Protein AF-A0A8H2W6W3-F1 (afdb_monomer_lite)

Foldseek 3Di:
DDWDCPAQKTFADLVVVVVLVVQQPPPVRPHFFPDDDDSGMTGGPRVCPVVSVVVVVVVVVCVVPDDPDDPPPPDDPDPDDDDDDDDDDDDDDDDDDDDDDDDDDDDDDDDDDDDDDDDDDDDDDDDDDDDDDDDDDDDDDDDDDPVVVVVVVVVVVVVVVVVVVVVVVVVVVVVVVVVVVVVVVVVVVVVVVVVVVVVVVVVVVVVVVVPPDPADDQDFQFDALLRCQLPDPVDPWDADPDPVVRVVSSVVVLVVDDVVSSVVSRVVNVVSVVVSVVSLVVSVLVDQPVRVVVSVVPDDPPPPRVVSVVVPDDQDDALLVVLLVVLVVDVVSLVVLLVVLVVVVADDDVRSVVSSVVSSVVVSVVVVVVDDPVVSVVSNVVNVVSNVVCCVVCVVSNVVSVVVVVVVPD

Secondary structure (DSSP, 8-state):
---EE-SSEEE--HHHHHHHHHHTT-TTT---EEEEEETTEEEE-TTTHHHHHHHHHHHHHHHHH--S-S--SSSSTTSSSS---PPPPPPPPPPPPPPP--------------------------------PPPPP--------HHHHHHHHHHHHHHHHHHHHHHHHHHHHHHHHHHHHHHHHHHHHHHHHHHHHHHHHHHHHHHHHHTS--SPPPPPPPPPHHHHHHH-TT---PPPSSHHHHHHHHHHHHHHS-HHHHHHHHHHHHHHHHHHHHHHHHHHHTS-HHHHHHHHHTPPTT-STTHHHHSSPPPPPPHHHHHHHHHHH-HHHHHHHHHHHHHTT--SHHHHHHHHHHHHHHHHHHHHHHS-HHHHHHHHHHHHHHHHHHHHHHHHHHHHHHHHHHHH--

InterPro domains:
  IPR009071 High mobility group box domain [PF09011] (216-283)
  IPR009071 High mobility group box domain [PS50118] (219-284)
  IPR009071 High mobility group box domain [PS50118] (313-398)
  IPR009071 High mobility group box domain [SM00398] (218-285)
  IPR009071 High mobility group box domain [SM00398] (312-399)
  IPR009400 TFIIH subunit TTDA/Tfb5 [PF06331] (7-61)
  IPR009400 TFIIH subunit TTDA/Tfb5 [SM01395] (1-67)
  IPR035935 TFB5-like superfamily [G3DSA:3.30.70.1220] (4-65)
  IPR035935 TFB5-like superfamily [SSF142897] (9-61)
  IPR036910 High mobility group box domain superfamily [G3DSA:1.10.30.10] (204-301)
  IPR036910 High mobility group box domain superfamily [G3DSA:1.10.30.10] (303-408)
  IPR036910 High mobility group box domain superfamily [SSF47095] (207-288)
  IPR036910 High mobility group box domain superfamily [SSF47095] (311-394)
  IPR050342 High Mobility Group Box (HMGB) [PTHR48112] (313-390)

pLDDT: mean 80.08, std 20.22, range [32.53, 98.44]

Organism: NCBI:txid456999

Structure (mmCIF, N/CA/C/O backbone):
data_AF-A0A8H2W6W3-F1
#
_entry.id   AF-A0A8H2W6W3-F1
#
loop_
_atom_site.group_PDB
_atom_site.id
_atom_site.type_symbol
_atom_site.label_atom_id
_atom_site.label_alt_id
_atom_site.label_comp_id
_atom_site.label_asym_id
_atom_site.label_entity_id
_atom_site.label_seq_id
_atom_site.pdbx_PDB_ins_code
_atom_site.Cartn_x
_atom_site.Cartn_y
_atom_site.Cartn_z
_atom_site.occupancy
_atom_site.B_iso_or_equiv
_atom_site.auth_seq_id
_atom_site.auth_comp_id
_atom_site.auth_asym_id
_atom_site.auth_atom_id
_atom_site.pdbx_PDB_model_num
ATOM 1 N N . MET A 1 1 ? 17.251 -20.518 2.411 1.00 49.84 1 MET A N 1
ATOM 2 C CA . MET A 1 1 ? 16.139 -20.053 3.281 1.00 49.84 1 MET A CA 1
ATOM 3 C C . MET A 1 1 ? 15.911 -18.552 3.085 1.00 49.84 1 MET A C 1
ATOM 5 O O . MET A 1 1 ? 16.768 -17.905 2.493 1.00 49.84 1 MET A O 1
ATOM 9 N N . ILE A 1 2 ? 14.774 -17.998 3.529 1.00 40.28 2 ILE A N 1
ATOM 10 C CA . ILE A 1 2 ? 14.525 -16.543 3.579 1.00 40.28 2 ILE A CA 1
ATOM 11 C C . ILE A 1 2 ? 14.325 -16.161 5.043 1.00 40.28 2 ILE A C 1
ATOM 13 O O . ILE A 1 2 ? 13.483 -16.749 5.713 1.00 40.28 2 ILE A O 1
ATOM 17 N N . TRP A 1 3 ? 15.069 -15.160 5.506 1.00 58.44 3 TRP A N 1
ATOM 18 C CA . TRP A 1 3 ? 15.080 -14.712 6.897 1.00 58.44 3 TRP A CA 1
ATOM 19 C C . TRP A 1 3 ? 14.500 -13.306 7.003 1.00 58.44 3 TRP A C 1
ATOM 21 O O . TRP A 1 3 ? 14.824 -12.438 6.189 1.00 58.44 3 TRP A O 1
ATOM 31 N N . LEU A 1 4 ? 13.676 -13.062 8.020 1.00 48.06 4 LEU A N 1
ATOM 32 C CA . LEU A 1 4 ? 13.135 -11.739 8.325 1.00 48.06 4 LEU A CA 1
ATOM 33 C C . LEU A 1 4 ? 13.665 -11.272 9.682 1.00 48.06 4 LEU A C 1
ATOM 35 O O . LEU A 1 4 ? 13.028 -11.465 10.712 1.00 48.06 4 LEU A O 1
ATOM 39 N N . LEU A 1 5 ? 14.842 -10.642 9.657 1.00 56.25 5 LEU A N 1
ATOM 40 C CA . LEU A 1 5 ? 15.381 -9.908 10.802 1.00 56.25 5 LEU A CA 1
ATOM 41 C C . LEU A 1 5 ? 14.553 -8.633 11.008 1.00 56.25 5 LEU A C 1
ATOM 43 O O . LEU A 1 5 ? 14.609 -7.708 10.194 1.00 56.25 5 LEU A O 1
ATOM 47 N N . ALA A 1 6 ? 13.775 -8.598 12.088 1.00 56.97 6 ALA A N 1
ATOM 48 C CA . ALA A 1 6 ? 12.869 -7.505 12.434 1.00 56.97 6 ALA A CA 1
ATOM 49 C C . ALA A 1 6 ? 13.253 -6.900 13.796 1.00 56.97 6 ALA A C 1
ATOM 51 O O . ALA A 1 6 ? 12.467 -6.902 14.740 1.00 56.97 6 ALA A O 1
ATOM 52 N N . GLY A 1 7 ? 14.492 -6.407 13.889 1.00 75.19 7 GLY A N 1
ATOM 53 C CA . GLY A 1 7 ? 15.130 -6.049 15.159 1.00 75.19 7 GLY A CA 1
ATOM 54 C C . GLY A 1 7 ? 15.691 -7.285 15.867 1.00 75.19 7 GLY A C 1
ATOM 55 O O . GLY A 1 7 ? 16.131 -8.225 15.208 1.00 75.19 7 GLY A O 1
ATOM 56 N N . ASP A 1 8 ? 15.624 -7.284 17.195 1.00 78.44 8 ASP A N 1
ATOM 57 C CA . ASP A 1 8 ? 16.236 -8.270 18.109 1.00 78.44 8 ASP A CA 1
ATOM 58 C C . ASP A 1 8 ? 15.550 -9.657 18.098 1.00 78.44 8 ASP A C 1
ATOM 60 O O . ASP A 1 8 ? 15.887 -10.556 18.869 1.00 78.44 8 ASP A O 1
ATOM 64 N N . HIS A 1 9 ? 14.548 -9.824 17.233 1.00 80.88 9 HIS A N 1
ATOM 65 C CA . HIS A 1 9 ? 13.685 -10.992 17.127 1.00 80.88 9 HIS A CA 1
ATOM 66 C C . HIS A 1 9 ? 13.953 -11.737 15.816 1.00 80.88 9 HIS A C 1
ATOM 68 O O . HIS A 1 9 ? 13.685 -11.218 14.724 1.00 80.88 9 HIS A O 1
ATOM 74 N N . ILE A 1 10 ? 14.453 -12.969 15.925 1.00 85.19 10 ILE A N 1
ATOM 75 C CA . ILE A 1 10 ? 14.731 -13.837 14.780 1.00 85.19 10 ILE A CA 1
ATOM 76 C C . ILE A 1 10 ? 13.559 -14.805 14.599 1.00 85.19 10 ILE A C 1
ATOM 78 O O . ILE A 1 10 ? 13.230 -15.569 15.502 1.00 85.19 10 ILE A O 1
ATOM 82 N N . SER A 1 11 ? 12.944 -14.772 13.414 1.00 86.62 11 SER A N 1
ATOM 83 C CA . SER A 1 11 ? 12.015 -15.805 12.941 1.00 86.62 11 SER A CA 1
ATOM 84 C C . SER A 1 11 ? 12.768 -16.750 12.009 1.00 86.62 11 SER A C 1
ATOM 86 O O . SER A 1 11 ? 13.406 -16.303 11.048 1.00 86.62 11 SER A O 1
ATOM 88 N N . SER A 1 12 ? 12.746 -18.039 12.338 1.00 87.69 12 SER A N 1
ATOM 89 C CA . SER A 1 12 ? 13.646 -19.058 11.795 1.00 87.69 12 SER A CA 1
ATOM 90 C C . SER A 1 12 ? 12.951 -20.407 11.618 1.00 87.69 12 SER A C 1
ATOM 92 O O . SER A 1 12 ? 11.947 -20.696 12.263 1.00 87.69 12 SER A O 1
ATOM 94 N N . ASP A 1 13 ? 13.499 -21.234 10.729 1.00 91.56 13 ASP A N 1
ATOM 95 C CA . ASP A 1 13 ? 13.104 -22.637 10.603 1.00 91.56 13 ASP A CA 1
ATOM 96 C C . ASP A 1 13 ? 13.581 -23.445 11.836 1.00 91.56 13 ASP A C 1
ATOM 98 O O . ASP A 1 13 ? 14.676 -23.159 12.340 1.00 91.56 13 ASP A O 1
ATOM 102 N N . PRO A 1 14 ? 12.824 -24.447 12.332 1.00 91.12 14 PRO A N 1
ATOM 103 C CA . PRO A 1 14 ? 13.197 -25.218 13.521 1.00 91.12 14 PRO A CA 1
ATOM 104 C C . PRO A 1 14 ? 14.583 -25.877 13.462 1.00 91.12 14 PRO A C 1
ATOM 106 O O . PRO A 1 14 ? 15.253 -25.958 14.493 1.00 91.12 14 PRO A O 1
ATOM 109 N N . ALA A 1 15 ? 15.061 -26.295 12.282 1.00 89.75 15 ALA A N 1
ATOM 110 C CA . ALA A 1 15 ? 16.418 -26.837 12.138 1.00 89.75 15 ALA A CA 1
ATOM 111 C C . ALA A 1 15 ? 17.487 -25.791 12.505 1.00 89.75 15 ALA A C 1
ATOM 113 O O . ALA A 1 15 ? 18.502 -26.088 13.130 1.00 89.75 15 ALA A O 1
ATOM 114 N N . VAL A 1 16 ? 17.220 -24.525 12.189 1.00 91.00 16 VAL A N 1
ATOM 115 C CA . VAL A 1 16 ? 18.125 -23.404 12.454 1.00 91.00 16 VAL A CA 1
ATOM 116 C C . VAL A 1 16 ? 18.039 -22.976 13.909 1.00 91.00 16 VAL A C 1
ATOM 118 O O . VAL A 1 16 ? 19.058 -22.628 14.498 1.00 91.00 16 VAL A O 1
ATOM 121 N N . LYS A 1 17 ? 16.853 -23.048 14.526 1.00 93.69 17 LYS A N 1
ATOM 122 C CA . LYS A 1 17 ? 16.726 -22.857 15.974 1.00 93.69 17 LYS A CA 1
ATOM 123 C C . LYS A 1 17 ? 17.664 -23.810 16.730 1.00 93.69 17 LYS A C 1
ATOM 125 O O . LYS A 1 17 ? 18.299 -23.383 17.691 1.00 93.69 17 LYS A O 1
ATOM 130 N N . GLN A 1 18 ? 17.829 -25.055 16.267 1.00 93.69 18 GLN A N 1
ATOM 131 C CA . GLN A 1 18 ? 18.824 -25.973 16.835 1.00 93.69 18 GLN A CA 1
ATOM 132 C C . GLN A 1 18 ? 20.267 -25.497 16.608 1.00 93.69 18 GLN A C 1
ATOM 134 O O . GLN A 1 18 ? 21.021 -25.447 17.576 1.00 93.69 18 GLN A O 1
ATOM 139 N N . ILE A 1 19 ? 20.640 -25.068 15.394 1.00 92.50 19 ILE A N 1
ATOM 140 C CA . ILE A 1 19 ? 21.978 -24.501 15.118 1.00 92.50 19 ILE A CA 1
ATOM 141 C C . ILE A 1 19 ? 22.259 -23.296 16.034 1.00 92.50 19 ILE A C 1
ATOM 143 O O . ILE A 1 19 ? 23.299 -23.245 16.683 1.00 92.50 19 ILE A O 1
ATOM 147 N N . LEU A 1 20 ? 21.311 -22.365 16.180 1.00 93.88 20 LEU A N 1
ATOM 148 C CA . LEU A 1 20 ? 21.421 -21.218 17.090 1.00 93.88 20 LEU A CA 1
ATOM 149 C C . LEU A 1 20 ? 21.625 -21.652 18.550 1.00 93.88 20 LEU A C 1
ATOM 151 O O . LEU A 1 20 ? 22.493 -21.105 19.224 1.00 93.88 20 LEU A O 1
ATOM 155 N N . LEU A 1 21 ? 20.885 -22.660 19.023 1.00 94.75 21 LEU A N 1
ATOM 156 C CA . LEU A 1 21 ? 21.026 -23.230 20.371 1.00 94.75 21 LEU A C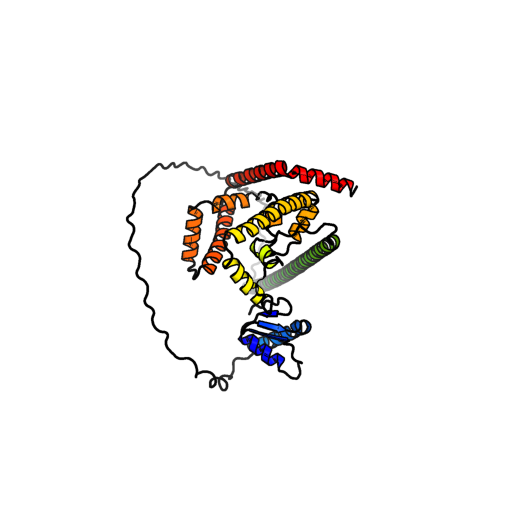A 1
ATOM 157 C C . LEU A 1 21 ? 22.328 -24.028 20.580 1.00 94.75 21 LEU A C 1
ATOM 159 O O . LEU A 1 21 ? 22.699 -24.277 21.727 1.00 94.75 21 LEU A O 1
ATOM 163 N N . ILE A 1 22 ? 23.012 -24.448 19.511 1.00 93.38 22 ILE A N 1
ATOM 164 C CA . ILE A 1 22 ? 24.348 -25.067 19.557 1.00 93.38 22 ILE A CA 1
ATOM 165 C C . ILE A 1 22 ? 25.425 -23.973 19.583 1.00 93.38 22 ILE A C 1
ATOM 167 O O . ILE A 1 22 ? 26.288 -23.987 20.461 1.00 93.38 22 ILE A O 1
ATOM 171 N N . LEU A 1 23 ? 25.328 -22.985 18.684 1.00 92.75 23 LEU A N 1
ATOM 172 C CA . LEU A 1 23 ? 26.210 -21.813 18.625 1.00 92.75 23 LEU A CA 1
ATOM 173 C C . LEU A 1 23 ? 26.229 -21.036 19.959 1.00 92.75 23 LEU A C 1
ATOM 175 O O . LEU A 1 23 ? 27.290 -20.601 20.400 1.00 92.75 23 LEU A O 1
ATOM 179 N N . ASP A 1 24 ? 25.073 -20.892 20.614 1.00 94.75 24 ASP A N 1
ATOM 180 C CA . ASP A 1 24 ? 24.909 -20.201 21.903 1.00 94.75 24 ASP A CA 1
ATOM 181 C C . ASP A 1 24 ? 25.614 -20.917 23.071 1.00 94.75 24 ASP A C 1
ATOM 183 O O . ASP A 1 24 ? 26.172 -20.275 23.962 1.00 94.75 24 ASP A O 1
ATOM 187 N N . LYS A 1 25 ? 25.652 -22.256 23.031 1.00 94.31 25 LYS A N 1
ATOM 188 C CA . LYS A 1 25 ? 26.280 -23.109 24.056 1.00 94.31 25 LYS A CA 1
ATOM 189 C C . LYS A 1 25 ? 27.797 -23.235 23.915 1.00 94.31 25 LYS A C 1
ATOM 191 O O . LYS A 1 25 ? 28.431 -23.822 24.792 1.00 94.31 25 LYS A O 1
ATOM 196 N N . MET A 1 26 ? 28.400 -22.717 22.844 1.00 91.50 26 MET A N 1
ATOM 197 C CA . MET A 1 26 ? 29.851 -22.786 22.678 1.00 91.50 26 MET A CA 1
ATOM 198 C C . MET A 1 26 ? 30.572 -21.876 23.693 1.00 91.50 26 MET A C 1
ATOM 200 O O . MET A 1 26 ? 30.352 -20.661 23.697 1.00 91.50 26 MET A O 1
ATOM 204 N N . PRO A 1 27 ? 31.494 -22.414 24.518 1.00 75.88 27 PRO A N 1
ATOM 205 C CA . PRO A 1 27 ? 32.098 -21.673 25.631 1.00 75.88 27 PRO A CA 1
ATOM 206 C C . PRO A 1 27 ? 33.003 -20.514 25.184 1.00 75.88 27 PRO A C 1
ATOM 208 O O . PRO A 1 27 ? 33.281 -19.613 25.969 1.00 75.88 27 PRO A O 1
ATOM 211 N N . SER A 1 28 ? 33.438 -20.505 23.921 1.00 83.25 28 SER A N 1
ATOM 212 C CA . SER A 1 28 ? 34.196 -19.406 23.315 1.00 83.25 28 SER A CA 1
ATOM 213 C C . SER A 1 28 ? 33.334 -18.204 22.918 1.00 83.25 28 SER A C 1
ATOM 215 O O . SER A 1 28 ? 33.883 -17.140 22.633 1.00 83.25 28 SER A O 1
ATOM 217 N N . GLN A 1 29 ? 32.003 -18.352 22.843 1.00 74.06 29 GLN A N 1
ATOM 218 C CA . GLN A 1 29 ? 31.150 -17.355 22.192 1.00 74.06 29 GLN A CA 1
ATOM 219 C C . GLN A 1 29 ? 30.487 -16.376 23.178 1.00 74.06 29 GLN A C 1
ATOM 221 O O . GLN A 1 29 ? 30.365 -15.193 22.849 1.00 74.06 29 GLN A O 1
ATOM 226 N N . GLY A 1 30 ? 30.117 -16.846 24.376 1.00 84.88 30 GLY A N 1
ATOM 227 C CA . GLY A 1 30 ? 29.422 -16.065 25.407 1.00 84.88 30 GLY A CA 1
ATOM 228 C C . GLY A 1 30 ? 27.952 -15.820 25.053 1.00 84.88 30 GLY A C 1
ATOM 229 O O . GLY A 1 30 ? 27.640 -14.799 24.437 1.00 84.88 30 GLY A O 1
ATOM 230 N N . GLY A 1 31 ? 27.079 -16.757 25.453 1.00 93.75 31 GLY A N 1
ATOM 231 C CA . GLY A 1 31 ? 25.685 -16.913 25.000 1.00 93.75 31 GLY A CA 1
ATOM 232 C C . GLY A 1 31 ? 24.941 -15.614 24.680 1.00 93.75 31 GLY A C 1
ATOM 233 O O . GLY A 1 31 ? 24.920 -14.681 25.484 1.00 93.75 31 GLY A O 1
ATOM 234 N N . PHE A 1 32 ? 24.376 -15.555 23.477 1.00 94.81 32 PHE A N 1
ATOM 235 C CA . PHE A 1 32 ? 23.740 -14.407 22.827 1.00 94.81 32 PHE A CA 1
ATOM 236 C C . PHE A 1 32 ? 22.207 -14.490 22.799 1.00 94.81 32 PHE A C 1
ATOM 238 O O . PHE A 1 32 ? 21.546 -13.487 22.502 1.00 94.81 32 PHE A O 1
ATOM 245 N N . ILE A 1 33 ? 21.634 -15.659 23.100 1.00 95.31 33 ILE A N 1
ATOM 246 C CA . ILE A 1 33 ? 20.193 -15.854 23.247 1.00 95.31 33 ILE A CA 1
ATOM 247 C C . ILE A 1 33 ? 19.746 -15.225 24.570 1.00 95.31 33 ILE A C 1
ATOM 249 O O . ILE A 1 33 ? 20.156 -15.632 25.652 1.00 95.31 33 ILE A O 1
ATOM 253 N N . ILE A 1 34 ? 18.872 -14.221 24.483 1.00 95.50 34 ILE A N 1
ATOM 254 C CA . ILE A 1 34 ? 18.247 -13.586 25.652 1.00 95.50 34 ILE A CA 1
ATOM 255 C C . ILE A 1 34 ? 17.098 -14.460 26.158 1.00 95.50 34 ILE A C 1
ATOM 257 O O . ILE A 1 34 ? 16.899 -14.608 27.363 1.00 95.50 34 ILE A O 1
ATOM 261 N N . LYS A 1 35 ? 16.296 -14.993 25.228 1.00 95.88 35 LYS A N 1
ATOM 262 C CA . LYS A 1 35 ? 15.105 -15.782 25.540 1.00 95.88 35 LYS A CA 1
ATOM 263 C C . LYS A 1 35 ? 14.675 -16.643 24.354 1.00 95.88 35 LYS A C 1
ATOM 265 O O . LYS A 1 35 ? 14.503 -16.133 23.249 1.00 95.88 35 LYS A O 1
ATOM 270 N N . ASP A 1 36 ? 14.411 -17.917 24.619 1.00 95.31 36 ASP A N 1
ATOM 271 C CA . ASP A 1 36 ? 13.621 -18.768 23.728 1.00 95.31 36 ASP A CA 1
ATOM 272 C C . ASP A 1 36 ? 12.118 -18.435 23.870 1.00 95.31 36 ASP A C 1
ATOM 274 O O . ASP A 1 36 ? 11.630 -18.226 24.988 1.00 95.31 36 ASP A O 1
ATOM 278 N N . ILE A 1 37 ? 11.399 -18.317 22.749 1.00 94.56 37 ILE A N 1
ATOM 279 C CA . ILE A 1 37 ? 9.989 -17.889 22.704 1.00 94.56 37 ILE A CA 1
ATOM 280 C C . ILE A 1 37 ? 9.082 -19.048 22.279 1.00 94.56 37 ILE A C 1
ATOM 282 O O . ILE A 1 37 ? 8.133 -19.363 22.995 1.00 94.56 37 ILE A O 1
ATOM 286 N N . ASP A 1 38 ? 9.363 -19.656 21.125 1.00 92.12 38 ASP A N 1
ATOM 287 C CA . ASP A 1 38 ? 8.643 -20.809 20.572 1.00 92.12 38 ASP A CA 1
ATOM 288 C C . ASP A 1 38 ? 9.540 -21.584 19.588 1.00 92.12 38 ASP A C 1
ATOM 290 O O . ASP A 1 38 ? 10.684 -21.200 19.346 1.00 92.12 38 ASP A O 1
ATOM 294 N N . ASP A 1 39 ? 9.050 -22.683 19.012 1.00 90.00 39 ASP A N 1
ATOM 295 C CA . ASP A 1 39 ? 9.800 -23.576 18.106 1.00 90.00 39 ASP A CA 1
ATOM 296 C C . ASP A 1 39 ? 10.405 -22.899 16.857 1.00 90.00 39 ASP A C 1
ATOM 298 O O . ASP A 1 39 ? 11.267 -23.482 16.199 1.00 90.00 39 ASP A O 1
ATOM 302 N N . THR A 1 40 ? 9.993 -21.669 16.544 1.00 90.75 40 THR A N 1
ATOM 303 C CA . THR A 1 40 ? 10.443 -20.873 15.391 1.00 90.75 40 THR A CA 1
ATOM 304 C C . THR A 1 40 ? 11.050 -19.511 15.753 1.00 90.75 40 THR A C 1
ATOM 306 O O . THR A 1 40 ? 11.657 -18.872 14.884 1.00 90.75 40 THR A O 1
ATOM 309 N N . HIS A 1 41 ? 10.932 -19.061 17.009 1.00 92.00 41 HIS A N 1
ATOM 310 C CA . HIS A 1 41 ? 11.301 -17.705 17.434 1.00 92.00 41 HIS A CA 1
ATOM 311 C C . HIS A 1 41 ? 12.264 -17.662 18.620 1.00 92.00 41 HIS A C 1
ATOM 313 O O . HIS A 1 41 ? 12.014 -18.240 19.678 1.00 92.00 41 HIS A O 1
ATOM 319 N N . VAL A 1 42 ? 13.332 -16.876 18.459 1.00 95.75 42 VAL A N 1
ATOM 320 C CA . VAL A 1 42 ? 14.360 -16.645 19.483 1.00 95.75 42 VAL A CA 1
ATOM 321 C C . VAL A 1 42 ? 14.662 -15.147 19.588 1.00 95.75 42 VAL A C 1
ATOM 323 O O . VAL A 1 42 ? 14.798 -14.455 18.573 1.00 95.75 42 VAL A O 1
ATOM 326 N N . LEU A 1 43 ? 14.774 -14.645 20.820 1.00 95.06 43 LEU A N 1
ATOM 327 C CA . LEU A 1 43 ? 15.195 -13.277 21.128 1.00 95.06 43 LEU A CA 1
ATOM 328 C C . LEU A 1 43 ? 16.706 -13.235 21.381 1.00 95.06 43 LEU A C 1
ATOM 330 O O . LEU A 1 43 ? 17.228 -14.013 22.183 1.00 95.06 43 LEU A O 1
ATOM 334 N N . VAL A 1 44 ? 17.401 -12.314 20.720 1.00 95.94 44 VAL A N 1
ATOM 335 C CA . VAL A 1 44 ? 18.866 -12.291 20.600 1.00 95.94 44 VAL A CA 1
ATOM 336 C C . VAL A 1 44 ? 19.406 -10.890 20.899 1.00 95.94 44 VAL A C 1
ATOM 338 O O . VAL A 1 44 ? 18.750 -9.898 20.595 1.00 95.94 44 VAL A O 1
ATOM 341 N N . ARG A 1 45 ? 20.613 -10.780 21.474 1.00 93.69 45 ARG A N 1
ATOM 342 C CA . ARG A 1 45 ? 21.273 -9.473 21.666 1.00 93.69 45 ARG A CA 1
ATOM 343 C C . ARG A 1 45 ? 21.521 -8.768 20.330 1.00 93.69 45 ARG A C 1
ATOM 345 O O . ARG A 1 45 ? 22.158 -9.334 19.443 1.00 93.69 45 ARG A O 1
ATOM 352 N N . ALA A 1 46 ? 21.093 -7.508 20.225 1.00 90.50 46 ALA A N 1
ATOM 353 C CA . ALA A 1 46 ? 21.215 -6.680 19.020 1.00 90.50 46 ALA A CA 1
ATOM 354 C C . ALA A 1 46 ? 22.637 -6.664 18.417 1.00 90.50 46 ALA A C 1
ATOM 356 O O . ALA A 1 46 ? 22.802 -6.732 17.197 1.00 90.50 46 ALA A O 1
ATOM 357 N N . ASP A 1 47 ? 23.665 -6.620 19.270 1.00 93.00 47 ASP A N 1
ATOM 358 C CA . ASP A 1 47 ? 25.072 -6.566 18.862 1.00 93.00 47 ASP A CA 1
ATOM 359 C C . ASP A 1 47 ? 25.567 -7.873 18.211 1.00 93.00 47 ASP A C 1
ATOM 361 O O . ASP A 1 47 ? 26.338 -7.839 17.248 1.00 93.00 47 ASP A O 1
ATOM 365 N N . ASP A 1 48 ? 25.072 -9.031 18.666 1.00 92.81 48 ASP A N 1
ATOM 366 C CA . ASP A 1 48 ? 25.464 -10.349 18.148 1.00 92.81 48 ASP A CA 1
ATOM 367 C C . ASP A 1 48 ? 24.771 -10.708 16.819 1.00 92.81 48 ASP A C 1
ATOM 369 O O . ASP A 1 48 ? 25.238 -11.603 16.114 1.00 92.81 48 ASP A O 1
ATOM 373 N N . VAL A 1 49 ? 23.714 -9.999 16.397 1.00 91.69 49 VAL A N 1
ATOM 374 C CA . VAL A 1 49 ? 22.958 -10.313 15.160 1.00 91.69 49 VAL A CA 1
ATOM 375 C C . VAL A 1 49 ? 23.863 -10.377 13.917 1.00 91.69 49 VAL A C 1
ATOM 377 O O . VAL A 1 49 ? 23.664 -11.220 13.040 1.00 91.69 49 VAL A O 1
ATOM 380 N N . LYS A 1 50 ? 24.904 -9.533 13.839 1.00 88.69 50 LYS A N 1
ATOM 381 C CA . LYS A 1 50 ? 25.896 -9.577 12.743 1.00 88.69 50 LYS A CA 1
ATOM 382 C C . LYS A 1 50 ? 26.805 -10.805 12.815 1.00 88.69 50 LYS A C 1
ATOM 384 O O . LYS A 1 50 ? 27.130 -11.380 11.782 1.00 88.69 50 LYS A O 1
ATOM 389 N N . ARG A 1 51 ? 27.217 -11.187 14.023 1.00 90.31 51 ARG A N 1
ATOM 390 C CA . ARG A 1 51 ? 28.110 -12.319 14.305 1.00 90.31 51 ARG A CA 1
ATOM 391 C C . ARG A 1 51 ? 27.418 -13.646 14.006 1.00 90.31 51 ARG A C 1
ATOM 393 O O . ARG A 1 51 ? 27.963 -14.470 13.285 1.00 90.31 51 ARG A O 1
ATOM 400 N N . ILE A 1 52 ? 26.191 -13.797 14.499 1.00 91.94 52 ILE A N 1
ATOM 401 C CA . ILE A 1 52 ? 25.324 -14.957 14.264 1.00 91.94 52 ILE A CA 1
ATOM 402 C C . ILE A 1 52 ? 25.075 -15.148 12.771 1.00 91.94 52 ILE A C 1
ATOM 404 O O . ILE A 1 52 ? 25.126 -16.271 12.281 1.00 91.94 52 ILE A O 1
ATOM 408 N N . ARG A 1 53 ? 24.862 -14.054 12.027 1.00 91.19 53 ARG A N 1
ATOM 409 C CA . ARG A 1 53 ? 24.733 -14.122 10.572 1.00 91.19 53 ARG A CA 1
ATOM 410 C C . ARG A 1 53 ? 25.992 -14.684 9.902 1.00 91.19 53 ARG A C 1
ATOM 412 O O . ARG A 1 53 ? 25.848 -15.548 9.050 1.00 91.19 53 ARG A O 1
ATOM 419 N N . ILE A 1 54 ? 27.185 -14.220 10.282 1.00 92.00 54 ILE A N 1
ATOM 420 C CA . ILE A 1 54 ? 28.449 -14.722 9.714 1.00 92.00 54 ILE A CA 1
ATOM 421 C C . ILE A 1 54 ? 28.634 -16.207 10.048 1.00 92.00 54 ILE A C 1
ATOM 423 O O . ILE A 1 54 ? 28.957 -16.980 9.155 1.00 92.00 54 ILE A O 1
ATOM 427 N N . ALA A 1 55 ? 28.357 -16.621 11.290 1.00 89.31 55 ALA A N 1
ATOM 428 C CA . ALA A 1 55 ? 28.421 -18.028 11.685 1.00 89.31 55 ALA A CA 1
ATOM 429 C C . ALA A 1 55 ? 27.444 -18.899 10.871 1.00 89.31 55 ALA A C 1
ATOM 431 O O . ALA A 1 55 ? 27.854 -19.897 10.294 1.00 89.31 55 ALA A O 1
ATOM 432 N N . LEU A 1 56 ? 26.176 -18.491 10.736 1.00 89.81 56 LEU A N 1
ATOM 433 C CA . LEU A 1 56 ? 25.195 -19.211 9.913 1.00 89.81 56 LEU A CA 1
ATOM 434 C C . LEU A 1 56 ? 25.561 -19.238 8.421 1.00 89.81 56 LEU A C 1
ATOM 436 O O . LEU A 1 56 ? 25.260 -20.217 7.746 1.00 89.81 56 LEU A O 1
ATOM 440 N N . GLU A 1 57 ? 26.188 -18.184 7.891 1.00 88.81 57 GLU A N 1
ATOM 441 C CA . GLU A 1 57 ? 26.689 -18.171 6.511 1.00 88.81 57 GLU A CA 1
ATOM 442 C C . GLU A 1 57 ? 27.889 -19.128 6.340 1.00 88.81 57 GLU A C 1
ATOM 444 O O . GLU A 1 57 ? 27.975 -19.774 5.301 1.00 88.81 57 GLU A O 1
ATOM 449 N N . GLN A 1 58 ? 28.735 -19.312 7.364 1.00 88.56 58 GLN A N 1
ATOM 450 C CA . GLN A 1 58 ? 29.853 -20.271 7.363 1.00 88.56 58 GLN A CA 1
ATOM 451 C C . GLN A 1 58 ? 29.408 -21.738 7.491 1.00 88.56 58 GLN A C 1
ATOM 453 O O . GLN A 1 58 ? 29.875 -22.571 6.718 1.00 88.56 58 GLN A O 1
ATOM 458 N N . GLU A 1 59 ? 28.488 -22.064 8.406 1.00 83.88 59 GLU A N 1
ATOM 459 C CA . GLU A 1 59 ? 27.939 -23.430 8.540 1.00 83.88 59 GLU A CA 1
ATOM 460 C C . GLU A 1 59 ? 27.241 -23.872 7.234 1.00 83.88 59 GLU A C 1
ATOM 462 O O . GLU A 1 59 ? 27.454 -24.977 6.742 1.00 83.88 59 GLU A O 1
ATOM 467 N N . LEU A 1 60 ? 26.481 -22.971 6.594 1.00 83.25 60 LEU A N 1
ATOM 468 C CA . LEU A 1 60 ? 25.835 -23.245 5.301 1.00 83.25 60 LEU A CA 1
ATOM 469 C C . LEU A 1 60 ? 26.825 -23.353 4.124 1.00 83.25 60 LEU A C 1
ATOM 471 O O . LEU A 1 60 ? 26.512 -24.005 3.125 1.00 83.25 60 LEU A O 1
ATOM 475 N N . GLU A 1 61 ? 27.994 -22.712 4.202 1.00 84.62 61 GLU A N 1
ATOM 476 C CA . GLU A 1 61 ? 29.053 -22.837 3.190 1.00 84.62 61 GLU A CA 1
ATOM 477 C C . GLU A 1 61 ? 29.831 -24.155 3.354 1.00 84.62 61 GLU A C 1
ATOM 479 O O . GLU A 1 61 ? 30.200 -24.771 2.354 1.00 84.62 61 GLU A O 1
ATOM 484 N N . LEU A 1 62 ? 29.982 -24.666 4.583 1.00 81.75 62 LEU A N 1
ATOM 485 C CA . LEU A 1 62 ? 30.483 -26.023 4.850 1.00 81.75 62 LEU A CA 1
ATOM 486 C C . LEU A 1 62 ? 29.536 -27.091 4.273 1.00 81.75 62 LEU A C 1
ATOM 488 O O . LEU A 1 62 ? 29.969 -27.906 3.459 1.00 81.75 62 LEU A O 1
ATOM 492 N N . ASP A 1 63 ? 28.236 -27.018 4.581 1.00 72.44 63 ASP A N 1
ATOM 493 C CA . ASP A 1 63 ? 27.209 -27.937 4.049 1.00 72.44 63 ASP A CA 1
ATOM 494 C C . ASP A 1 63 ? 27.130 -27.951 2.507 1.00 72.44 63 ASP A C 1
ATOM 496 O O . ASP A 1 63 ? 26.690 -28.933 1.910 1.00 72.44 63 ASP A O 1
ATOM 500 N N . THR A 1 64 ? 27.536 -26.864 1.839 1.00 73.06 64 THR A N 1
ATOM 501 C CA . THR A 1 64 ? 27.507 -26.749 0.366 1.00 73.06 64 THR A CA 1
ATOM 502 C C . THR A 1 64 ? 28.866 -26.932 -0.315 1.00 73.06 64 THR A C 1
ATOM 504 O O . THR A 1 64 ? 28.920 -26.954 -1.546 1.00 73.06 64 THR A O 1
ATOM 507 N N . SER A 1 65 ? 29.943 -27.118 0.455 1.00 63.47 65 SER A N 1
ATOM 508 C CA . SER A 1 65 ? 31.286 -27.461 -0.041 1.00 63.47 65 SER A CA 1
ATOM 509 C C . SER A 1 65 ? 31.744 -28.878 0.329 1.00 63.47 65 SER A C 1
ATOM 511 O O . SER A 1 65 ? 32.809 -29.302 -0.120 1.00 63.47 65 SER A O 1
ATOM 513 N N . GLY A 1 66 ? 30.935 -29.629 1.086 1.00 52.53 66 GLY A N 1
ATOM 514 C CA . GLY A 1 66 ? 31.158 -31.043 1.382 1.00 52.53 66 GLY A CA 1
ATOM 515 C C . GLY A 1 66 ? 31.193 -31.914 0.123 1.00 52.53 66 GLY A C 1
ATOM 516 O O . GLY A 1 66 ? 30.161 -32.172 -0.497 1.00 52.53 66 GLY A O 1
ATOM 517 N N . ASP A 1 67 ? 32.392 -32.377 -0.238 1.00 49.03 67 ASP A N 1
ATOM 518 C CA . ASP A 1 67 ? 32.605 -33.359 -1.304 1.00 49.03 67 ASP A CA 1
ATOM 519 C C . ASP A 1 67 ? 31.905 -34.686 -0.958 1.00 49.03 67 ASP A C 1
ATOM 521 O O . ASP A 1 67 ? 31.842 -35.090 0.206 1.00 49.03 67 ASP A O 1
ATOM 525 N N . GLN A 1 68 ? 31.325 -35.355 -1.954 1.00 44.84 68 GLN A N 1
ATOM 526 C CA . GLN A 1 68 ? 30.260 -36.339 -1.732 1.00 44.84 68 GLN A CA 1
ATOM 527 C C . GLN A 1 68 ? 30.802 -37.756 -1.454 1.00 44.84 68 GLN A C 1
ATOM 529 O O . GLN A 1 68 ? 30.474 -38.708 -2.163 1.00 44.84 68 GLN A O 1
ATOM 534 N N . HIS A 1 69 ? 31.624 -37.887 -0.407 1.00 47.59 69 HIS A N 1
ATOM 535 C CA . HIS A 1 69 ? 32.246 -39.140 0.034 1.00 47.59 69 HIS A CA 1
ATOM 536 C C . HIS A 1 69 ? 31.928 -39.480 1.508 1.00 47.59 69 HIS A C 1
ATOM 538 O O . HIS A 1 69 ? 32.291 -38.757 2.431 1.00 47.59 69 HIS A O 1
ATOM 544 N N . ASP A 1 70 ? 31.296 -40.641 1.707 1.00 52.56 70 ASP A N 1
ATOM 545 C CA . ASP A 1 70 ? 31.392 -41.505 2.897 1.00 52.56 70 ASP A CA 1
ATOM 546 C C . ASP A 1 70 ? 31.000 -40.950 4.289 1.00 52.56 70 ASP A C 1
ATOM 548 O O . ASP A 1 70 ? 31.672 -41.231 5.283 1.00 52.56 70 ASP A O 1
ATOM 552 N N . PHE A 1 71 ? 29.849 -40.270 4.413 1.00 41.25 71 PHE A N 1
ATOM 553 C CA . PHE A 1 71 ? 29.244 -39.932 5.723 1.00 41.25 71 PHE A CA 1
ATOM 554 C C . PHE A 1 71 ? 27.871 -40.593 5.987 1.00 41.25 71 PHE A C 1
ATOM 556 O O . PHE A 1 71 ? 26.933 -39.956 6.461 1.00 41.25 71 PHE A O 1
ATOM 563 N N . GLU A 1 72 ? 27.731 -41.891 5.694 1.00 44.00 72 GLU A N 1
ATOM 564 C CA . GLU A 1 72 ? 26.459 -42.637 5.849 1.00 44.00 72 GLU A CA 1
ATOM 565 C C . GLU A 1 72 ? 26.397 -43.541 7.110 1.00 44.00 72 GLU A C 1
ATOM 567 O O . GLU A 1 72 ? 25.478 -44.337 7.274 1.00 44.00 72 GLU A O 1
ATOM 572 N N . SER A 1 73 ? 27.369 -43.454 8.031 1.00 48.00 73 SER A N 1
ATOM 573 C CA . SER A 1 73 ? 27.622 -44.528 9.013 1.00 48.00 73 SER A CA 1
ATOM 574 C C . SER A 1 73 ? 27.152 -44.316 10.465 1.00 48.00 73 SER A C 1
ATOM 576 O O . SER A 1 73 ? 27.080 -45.309 11.191 1.00 48.00 73 SER A O 1
ATOM 578 N N . HIS A 1 74 ? 26.880 -43.090 10.946 1.00 42.50 74 HIS A N 1
ATOM 579 C CA . HIS A 1 74 ? 26.860 -42.817 12.407 1.00 42.50 74 HIS A CA 1
ATOM 580 C C . HIS A 1 74 ? 25.691 -41.987 12.992 1.00 42.50 74 HIS A C 1
ATOM 582 O O . HIS A 1 74 ? 25.728 -41.661 14.178 1.00 42.50 74 HIS A O 1
ATOM 588 N N . THR A 1 75 ? 24.624 -41.679 12.243 1.00 43.25 75 THR A N 1
ATOM 589 C CA . THR A 1 75 ? 23.483 -40.872 12.762 1.00 43.25 75 THR A CA 1
ATOM 590 C C . THR A 1 75 ? 22.080 -41.463 12.541 1.00 43.25 75 THR A C 1
ATOM 592 O O . THR A 1 75 ? 21.091 -40.835 12.914 1.00 43.25 75 THR A O 1
ATOM 595 N N . ALA A 1 76 ? 21.956 -42.681 12.002 1.00 35.91 76 ALA A N 1
ATOM 596 C CA . ALA A 1 76 ? 20.656 -43.270 11.643 1.00 35.91 76 ALA A CA 1
ATOM 597 C C . ALA A 1 76 ? 19.828 -43.842 12.823 1.00 35.91 76 ALA A C 1
ATOM 599 O O . ALA A 1 76 ? 18.599 -43.851 12.764 1.00 35.91 76 ALA A O 1
ATOM 600 N N . ASP A 1 77 ? 20.469 -44.309 13.900 1.00 35.09 77 ASP A N 1
ATOM 601 C CA . ASP A 1 77 ? 19.838 -45.213 14.889 1.00 35.09 77 ASP A CA 1
ATOM 602 C C . ASP A 1 77 ? 19.005 -44.530 16.002 1.00 35.09 77 ASP A C 1
ATOM 604 O O . ASP A 1 77 ? 18.437 -45.196 16.869 1.00 35.09 77 ASP A O 1
ATOM 608 N N . ALA A 1 78 ? 18.908 -43.195 16.013 1.00 38.81 78 ALA A N 1
ATOM 609 C CA . ALA A 1 78 ? 18.374 -42.443 17.158 1.00 38.81 78 ALA A CA 1
ATOM 610 C C . ALA A 1 78 ? 16.887 -42.023 17.068 1.00 38.81 78 ALA A C 1
ATOM 612 O O . ALA A 1 78 ? 16.331 -41.574 18.070 1.00 38.81 78 ALA A O 1
ATOM 613 N N . LEU A 1 79 ? 16.233 -42.121 15.899 1.00 35.53 79 LEU A N 1
ATOM 614 C CA . LEU A 1 79 ? 14.965 -41.401 15.632 1.00 35.53 79 LEU A CA 1
ATOM 615 C C . LEU A 1 79 ? 13.759 -42.251 15.179 1.00 35.53 79 LEU A C 1
ATOM 617 O O . LEU A 1 79 ? 12.679 -41.706 14.963 1.00 35.53 79 LEU A O 1
ATOM 621 N N . VAL A 1 80 ? 13.877 -43.579 15.080 1.00 39.19 80 VAL A N 1
ATOM 622 C CA . VAL A 1 80 ? 12.859 -44.446 14.434 1.00 39.19 80 VAL A CA 1
ATOM 623 C C . VAL A 1 80 ? 11.942 -45.172 15.445 1.00 39.19 80 VAL A C 1
ATOM 625 O O . VAL A 1 80 ? 11.569 -46.325 15.239 1.00 39.19 80 VAL A O 1
ATOM 628 N N . ARG A 1 81 ? 11.596 -44.554 16.592 1.00 36.59 81 ARG A N 1
ATOM 629 C CA . ARG A 1 81 ? 10.892 -45.281 17.682 1.00 36.59 81 ARG A CA 1
ATOM 630 C C . ARG A 1 81 ? 9.773 -44.576 18.462 1.00 36.59 81 ARG A C 1
ATOM 632 O O . ARG A 1 81 ? 9.363 -45.093 19.498 1.00 36.59 81 ARG A O 1
ATOM 639 N N . ILE A 1 82 ? 9.223 -43.465 17.967 1.00 36.91 82 ILE A N 1
ATOM 640 C CA . ILE A 1 82 ? 8.008 -42.833 18.528 1.00 36.91 82 ILE A CA 1
ATOM 641 C C . ILE A 1 82 ? 7.024 -42.482 17.394 1.00 36.91 82 ILE A C 1
ATOM 643 O O . ILE A 1 82 ? 7.450 -42.157 16.292 1.00 36.91 82 ILE A O 1
ATOM 647 N N . ALA A 1 83 ? 5.719 -42.524 17.704 1.00 32.53 83 ALA A N 1
ATOM 648 C CA . ALA A 1 83 ? 4.563 -42.159 16.868 1.00 32.53 83 ALA A CA 1
ATOM 649 C C . ALA A 1 83 ? 4.166 -43.141 15.740 1.00 32.53 83 ALA A C 1
ATOM 651 O O . ALA A 1 83 ? 4.474 -42.944 14.567 1.00 32.53 83 ALA A O 1
ATOM 652 N N . LEU A 1 84 ? 3.350 -44.146 16.094 1.00 33.62 84 LEU A N 1
ATOM 653 C CA . LEU A 1 84 ? 2.572 -44.936 15.130 1.00 33.62 84 LEU A CA 1
ATOM 654 C C . LEU A 1 84 ? 1.237 -45.416 15.746 1.00 33.62 84 LEU A C 1
ATOM 656 O O . LEU A 1 84 ? 1.107 -46.554 16.182 1.00 33.62 84 LEU A O 1
ATOM 660 N N . GLU A 1 85 ? 0.227 -44.537 15.761 1.00 38.47 85 GLU A N 1
ATOM 661 C CA . GLU A 1 85 ? -1.187 -44.901 15.974 1.00 38.47 85 GLU A CA 1
ATOM 662 C C . GLU A 1 85 ? -2.070 -44.344 14.834 1.00 38.47 85 GLU A C 1
ATOM 664 O O . GLU A 1 85 ? -1.838 -43.223 14.371 1.00 38.47 85 GLU A O 1
ATOM 669 N N . PRO A 1 86 ? -3.088 -45.091 14.356 1.00 43.88 86 PRO A N 1
ATOM 670 C CA . PRO A 1 86 ? -3.906 -44.684 13.216 1.00 43.88 86 PRO A CA 1
ATOM 671 C C . PRO A 1 86 ? -5.123 -43.827 13.609 1.00 43.88 86 PRO A C 1
ATOM 673 O O . PRO A 1 86 ? -5.956 -44.214 14.431 1.00 43.88 86 PRO A O 1
ATOM 676 N N . ALA A 1 87 ? -5.300 -42.689 12.932 1.00 38.03 87 ALA A N 1
ATOM 677 C CA . ALA A 1 87 ? -6.473 -41.833 13.104 1.00 38.03 87 ALA A CA 1
ATOM 678 C C . ALA A 1 87 ? -7.784 -42.531 12.675 1.00 38.03 87 ALA A C 1
ATOM 680 O O . ALA A 1 87 ? -7.867 -43.160 11.615 1.00 38.03 87 ALA A O 1
ATOM 681 N N . ARG A 1 88 ? -8.844 -42.383 13.481 1.00 40.53 88 ARG A N 1
ATOM 682 C CA . ARG A 1 88 ? -10.169 -42.966 13.200 1.00 40.53 88 ARG A CA 1
ATOM 683 C C . ARG A 1 88 ? -10.854 -42.259 12.022 1.00 40.53 88 ARG A C 1
ATOM 685 O O . ARG A 1 88 ? -10.866 -41.034 11.944 1.00 40.53 88 ARG A O 1
ATOM 692 N N . LYS A 1 89 ? -11.485 -43.035 11.133 1.00 43.31 89 LYS A N 1
ATOM 693 C CA . LYS A 1 89 ? -12.278 -42.518 10.002 1.00 43.31 89 LYS A CA 1
ATOM 694 C C . LYS A 1 89 ? -13.504 -41.739 10.497 1.00 43.31 89 LYS A C 1
ATOM 696 O O . LYS A 1 89 ? -14.345 -42.308 11.188 1.00 43.31 89 LYS A O 1
ATOM 701 N N . ALA A 1 90 ? -13.653 -40.492 10.053 1.00 43.72 90 ALA A N 1
ATOM 702 C CA . ALA A 1 90 ? -14.929 -39.776 10.061 1.00 43.72 90 ALA A CA 1
ATOM 703 C C . ALA A 1 90 ? -15.636 -39.955 8.703 1.00 43.72 90 ALA A C 1
ATOM 705 O O . ALA A 1 90 ? -14.979 -39.991 7.661 1.00 43.72 90 ALA A O 1
ATOM 706 N N . ALA A 1 91 ? -16.964 -40.086 8.708 1.00 51.22 91 ALA A N 1
ATOM 707 C CA . ALA A 1 91 ? -17.760 -40.249 7.489 1.00 51.22 91 ALA A CA 1
ATOM 708 C C . ALA A 1 91 ? -18.069 -38.891 6.816 1.00 51.22 91 ALA A C 1
ATOM 710 O O . ALA A 1 91 ? -18.222 -37.889 7.519 1.00 51.22 91 ALA A O 1
ATOM 711 N N . PRO A 1 92 ? -18.186 -38.830 5.475 1.00 61.38 92 PRO A N 1
ATOM 712 C CA . PRO A 1 92 ? -18.569 -37.607 4.772 1.00 61.38 92 PRO A CA 1
ATOM 713 C C . PRO A 1 92 ? -20.070 -37.288 4.949 1.00 61.38 92 PRO A C 1
ATOM 715 O O . PRO A 1 92 ? -20.887 -38.211 4.986 1.00 61.38 92 PRO A O 1
ATOM 718 N N . PRO A 1 93 ? -20.464 -36.001 5.013 1.00 66.06 93 PRO A N 1
ATOM 719 C CA . PRO A 1 93 ? -21.870 -35.600 5.047 1.00 66.06 93 PRO A CA 1
ATOM 720 C C . PRO A 1 93 ? -22.564 -35.797 3.680 1.00 66.06 93 PRO A C 1
ATOM 722 O O . PRO A 1 93 ? -21.901 -35.742 2.640 1.00 66.06 93 PRO A O 1
ATOM 725 N N . PRO A 1 94 ? -23.897 -36.000 3.652 1.00 63.97 94 PRO A N 1
ATOM 726 C CA . PRO A 1 94 ? -24.651 -36.227 2.419 1.00 63.97 94 PRO A CA 1
ATOM 727 C C . PRO A 1 94 ? -24.820 -34.949 1.567 1.00 63.97 94 PRO A C 1
ATOM 729 O O . PRO A 1 94 ? -24.857 -33.842 2.111 1.00 63.97 94 PRO A O 1
ATOM 732 N N . PRO A 1 95 ? -24.965 -35.076 0.232 1.00 64.62 95 PRO A N 1
ATOM 733 C CA . PRO A 1 95 ? -25.155 -33.939 -0.670 1.00 64.62 95 PRO A CA 1
ATOM 734 C C . PRO A 1 95 ? -26.596 -33.380 -0.640 1.00 64.62 95 PRO A C 1
ATOM 736 O O . PRO A 1 95 ? -27.548 -34.141 -0.452 1.00 64.62 95 PRO A O 1
ATOM 739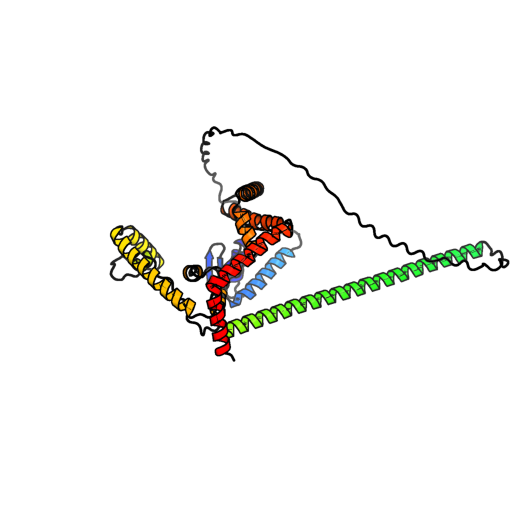 N N . PRO A 1 96 ? -26.791 -32.068 -0.884 1.00 66.62 96 PRO A N 1
ATOM 740 C CA . PRO A 1 96 ? -28.118 -31.460 -0.993 1.00 66.62 96 PRO A CA 1
ATOM 741 C C . PRO A 1 96 ? -28.822 -31.802 -2.328 1.00 66.62 96 PRO A C 1
ATOM 743 O O . PRO A 1 96 ? -28.153 -32.025 -3.341 1.00 66.62 96 PRO A O 1
ATOM 746 N N . PRO A 1 97 ? -30.171 -31.813 -2.369 1.00 60.47 97 PRO A N 1
ATOM 747 C CA . PRO A 1 97 ? -30.942 -32.167 -3.563 1.00 60.47 97 PRO A CA 1
ATOM 748 C C . PRO A 1 97 ? -30.946 -31.064 -4.647 1.00 60.47 97 PRO A C 1
ATOM 750 O O . PRO A 1 97 ? -30.819 -29.878 -4.332 1.00 60.47 97 PRO A O 1
ATOM 753 N N . PRO A 1 98 ? -31.140 -31.421 -5.934 1.00 50.59 98 PRO A N 1
ATOM 754 C CA . PRO A 1 98 ? -31.055 -30.478 -7.050 1.00 50.59 98 PRO A CA 1
ATOM 755 C C . PRO A 1 98 ? -32.286 -29.562 -7.170 1.00 50.59 98 PRO A C 1
ATOM 757 O O . PRO A 1 98 ? -33.423 -30.021 -7.300 1.00 50.59 98 PRO A O 1
ATOM 760 N N . ALA A 1 99 ? -32.049 -28.249 -7.220 1.00 47.81 99 ALA A N 1
ATOM 761 C CA . ALA A 1 99 ? -33.080 -27.257 -7.520 1.00 47.81 99 ALA A CA 1
ATOM 762 C C . ALA A 1 99 ? -33.499 -27.306 -9.004 1.00 47.81 99 ALA A C 1
ATOM 764 O O . ALA A 1 99 ? -32.662 -27.376 -9.905 1.00 47.81 99 ALA A O 1
ATOM 765 N N . LYS A 1 100 ? -34.811 -27.252 -9.270 1.00 44.41 100 LYS A N 1
ATOM 766 C CA . LYS A 1 100 ? -35.375 -27.298 -10.630 1.00 44.41 100 LYS A CA 1
ATOM 767 C C . LYS A 1 100 ? -35.266 -25.925 -11.309 1.00 44.41 100 LYS A C 1
ATOM 769 O O . LYS A 1 100 ? -35.528 -24.901 -10.686 1.00 44.41 100 LYS A O 1
ATOM 774 N N . GLY A 1 101 ? -34.855 -25.914 -12.578 1.00 37.66 101 GLY A N 1
ATOM 775 C CA . GLY A 1 101 ? -34.488 -24.689 -13.300 1.00 37.66 101 GLY A CA 1
ATOM 776 C C . GLY A 1 101 ? -35.655 -23.843 -13.827 1.00 37.66 101 GLY A C 1
ATOM 777 O O . GLY A 1 101 ? -36.827 -24.190 -13.689 1.00 37.66 101 GLY A O 1
ATOM 778 N N . ARG A 1 102 ? -35.313 -22.747 -14.519 1.00 39.88 102 ARG A N 1
ATOM 779 C CA . ARG A 1 102 ? -36.249 -21.892 -15.267 1.00 39.88 102 ARG A CA 1
ATOM 780 C C . ARG A 1 102 ? -35.668 -21.549 -16.644 1.00 39.88 102 ARG A C 1
ATOM 782 O O . ARG A 1 102 ? -34.497 -21.199 -16.743 1.00 39.88 102 ARG A O 1
ATOM 789 N N . LYS A 1 103 ? -36.483 -21.659 -17.699 1.00 41.34 103 LYS A N 1
ATOM 790 C CA . LYS A 1 103 ? -36.138 -21.280 -19.084 1.00 41.34 103 LYS A CA 1
ATOM 791 C C . LYS A 1 103 ? -36.679 -19.885 -19.420 1.00 41.34 103 LYS A C 1
ATOM 793 O O . LYS A 1 103 ? -37.847 -19.630 -19.146 1.00 41.34 103 LYS A O 1
ATOM 798 N N . THR A 1 104 ? -35.875 -19.085 -20.119 1.00 37.81 104 THR A N 1
ATOM 799 C CA . THR A 1 104 ? -36.258 -17.941 -20.982 1.00 37.81 104 THR A CA 1
ATOM 800 C C . THR A 1 104 ? -35.128 -17.775 -22.013 1.00 37.81 104 THR A C 1
ATOM 802 O O . THR A 1 104 ? -33.988 -17.571 -21.612 1.00 37.81 104 THR A O 1
ATOM 805 N N . THR A 1 105 ? -35.305 -18.137 -23.292 1.00 34.25 105 THR A N 1
ATOM 806 C CA . THR A 1 105 ? -35.721 -17.232 -24.401 1.00 34.25 105 THR A CA 1
ATOM 807 C C . THR A 1 105 ? -34.836 -15.975 -24.493 1.00 34.25 105 THR A C 1
ATOM 809 O O . THR A 1 105 ? -34.851 -15.167 -23.575 1.00 34.25 105 THR A O 1
ATOM 812 N N . ALA A 1 106 ? -33.930 -15.851 -25.475 1.00 34.03 106 ALA A N 1
ATOM 813 C CA . ALA A 1 106 ? -34.172 -15.468 -26.884 1.00 34.03 106 ALA A CA 1
ATOM 814 C C . ALA A 1 106 ? -34.626 -13.992 -27.049 1.00 34.03 106 ALA A C 1
ATOM 816 O O . ALA A 1 106 ? -35.524 -13.573 -26.329 1.00 34.03 106 ALA A O 1
ATOM 817 N N . ALA A 1 107 ? -34.105 -13.172 -27.978 1.00 33.41 107 ALA A N 1
ATOM 818 C CA . ALA A 1 107 ? -33.017 -13.367 -28.963 1.00 33.41 107 ALA A CA 1
ATOM 819 C C . ALA A 1 107 ? -31.968 -12.206 -28.873 1.00 33.41 107 ALA A C 1
ATOM 821 O O . ALA A 1 107 ? -31.509 -11.981 -27.760 1.00 33.41 107 ALA A O 1
ATOM 822 N N . THR A 1 108 ? -31.466 -11.451 -29.872 1.00 32.78 108 THR A N 1
ATOM 823 C CA . THR A 1 108 ? -31.741 -11.291 -31.324 1.00 32.78 108 THR A CA 1
ATOM 824 C C . THR A 1 108 ? -30.538 -10.617 -32.034 1.00 32.78 108 THR A C 1
ATOM 826 O O . THR A 1 108 ? -29.701 -10.012 -31.372 1.00 32.78 108 THR A O 1
ATOM 829 N N . THR A 1 109 ? -30.510 -10.640 -33.378 1.00 37.09 109 THR A N 1
ATOM 830 C CA . THR A 1 109 ? -29.767 -9.740 -34.311 1.00 37.09 109 THR A CA 1
ATOM 831 C C . THR A 1 109 ? -28.231 -9.647 -34.263 1.00 37.09 109 THR A C 1
ATOM 833 O O . THR A 1 109 ? -27.631 -9.112 -33.338 1.00 37.09 109 THR A O 1
ATOM 836 N N . ALA A 1 110 ? -27.607 -10.016 -35.388 1.00 36.81 110 ALA A N 1
ATOM 837 C CA . ALA A 1 110 ? -26.246 -9.621 -35.760 1.00 36.81 110 ALA A CA 1
ATOM 838 C C . ALA A 1 110 ? -26.225 -8.274 -36.515 1.00 36.81 110 ALA A C 1
ATOM 840 O O . ALA A 1 110 ? -27.246 -7.826 -37.033 1.00 36.81 110 ALA A O 1
ATOM 841 N N . THR A 1 111 ? -25.043 -7.671 -36.683 1.00 36.88 111 THR A N 1
ATOM 842 C CA . THR A 1 111 ? -24.740 -6.779 -37.821 1.00 36.88 111 THR A CA 1
ATOM 843 C C . THR A 1 111 ? -23.247 -6.832 -38.138 1.00 36.88 111 THR A C 1
ATOM 845 O O . THR A 1 111 ? -22.411 -6.398 -37.350 1.00 36.88 111 THR A O 1
ATOM 848 N N . THR A 1 112 ? -22.907 -7.347 -39.316 1.00 39.06 112 THR A N 1
ATOM 849 C CA . THR A 1 112 ? -21.566 -7.252 -39.906 1.00 39.06 112 THR A CA 1
ATOM 850 C C . THR A 1 112 ? -21.380 -5.899 -40.589 1.00 39.06 112 THR A C 1
ATOM 852 O O . THR A 1 112 ? -22.246 -5.490 -41.364 1.00 39.06 112 THR A O 1
ATOM 855 N N . LYS A 1 113 ? -20.226 -5.242 -40.420 1.00 43.75 113 LYS A N 1
ATOM 856 C CA . LYS A 1 113 ? -19.779 -4.193 -41.351 1.00 43.75 113 LYS A CA 1
ATOM 857 C C . LYS A 1 113 ? -18.268 -4.266 -41.577 1.00 43.75 113 LYS A C 1
ATOM 859 O O . LYS A 1 113 ? -17.530 -4.713 -40.705 1.00 43.75 113 LYS A O 1
ATOM 864 N N . ALA A 1 114 ? -17.852 -3.921 -42.792 1.00 36.25 114 ALA A N 1
ATOM 865 C CA . ALA A 1 114 ? -16.579 -4.339 -43.368 1.00 36.25 114 ALA A CA 1
ATOM 866 C C . ALA A 1 114 ? -15.420 -3.340 -43.192 1.00 36.25 114 ALA A C 1
ATOM 868 O O . ALA A 1 114 ? -15.594 -2.190 -42.788 1.00 36.25 114 ALA A O 1
ATOM 869 N N . THR A 1 115 ? -14.238 -3.832 -43.564 1.00 38.72 115 THR A N 1
ATOM 870 C CA . THR A 1 115 ? -12.971 -3.134 -43.827 1.00 38.72 115 THR A CA 1
ATOM 871 C C . THR A 1 115 ? -13.135 -1.946 -44.802 1.00 38.72 115 THR A C 1
ATOM 873 O O . THR A 1 115 ? -14.116 -1.886 -45.544 1.00 38.72 115 THR A O 1
ATOM 876 N N . PRO A 1 116 ? -12.165 -1.011 -44.850 1.00 53.56 116 PRO A N 1
ATOM 877 C CA . PRO A 1 116 ? -11.028 -1.228 -45.755 1.00 53.56 116 PRO A CA 1
ATOM 878 C C . PRO A 1 116 ? -9.656 -1.017 -45.098 1.00 53.56 116 PRO A C 1
ATOM 880 O O . PRO A 1 116 ? -9.512 -0.279 -44.127 1.00 53.56 116 PRO A O 1
ATOM 883 N N . ALA A 1 117 ? -8.637 -1.676 -45.652 1.00 42.50 117 ALA A N 1
ATOM 884 C CA . ALA A 1 117 ? -7.240 -1.496 -45.266 1.00 42.50 117 ALA A CA 1
ATOM 885 C C . ALA A 1 117 ? -6.538 -0.541 -46.243 1.00 42.50 117 ALA A C 1
ATOM 887 O O . ALA A 1 117 ? -6.649 -0.705 -47.458 1.00 42.50 117 ALA A O 1
ATOM 888 N N . THR A 1 118 ? -5.778 0.424 -45.725 1.00 40.53 118 THR A N 1
ATOM 889 C CA . THR A 1 118 ? -4.963 1.346 -46.529 1.00 40.53 118 THR A CA 1
ATOM 890 C C . THR A 1 118 ? -3.525 0.842 -46.617 1.00 40.53 118 THR A C 1
ATOM 892 O O . THR A 1 118 ? -2.777 0.886 -45.642 1.00 40.53 118 THR A O 1
ATOM 895 N N . ALA A 1 119 ? -3.120 0.366 -47.795 1.00 43.53 119 ALA A N 1
ATOM 896 C CA . ALA A 1 119 ? -1.737 -0.011 -48.067 1.00 43.53 119 ALA A CA 1
ATOM 897 C C . ALA A 1 119 ? -0.930 1.199 -48.567 1.00 43.53 119 ALA A C 1
ATOM 899 O O . ALA A 1 119 ? -1.331 1.856 -49.525 1.00 43.53 119 ALA A O 1
ATOM 900 N N . ALA A 1 120 ? 0.239 1.449 -47.971 1.00 42.56 120 ALA A N 1
ATOM 901 C CA . ALA A 1 120 ? 1.189 2.465 -48.425 1.00 42.56 120 ALA A CA 1
ATOM 902 C C . ALA A 1 120 ? 2.534 1.806 -48.778 1.00 42.56 120 ALA A C 1
ATOM 904 O O . ALA A 1 120 ? 3.321 1.455 -47.900 1.00 42.56 120 ALA A O 1
ATOM 905 N N . LYS A 1 121 ? 2.795 1.618 -50.078 1.00 42.94 121 LYS A N 1
ATOM 906 C CA . LYS A 1 121 ? 4.111 1.195 -50.584 1.00 42.94 121 LYS A CA 1
ATOM 907 C C . LYS A 1 121 ? 5.029 2.414 -50.678 1.00 42.94 121 LYS A C 1
ATOM 909 O O . LYS A 1 121 ? 4.703 3.336 -51.411 1.00 42.94 121 LYS A O 1
ATOM 914 N N . ASN A 1 122 ? 6.203 2.360 -50.051 1.00 44.62 122 ASN A N 1
ATOM 915 C CA . ASN A 1 122 ? 7.316 3.273 -50.332 1.00 44.62 122 ASN A CA 1
ATOM 916 C C . ASN A 1 122 ? 8.583 2.459 -50.626 1.00 44.62 122 ASN A C 1
ATOM 918 O O . ASN A 1 122 ? 9.352 2.127 -49.729 1.00 44.62 122 ASN A O 1
ATOM 922 N N . SER A 1 123 ? 8.784 2.117 -51.900 1.00 43.47 123 SER A N 1
ATOM 923 C CA . SER A 1 123 ? 9.973 1.422 -52.405 1.00 43.47 123 SER A CA 1
ATOM 924 C C . SER A 1 123 ? 10.773 2.359 -53.312 1.00 43.47 123 SER A C 1
ATOM 926 O O . SER A 1 123 ? 10.530 2.420 -54.518 1.00 43.47 123 SER A O 1
ATOM 928 N N . ALA A 1 124 ? 11.708 3.113 -52.732 1.00 44.22 124 ALA A N 1
ATOM 929 C CA . ALA A 1 124 ? 12.587 4.003 -53.486 1.00 44.22 124 ALA A CA 1
ATOM 930 C C . ALA A 1 124 ? 13.657 3.193 -54.242 1.00 44.22 124 ALA A C 1
ATOM 932 O O . ALA A 1 124 ? 14.488 2.527 -53.626 1.00 44.22 124 ALA A O 1
ATOM 933 N N . ALA A 1 125 ? 13.640 3.250 -55.575 1.00 41.28 125 ALA A N 1
ATOM 934 C CA . ALA A 1 125 ? 14.612 2.572 -56.428 1.00 41.28 125 ALA A CA 1
ATOM 935 C C . ALA A 1 125 ? 15.748 3.529 -56.831 1.00 41.28 125 ALA A C 1
ATOM 937 O O . ALA A 1 125 ? 15.558 4.421 -57.656 1.00 41.28 125 ALA A O 1
ATOM 938 N N . THR A 1 126 ? 16.945 3.344 -56.271 1.00 48.56 126 THR A N 1
ATOM 939 C CA . THR A 1 126 ? 18.123 4.163 -56.609 1.00 48.56 126 THR A CA 1
ATOM 940 C C . THR A 1 126 ? 18.854 3.601 -57.831 1.00 48.56 126 THR A C 1
ATOM 942 O O . THR A 1 126 ? 19.768 2.786 -57.716 1.00 48.56 126 THR A O 1
ATOM 945 N N . THR A 1 127 ? 18.470 4.048 -59.028 1.00 47.28 127 THR A N 1
ATOM 946 C CA . THR A 1 127 ? 19.179 3.735 -60.280 1.00 47.28 127 THR A CA 1
ATOM 947 C C . THR A 1 127 ? 20.453 4.571 -60.436 1.00 47.28 127 THR A C 1
ATOM 949 O O . THR A 1 127 ? 20.430 5.656 -61.023 1.00 47.28 127 THR A O 1
ATOM 952 N N . THR A 1 128 ? 21.588 4.061 -59.956 1.00 49.97 128 THR A N 1
ATOM 953 C CA . THR A 1 128 ? 22.906 4.674 -60.203 1.00 49.97 128 THR A CA 1
ATOM 954 C C . THR A 1 128 ? 23.439 4.265 -61.580 1.00 49.97 128 THR A C 1
ATOM 956 O O . THR A 1 128 ? 23.563 3.079 -61.885 1.00 49.97 128 THR A O 1
ATOM 959 N N . LYS A 1 129 ? 23.752 5.246 -62.435 1.00 51.28 129 LYS A N 1
ATOM 960 C CA . LYS A 1 129 ? 24.161 5.025 -63.834 1.00 51.28 129 LYS A CA 1
ATOM 961 C C . LYS A 1 129 ? 25.527 4.327 -63.925 1.00 51.28 129 LYS A C 1
ATOM 963 O O . LYS A 1 129 ? 26.518 4.832 -63.402 1.00 51.28 129 LYS A O 1
ATOM 968 N N . LYS A 1 130 ? 25.600 3.207 -64.652 1.00 54.53 130 LYS A N 1
ATOM 969 C CA . LYS A 1 130 ? 26.856 2.510 -64.975 1.00 54.53 130 LYS A CA 1
ATOM 970 C C . LYS A 1 130 ? 27.500 3.142 -66.213 1.00 54.53 130 LYS A C 1
ATOM 972 O O . LYS A 1 130 ? 27.062 2.880 -67.329 1.00 54.53 130 LYS A O 1
ATOM 977 N N . ALA A 1 131 ? 28.534 3.957 -66.019 1.00 50.12 131 ALA A N 1
ATOM 978 C CA . ALA A 1 131 ? 29.344 4.466 -67.125 1.00 50.12 131 ALA A CA 1
ATOM 979 C C . ALA A 1 131 ? 30.128 3.322 -67.796 1.00 50.12 131 ALA A C 1
ATOM 981 O O . ALA A 1 131 ? 30.731 2.491 -67.113 1.00 50.12 131 ALA A O 1
ATOM 982 N N . VAL A 1 132 ? 30.126 3.283 -69.130 1.00 46.81 132 VAL A N 1
ATOM 983 C CA . VAL A 1 132 ? 30.925 2.340 -69.923 1.00 46.81 132 VAL A CA 1
ATOM 984 C C . VAL A 1 132 ? 32.214 3.044 -70.338 1.00 46.81 132 VAL A C 1
ATOM 986 O O . VAL A 1 132 ? 32.225 3.814 -71.292 1.00 46.81 132 VAL A O 1
ATOM 989 N N . ALA A 1 133 ? 33.296 2.797 -69.600 1.00 47.66 133 ALA A N 1
ATOM 990 C CA . ALA A 1 133 ? 34.640 3.195 -70.010 1.00 47.66 133 ALA A CA 1
ATOM 991 C C . ALA A 1 133 ? 35.223 2.142 -70.969 1.00 47.66 133 ALA A C 1
ATOM 993 O O . ALA A 1 133 ? 35.056 0.939 -70.751 1.00 47.66 133 ALA A O 1
ATOM 994 N N . ALA A 1 134 ? 35.884 2.590 -72.038 1.00 49.62 134 ALA A N 1
ATOM 995 C CA . ALA A 1 134 ? 36.422 1.709 -73.072 1.00 49.62 134 ALA A CA 1
ATOM 996 C C . ALA A 1 134 ? 37.571 0.826 -72.549 1.00 49.62 134 ALA A C 1
ATOM 998 O O . ALA A 1 134 ? 38.390 1.259 -71.739 1.00 49.62 134 ALA A O 1
ATOM 999 N N . SER A 1 135 ? 37.649 -0.412 -73.046 1.00 48.81 135 SER A N 1
ATOM 1000 C CA . SER A 1 135 ? 38.771 -1.318 -72.768 1.00 48.81 135 SER A CA 1
ATOM 1001 C C . SER A 1 135 ? 39.893 -1.101 -73.795 1.00 48.81 135 SER A C 1
ATOM 1003 O O . SER A 1 135 ? 39.611 -1.206 -74.990 1.00 48.81 135 SER A O 1
ATOM 1005 N N . PRO A 1 136 ? 41.146 -0.829 -73.382 1.00 51.56 136 PRO A N 1
ATOM 1006 C CA . PRO A 1 136 ? 42.290 -0.807 -74.293 1.00 51.56 136 PRO A CA 1
ATOM 1007 C C . PRO A 1 136 ? 42.685 -2.223 -74.759 1.00 51.56 136 PRO A C 1
ATOM 1009 O O . PRO A 1 136 ? 42.243 -3.230 -74.203 1.00 51.56 136 PRO A O 1
ATOM 1012 N N . ALA A 1 137 ? 43.515 -2.287 -75.803 1.00 54.38 137 ALA A N 1
ATOM 1013 C CA . ALA A 1 137 ? 43.829 -3.504 -76.555 1.00 54.38 137 ALA A CA 1
ATOM 1014 C C . ALA A 1 137 ? 44.544 -4.614 -75.738 1.00 54.38 137 ALA A C 1
ATOM 1016 O O . ALA A 1 137 ? 45.281 -4.321 -74.791 1.00 54.38 137 ALA A O 1
ATOM 1017 N N . PRO A 1 138 ? 44.377 -5.901 -76.113 1.00 50.69 138 PRO A N 1
ATOM 1018 C CA . PRO A 1 138 ? 44.973 -7.026 -75.396 1.00 50.69 138 PRO A CA 1
ATOM 1019 C C . PRO A 1 138 ? 46.481 -7.160 -75.663 1.00 50.69 138 PRO A C 1
ATOM 1021 O O . PRO A 1 138 ? 46.902 -7.640 -76.714 1.00 50.69 138 PRO A O 1
ATOM 1024 N N . ALA A 1 139 ? 47.306 -6.809 -74.675 1.00 51.38 139 ALA A N 1
ATOM 1025 C CA . ALA A 1 139 ? 48.739 -7.099 -74.705 1.00 51.38 139 ALA A CA 1
ATOM 1026 C C . ALA A 1 139 ? 49.012 -8.619 -74.702 1.00 51.38 139 ALA A C 1
ATOM 1028 O O . ALA A 1 139 ? 48.392 -9.381 -73.952 1.00 51.38 139 ALA A O 1
ATOM 1029 N N . THR A 1 140 ? 49.969 -9.063 -75.522 1.00 52.09 140 THR A N 1
ATOM 1030 C CA . THR A 1 140 ? 50.345 -10.477 -75.690 1.00 52.09 140 THR A CA 1
ATOM 1031 C C . THR A 1 140 ? 50.841 -11.094 -74.383 1.00 52.09 140 THR A C 1
ATOM 1033 O O . THR A 1 140 ? 51.911 -10.758 -73.877 1.00 52.09 140 THR A O 1
ATOM 1036 N N . ARG A 1 141 ? 50.057 -12.023 -73.831 1.00 53.09 141 ARG A N 1
ATOM 1037 C CA . ARG A 1 141 ? 50.290 -12.608 -72.506 1.00 53.09 141 ARG A CA 1
ATOM 1038 C C . ARG A 1 141 ? 51.224 -13.818 -72.598 1.00 53.09 141 ARG A C 1
ATOM 1040 O O . ARG A 1 141 ? 50.810 -14.880 -73.059 1.00 53.09 141 ARG A O 1
ATOM 1047 N N . THR A 1 142 ? 52.463 -13.672 -72.132 1.00 58.97 142 THR A N 1
ATOM 1048 C CA . THR A 1 142 ? 53.451 -14.763 -72.063 1.00 58.97 142 THR A CA 1
ATOM 1049 C C . THR A 1 142 ? 52.896 -15.974 -71.307 1.00 58.97 142 THR A C 1
ATOM 1051 O O . THR A 1 142 ? 52.301 -15.861 -70.230 1.00 58.97 142 THR A O 1
ATOM 1054 N N . ARG A 1 143 ? 53.050 -17.161 -71.905 1.00 55.44 143 ARG A N 1
ATOM 1055 C CA . ARG A 1 143 ? 52.376 -18.399 -71.485 1.00 55.44 143 ARG A CA 1
ATOM 1056 C C . ARG A 1 143 ? 53.126 -19.073 -70.329 1.00 55.44 143 ARG A C 1
ATOM 1058 O O . ARG A 1 143 ? 53.738 -20.114 -70.532 1.00 55.44 143 ARG A O 1
ATOM 1065 N N . LEU A 1 144 ? 53.037 -18.483 -69.128 1.00 58.28 144 LEU A N 1
ATOM 1066 C CA . LEU A 1 144 ? 53.583 -19.030 -67.870 1.00 58.28 144 LEU A CA 1
ATOM 1067 C C . LEU A 1 144 ? 53.357 -20.543 -67.762 1.00 58.28 144 LEU A C 1
ATOM 1069 O O . LEU A 1 144 ? 52.242 -21.026 -68.015 1.00 58.28 144 LEU A O 1
ATOM 1073 N N . THR A 1 145 ? 54.402 -21.260 -67.362 1.00 70.56 145 THR A N 1
ATOM 1074 C CA . THR A 1 145 ? 54.417 -22.718 -67.247 1.00 70.56 145 THR A CA 1
ATOM 1075 C C . THR A 1 145 ? 53.456 -23.199 -66.161 1.00 70.56 145 THR A C 1
ATOM 1077 O O . THR A 1 145 ? 53.058 -22.464 -65.257 1.00 70.56 145 THR A O 1
ATOM 1080 N N . GLU A 1 146 ? 53.052 -24.462 -66.243 1.00 74.81 146 GLU A N 1
ATOM 1081 C CA . GLU A 1 146 ? 52.082 -25.049 -65.313 1.00 74.81 146 GLU A CA 1
ATOM 1082 C C . GLU A 1 146 ? 52.597 -25.071 -63.861 1.00 74.81 146 GLU A C 1
ATOM 1084 O O . GLU A 1 146 ? 51.853 -24.790 -62.919 1.00 74.81 146 GLU A O 1
ATOM 1089 N N . LYS A 1 147 ? 53.912 -25.265 -63.692 1.00 80.06 147 LYS A N 1
ATOM 1090 C CA . LYS A 1 147 ? 54.613 -25.230 -62.402 1.00 80.06 147 LYS A CA 1
ATOM 1091 C C . LYS A 1 147 ? 54.536 -23.852 -61.726 1.00 80.06 147 LYS A C 1
ATOM 1093 O O . LYS A 1 147 ? 54.313 -23.787 -60.520 1.00 80.06 147 LYS A O 1
ATOM 1098 N N . GLU A 1 148 ? 54.647 -22.764 -62.494 1.00 79.25 148 GLU A N 1
ATOM 1099 C CA . GLU A 1 148 ? 54.530 -21.379 -61.995 1.00 79.25 148 GLU A CA 1
ATOM 1100 C C . GLU A 1 148 ? 53.093 -20.996 -61.611 1.00 79.25 148 GLU A C 1
ATOM 1102 O O . GLU A 1 148 ? 52.874 -20.134 -60.760 1.00 79.25 148 GLU A O 1
ATOM 1107 N N . ARG A 1 149 ? 52.087 -21.636 -62.220 1.00 82.12 149 ARG A N 1
ATOM 1108 C CA . ARG A 1 149 ? 50.679 -21.457 -61.826 1.00 82.12 149 ARG A CA 1
ATOM 1109 C C . ARG A 1 149 ? 50.423 -22.140 -60.487 1.00 82.12 149 ARG A C 1
ATOM 1111 O O . ARG A 1 149 ? 49.912 -21.506 -59.569 1.00 82.12 149 ARG A O 1
ATOM 1118 N N . ALA A 1 150 ? 50.877 -23.386 -60.344 1.00 83.50 150 ALA A N 1
ATOM 1119 C CA . ALA A 1 150 ? 50.730 -24.163 -59.117 1.00 83.50 150 ALA A CA 1
ATOM 1120 C C . ALA A 1 150 ? 51.421 -23.521 -57.896 1.00 83.50 150 ALA A C 1
ATOM 1122 O O . ALA A 1 150 ? 50.871 -23.566 -56.794 1.00 83.50 150 ALA A O 1
ATOM 1123 N N . THR A 1 151 ? 52.594 -22.893 -58.058 1.00 83.81 151 THR A N 1
ATOM 1124 C CA . THR A 1 151 ? 53.226 -22.123 -56.969 1.00 83.81 151 THR A CA 1
ATOM 1125 C C . THR A 1 151 ? 52.423 -20.868 -56.633 1.00 83.81 151 THR A C 1
ATOM 1127 O O . THR A 1 151 ? 52.066 -20.671 -55.471 1.00 83.81 151 THR A O 1
ATOM 1130 N N . ARG A 1 152 ? 52.064 -20.066 -57.642 1.00 85.00 152 ARG A N 1
ATOM 1131 C CA . ARG A 1 152 ? 51.320 -18.811 -57.471 1.00 85.00 152 ARG A CA 1
ATOM 1132 C C . ARG A 1 152 ? 49.924 -19.008 -56.867 1.00 85.00 152 ARG A C 1
ATOM 1134 O O . ARG A 1 152 ? 49.444 -18.142 -56.140 1.00 85.00 152 ARG A O 1
ATOM 1141 N N . ASP A 1 153 ? 49.249 -20.117 -57.152 1.00 86.38 153 ASP A N 1
ATOM 1142 C CA . ASP A 1 153 ? 47.928 -20.400 -56.581 1.00 86.38 153 ASP A CA 1
ATOM 1143 C C . ASP A 1 153 ? 48.011 -20.902 -55.129 1.00 86.38 153 ASP A C 1
ATOM 1145 O O . ASP A 1 153 ? 47.221 -20.452 -54.296 1.00 86.38 153 ASP A O 1
ATOM 1149 N N . ARG A 1 154 ? 49.037 -21.694 -54.775 1.00 89.81 154 ARG A N 1
ATOM 1150 C CA . ARG A 1 154 ? 49.365 -22.022 -53.369 1.00 89.81 154 ARG A CA 1
ATOM 1151 C C . ARG A 1 154 ? 49.763 -20.783 -52.559 1.00 89.81 154 ARG A C 1
ATOM 1153 O O . ARG A 1 154 ? 49.461 -20.694 -51.371 1.00 89.81 154 ARG A O 1
ATOM 1160 N N . GLU A 1 155 ? 50.428 -19.818 -53.187 1.00 90.00 155 GLU A N 1
ATOM 1161 C CA . GLU A 1 155 ? 50.785 -18.536 -52.574 1.00 90.00 155 GLU A CA 1
ATOM 1162 C C . GLU A 1 155 ? 49.543 -17.677 -52.287 1.00 90.00 155 GLU A C 1
ATOM 1164 O O . GLU A 1 155 ? 49.330 -17.291 -51.138 1.00 90.00 155 GLU A O 1
ATOM 1169 N N . LYS A 1 156 ? 48.648 -17.491 -53.272 1.00 92.75 156 LYS A N 1
ATOM 1170 C CA . LYS A 1 156 ? 47.334 -16.840 -53.067 1.00 92.75 156 LYS A CA 1
ATOM 1171 C C . LYS A 1 156 ? 46.497 -17.526 -51.987 1.00 92.75 156 LYS A C 1
ATOM 1173 O O . LYS A 1 156 ? 45.723 -16.869 -51.298 1.00 92.75 156 LYS A O 1
ATOM 1178 N N . GLU A 1 157 ? 46.570 -18.849 -51.870 1.00 90.62 157 GLU A N 1
ATOM 1179 C CA . GLU A 1 157 ? 45.847 -19.595 -50.838 1.00 90.62 157 GLU A CA 1
ATOM 1180 C C . GLU A 1 157 ? 46.405 -19.304 -49.438 1.00 90.62 157 GLU A C 1
ATOM 1182 O O . GLU A 1 157 ? 45.641 -18.975 -48.528 1.00 90.62 157 GLU A O 1
ATOM 1187 N N . ARG A 1 158 ? 47.735 -19.299 -49.282 1.00 92.44 158 ARG A N 1
ATOM 1188 C CA . ARG A 1 158 ? 48.404 -18.862 -48.045 1.00 92.44 158 ARG A CA 1
ATOM 1189 C C . ARG A 1 158 ? 48.075 -17.405 -47.699 1.00 92.44 158 ARG A C 1
ATOM 1191 O O . ARG A 1 158 ? 47.759 -17.127 -46.544 1.00 92.44 158 ARG A O 1
ATOM 1198 N N . GLU A 1 159 ? 48.067 -16.504 -48.683 1.00 92.94 159 GLU A N 1
ATOM 1199 C CA . GLU A 1 159 ? 47.670 -15.097 -48.522 1.00 92.94 159 GLU A CA 1
ATOM 1200 C C . GLU A 1 159 ? 46.212 -14.972 -48.037 1.00 92.94 159 GLU A C 1
ATOM 1202 O O . GLU A 1 159 ? 45.939 -14.294 -47.045 1.00 92.94 159 GLU A O 1
ATOM 1207 N N . LYS A 1 160 ? 45.270 -15.688 -48.670 1.00 94.88 160 LYS A N 1
ATOM 1208 C CA . LYS A 1 160 ? 43.857 -15.736 -48.250 1.00 94.88 160 LYS A CA 1
ATOM 1209 C C . LYS A 1 160 ? 43.705 -16.235 -46.812 1.00 94.88 160 LYS A C 1
ATOM 1211 O O . LYS A 1 160 ? 42.939 -15.644 -46.054 1.00 94.88 160 LYS A O 1
ATOM 1216 N N . ILE A 1 161 ? 44.429 -17.289 -46.427 1.00 92.81 161 ILE A N 1
ATOM 1217 C CA . ILE A 1 161 ? 44.391 -17.853 -45.068 1.00 92.81 161 ILE A CA 1
ATOM 1218 C C . ILE A 1 161 ? 44.986 -16.870 -44.048 1.00 92.81 161 ILE A C 1
ATOM 1220 O O . ILE A 1 161 ? 44.407 -16.681 -42.977 1.00 92.81 161 ILE A O 1
ATOM 1224 N N . ALA A 1 162 ? 46.095 -16.199 -44.373 1.00 93.62 162 ALA A N 1
ATOM 1225 C CA . ALA A 1 162 ? 46.684 -15.165 -43.522 1.00 93.62 162 ALA A CA 1
ATOM 1226 C C . ALA A 1 162 ? 45.712 -13.990 -43.312 1.00 93.62 162 ALA A C 1
ATOM 1228 O O . ALA A 1 162 ? 45.405 -13.634 -42.174 1.00 93.62 162 ALA A O 1
ATOM 1229 N N . ARG A 1 163 ? 45.136 -13.467 -44.400 1.00 95.38 163 ARG A N 1
ATOM 1230 C CA . ARG A 1 163 ? 44.167 -12.360 -44.391 1.00 95.38 163 ARG A CA 1
ATOM 1231 C C . ARG A 1 163 ? 42.837 -12.722 -43.717 1.00 95.38 163 ARG A C 1
ATOM 1233 O O . ARG A 1 163 ? 42.169 -11.853 -43.157 1.00 95.38 163 ARG A O 1
ATOM 1240 N N . ALA A 1 164 ? 42.440 -13.996 -43.739 1.00 93.31 164 ALA A N 1
ATOM 1241 C CA . ALA A 1 164 ? 41.303 -14.495 -42.967 1.00 93.31 164 ALA A CA 1
ATOM 1242 C C . ALA A 1 164 ? 41.602 -14.481 -41.457 1.00 93.31 164 ALA A C 1
ATOM 1244 O O . ALA A 1 164 ? 40.827 -13.902 -40.695 1.00 93.31 164 ALA A O 1
ATOM 1245 N N . LYS A 1 165 ? 42.755 -15.024 -41.039 1.00 96.00 165 LYS A N 1
ATOM 1246 C CA . LYS A 1 165 ? 43.211 -15.020 -39.634 1.00 96.00 165 LYS A CA 1
ATOM 1247 C C . LYS A 1 165 ? 43.435 -13.605 -39.087 1.00 96.00 165 LYS A C 1
ATOM 1249 O O . LYS A 1 165 ? 43.211 -13.357 -37.906 1.00 96.00 165 LYS A O 1
ATOM 1254 N N . GLU A 1 166 ? 43.857 -12.664 -39.927 1.00 94.00 166 GLU A N 1
ATOM 1255 C CA . GLU A 1 166 ? 43.972 -11.245 -39.572 1.00 94.00 166 GLU A CA 1
ATOM 1256 C C . GLU A 1 166 ? 42.599 -10.613 -39.292 1.00 94.00 166 GLU A C 1
ATOM 1258 O O . GLU A 1 166 ? 42.376 -10.081 -38.203 1.00 94.00 166 GLU A O 1
ATOM 1263 N N . ARG A 1 167 ? 41.644 -10.759 -40.222 1.00 93.31 167 ARG A N 1
ATOM 1264 C CA . ARG A 1 167 ? 40.253 -10.288 -40.065 1.00 93.31 167 ARG A CA 1
ATOM 1265 C C . ARG A 1 167 ? 39.529 -10.929 -38.880 1.00 93.31 167 ARG A C 1
ATOM 1267 O O . ARG A 1 167 ? 38.638 -10.319 -38.293 1.00 93.31 167 ARG A O 1
ATOM 1274 N N . GLU A 1 168 ? 39.881 -12.159 -38.525 1.00 93.88 168 GLU A N 1
ATOM 1275 C CA . GLU A 1 168 ? 39.367 -12.830 -37.332 1.00 93.88 168 GLU A CA 1
ATOM 1276 C C . GLU A 1 168 ? 39.897 -12.182 -36.045 1.00 93.88 168 GLU A C 1
ATOM 1278 O O . GLU A 1 168 ? 39.097 -11.778 -35.199 1.00 93.88 168 GLU A O 1
ATOM 1283 N N . LYS A 1 169 ? 41.215 -11.956 -35.943 1.00 96.25 169 LYS A N 1
ATOM 1284 C CA . LYS A 1 169 ? 41.837 -11.220 -34.825 1.00 96.25 169 LYS A CA 1
ATOM 1285 C C . LYS A 1 169 ? 41.307 -9.788 -34.697 1.00 96.25 169 LYS A C 1
ATOM 1287 O O . LYS A 1 169 ? 41.128 -9.292 -33.586 1.00 96.25 169 LYS A O 1
ATOM 1292 N N . GLU A 1 170 ? 41.037 -9.114 -35.814 1.00 93.94 170 GLU A N 1
ATOM 1293 C CA . GLU A 1 170 ? 40.405 -7.789 -35.842 1.00 93.94 170 GLU A CA 1
ATOM 1294 C C . GLU A 1 170 ? 38.983 -7.830 -35.251 1.00 93.94 170 GLU A C 1
ATOM 1296 O O . GLU A 1 170 ? 38.659 -7.062 -34.341 1.00 93.94 170 GLU A O 1
ATOM 1301 N N . ARG A 1 171 ? 38.152 -8.785 -35.692 1.00 94.12 171 ARG A N 1
ATOM 1302 C CA . ARG A 1 171 ? 36.796 -9.009 -35.157 1.00 94.12 171 ARG A CA 1
ATOM 1303 C C . ARG A 1 171 ? 36.803 -9.378 -33.674 1.00 94.12 171 ARG A C 1
ATOM 1305 O O . ARG A 1 171 ? 35.912 -8.950 -32.942 1.00 94.12 171 ARG A O 1
ATOM 1312 N N . GLU A 1 172 ? 37.785 -10.149 -33.219 1.00 95.12 172 GLU A N 1
ATOM 1313 C CA . GLU A 1 172 ? 37.950 -10.505 -31.808 1.00 95.12 172 GLU A CA 1
ATOM 1314 C C . GLU A 1 172 ? 38.304 -9.277 -30.951 1.00 95.12 172 GLU A C 1
ATOM 1316 O O . GLU A 1 172 ? 37.660 -9.032 -29.929 1.00 95.12 172 GLU A O 1
ATOM 1321 N N . LYS A 1 173 ? 39.256 -8.445 -31.404 1.00 96.75 173 LYS A N 1
ATOM 1322 C CA . LYS A 1 173 ? 39.584 -7.157 -30.764 1.00 96.75 173 LYS A CA 1
ATOM 1323 C C . LYS A 1 173 ? 38.360 -6.240 -30.692 1.00 96.75 173 LYS A C 1
ATOM 1325 O O . LYS A 1 173 ? 38.075 -5.695 -29.627 1.00 96.75 173 LYS A O 1
ATOM 1330 N N . ALA A 1 174 ? 37.596 -6.123 -31.780 1.00 94.62 174 ALA A N 1
ATOM 1331 C CA . ALA A 1 174 ? 36.372 -5.322 -31.822 1.00 94.62 174 ALA A CA 1
ATOM 1332 C C . ALA A 1 174 ? 35.283 -5.843 -30.861 1.00 94.62 174 ALA A C 1
ATOM 1334 O O . ALA A 1 174 ? 34.605 -5.046 -30.211 1.00 94.62 174 ALA A O 1
ATOM 1335 N N . ARG A 1 175 ? 35.137 -7.170 -30.713 1.00 94.56 175 ARG A N 1
ATOM 1336 C CA . ARG A 1 175 ? 34.246 -7.779 -29.707 1.00 94.56 175 ARG A CA 1
ATOM 1337 C C . ARG A 1 175 ? 34.686 -7.431 -28.284 1.00 94.56 175 ARG A C 1
ATOM 1339 O O . ARG A 1 175 ? 33.870 -6.910 -27.530 1.00 94.56 175 ARG A O 1
ATOM 1346 N N . LYS A 1 176 ? 35.964 -7.639 -27.948 1.00 96.50 176 LYS A N 1
ATOM 1347 C CA . LYS A 1 176 ? 36.525 -7.351 -26.613 1.00 96.50 176 LYS A CA 1
ATOM 1348 C C . LYS A 1 176 ? 36.442 -5.865 -26.241 1.00 96.50 176 LYS A C 1
ATOM 1350 O O . LYS A 1 176 ? 36.197 -5.538 -25.083 1.00 96.50 176 LYS A O 1
ATOM 1355 N N . LEU A 1 177 ? 36.591 -4.958 -27.210 1.00 93.94 177 LEU A N 1
ATOM 1356 C CA . LEU A 1 177 ? 36.418 -3.519 -26.989 1.00 93.94 177 LEU A CA 1
ATOM 1357 C C . LEU A 1 177 ? 34.947 -3.162 -26.712 1.00 93.94 177 LEU A C 1
ATOM 1359 O O . LEU A 1 177 ? 34.661 -2.505 -25.714 1.00 93.94 177 LEU A O 1
ATOM 1363 N N . LYS A 1 178 ? 34.010 -3.680 -27.518 1.00 96.06 178 LYS A N 1
ATOM 1364 C CA . LYS A 1 178 ? 32.558 -3.486 -27.330 1.00 96.06 178 LYS A CA 1
ATOM 1365 C C . LYS A 1 178 ? 32.006 -4.140 -26.055 1.00 96.06 178 LYS A C 1
ATOM 1367 O O . LYS A 1 178 ? 30.956 -3.751 -25.547 1.00 96.06 178 LYS A O 1
ATOM 1372 N N . GLU A 1 179 ? 32.682 -5.160 -25.542 1.00 95.62 179 GLU A N 1
ATOM 1373 C CA . GLU A 1 179 ? 32.364 -5.792 -24.262 1.00 95.62 179 GLU A CA 1
ATOM 1374 C C . GLU A 1 179 ? 32.789 -4.911 -23.080 1.00 95.62 179 GLU A C 1
ATOM 1376 O O . GLU A 1 179 ? 31.956 -4.609 -22.226 1.00 95.62 179 GLU A O 1
ATOM 1381 N N . ARG A 1 180 ? 34.027 -4.394 -23.093 1.00 95.38 180 ARG A N 1
ATOM 1382 C CA . ARG A 1 180 ? 34.522 -3.419 -22.101 1.00 95.38 180 ARG A CA 1
ATOM 1383 C C . ARG A 1 180 ? 33.701 -2.126 -22.080 1.00 95.38 180 ARG A C 1
ATOM 1385 O O . ARG A 1 180 ? 33.398 -1.614 -21.008 1.00 95.38 180 ARG A O 1
ATOM 1392 N N . GLU A 1 181 ? 33.294 -1.630 -23.247 1.00 95.25 181 GLU A N 1
ATOM 1393 C CA . GLU A 1 181 ? 32.395 -0.475 -23.399 1.00 95.25 181 GLU A CA 1
ATOM 1394 C C . GLU A 1 181 ? 31.048 -0.704 -22.684 1.00 95.25 181 GLU A C 1
ATOM 1396 O O . GLU A 1 181 ? 30.633 0.099 -21.848 1.00 95.25 181 GLU A O 1
ATOM 1401 N N . LYS A 1 182 ? 30.399 -1.852 -22.928 1.00 96.25 182 LYS A N 1
ATOM 1402 C CA . LYS A 1 182 ? 29.159 -2.247 -22.232 1.00 96.25 182 LYS A CA 1
ATOM 1403 C C . LYS A 1 182 ? 29.352 -2.465 -20.734 1.00 96.25 182 LYS A C 1
ATOM 1405 O O . LYS A 1 182 ? 28.419 -2.250 -19.962 1.00 96.25 182 LYS A O 1
ATOM 1410 N N . GLU A 1 183 ? 30.519 -2.942 -20.312 1.00 95.56 183 GLU A N 1
ATOM 1411 C CA . GLU A 1 183 ? 30.844 -3.094 -18.896 1.00 95.56 183 GLU A CA 1
ATOM 1412 C C . GLU A 1 183 ? 30.971 -1.724 -18.211 1.00 95.56 183 GLU A C 1
ATOM 1414 O O . GLU A 1 183 ? 30.430 -1.538 -17.119 1.00 95.56 183 GLU A O 1
ATOM 1419 N N . HIS A 1 184 ? 31.594 -0.744 -18.878 1.00 95.38 184 HIS A N 1
ATOM 1420 C CA . HIS A 1 184 ? 31.650 0.643 -18.414 1.00 95.38 184 HIS A CA 1
ATOM 1421 C C . HIS A 1 184 ? 30.249 1.261 -18.320 1.00 95.38 184 HIS A C 1
ATOM 1423 O O . HIS A 1 184 ? 29.873 1.715 -17.242 1.00 95.38 184 HIS A O 1
ATOM 1429 N N . GLU A 1 185 ? 29.434 1.181 -19.385 1.00 96.25 185 GLU A N 1
ATOM 1430 C CA . GLU A 1 185 ? 28.046 1.683 -19.385 1.00 96.25 185 GLU A CA 1
ATOM 1431 C C . GLU A 1 185 ? 27.238 1.079 -18.223 1.00 96.25 185 GLU A C 1
ATOM 1433 O O . GLU A 1 185 ? 26.507 1.779 -17.525 1.00 96.25 185 GLU A O 1
ATOM 1438 N N . ARG A 1 186 ? 27.398 -0.226 -17.958 1.00 95.00 186 ARG A N 1
ATOM 1439 C CA . ARG A 1 186 ? 26.736 -0.909 -16.835 1.00 95.00 186 ARG A CA 1
ATOM 1440 C C . ARG A 1 186 ? 27.207 -0.402 -15.471 1.00 95.00 186 ARG A C 1
ATOM 1442 O O . ARG A 1 186 ? 26.358 -0.189 -14.607 1.00 95.00 186 ARG A O 1
ATOM 1449 N N . LYS A 1 187 ? 28.515 -0.207 -15.267 1.00 96.25 187 LYS A N 1
ATOM 1450 C CA . LYS A 1 187 ? 29.083 0.305 -14.004 1.00 96.25 187 LYS A CA 1
ATOM 1451 C C . LYS A 1 187 ? 28.670 1.754 -13.748 1.00 96.25 187 LYS A C 1
ATOM 1453 O O . LYS A 1 187 ? 28.221 2.078 -12.652 1.00 96.25 187 LYS A O 1
ATOM 1458 N N . GLU A 1 188 ? 28.727 2.599 -14.770 1.00 95.81 188 GLU A N 1
ATOM 1459 C CA . GLU A 1 188 ? 28.311 4.002 -14.717 1.00 95.81 188 GLU A CA 1
ATOM 1460 C C . GLU A 1 188 ? 26.809 4.137 -14.406 1.00 95.81 188 GLU A C 1
ATOM 1462 O O . GLU A 1 188 ? 26.411 4.839 -13.476 1.00 95.81 188 GLU A O 1
ATOM 1467 N N . LYS A 1 189 ? 25.968 3.356 -15.095 1.00 94.56 189 LYS A N 1
ATOM 1468 C CA . LYS A 1 189 ? 24.514 3.287 -14.875 1.00 94.56 189 LYS A CA 1
ATOM 1469 C C . LYS A 1 189 ? 24.130 2.685 -13.520 1.00 94.56 189 LYS A C 1
ATOM 1471 O O . LYS A 1 189 ? 23.067 3.013 -12.992 1.00 94.56 189 LYS A O 1
ATOM 1476 N N . ALA A 1 190 ? 24.964 1.812 -12.950 1.00 94.75 190 ALA A N 1
ATOM 1477 C CA . ALA A 1 190 ? 24.801 1.325 -11.582 1.00 94.75 190 ALA A CA 1
ATOM 1478 C C . ALA A 1 190 ? 25.134 2.426 -10.564 1.00 94.75 190 ALA A C 1
ATOM 1480 O O . ALA A 1 190 ? 24.307 2.708 -9.698 1.00 94.75 190 ALA A O 1
ATOM 1481 N N . LYS A 1 191 ? 26.273 3.112 -10.728 1.00 96.81 191 LYS A N 1
ATOM 1482 C CA . LYS A 1 191 ? 26.684 4.239 -9.880 1.00 96.81 191 LYS A CA 1
ATOM 1483 C C . LYS A 1 191 ? 25.643 5.364 -9.880 1.00 96.81 191 LYS A C 1
ATOM 1485 O O . LYS A 1 191 ? 25.175 5.757 -8.818 1.00 96.81 191 LYS A O 1
ATOM 1490 N N . ALA A 1 192 ? 25.177 5.797 -11.053 1.00 94.19 192 ALA A N 1
ATOM 1491 C CA . ALA A 1 192 ? 24.143 6.828 -11.174 1.00 94.19 192 ALA A CA 1
ATOM 1492 C C . ALA A 1 192 ? 22.822 6.454 -10.465 1.00 94.19 192 ALA A C 1
ATOM 1494 O O . ALA A 1 192 ? 22.136 7.320 -9.925 1.00 94.19 192 ALA A O 1
ATOM 1495 N N . ARG A 1 193 ? 22.464 5.161 -10.419 1.00 91.75 193 ARG A N 1
ATOM 1496 C CA . ARG A 1 193 ? 21.301 4.668 -9.656 1.00 91.75 193 ARG A CA 1
ATOM 1497 C C . ARG A 1 193 ? 21.543 4.649 -8.149 1.00 91.75 193 ARG A C 1
ATOM 1499 O O . ARG A 1 193 ? 20.604 4.883 -7.392 1.00 91.75 193 ARG A O 1
ATOM 1506 N N . GLU A 1 194 ? 22.763 4.352 -7.715 1.00 95.12 194 GLU A N 1
ATOM 1507 C CA . GLU A 1 194 ? 23.147 4.387 -6.305 1.00 95.12 194 GLU A CA 1
ATOM 1508 C C . GLU A 1 194 ? 23.173 5.828 -5.779 1.00 95.12 194 GLU A C 1
ATOM 1510 O O . GLU A 1 194 ? 22.593 6.115 -4.733 1.00 95.12 194 GLU A O 1
ATOM 1515 N N . ASP A 1 195 ? 23.763 6.753 -6.534 1.00 92.38 195 ASP A N 1
ATOM 1516 C CA . ASP A 1 195 ? 23.870 8.159 -6.148 1.00 92.38 195 ASP A CA 1
ATOM 1517 C C . ASP A 1 195 ? 22.494 8.851 -6.157 1.00 92.38 195 ASP A C 1
ATOM 1519 O O . ASP A 1 195 ? 22.144 9.503 -5.174 1.00 92.38 195 ASP A O 1
ATOM 1523 N N . ALA A 1 196 ? 21.633 8.580 -7.148 1.00 92.00 196 ALA A N 1
ATOM 1524 C CA . ALA A 1 196 ? 20.234 9.028 -7.131 1.00 92.00 196 ALA A CA 1
ATOM 1525 C C . ALA A 1 196 ? 19.407 8.411 -5.978 1.00 92.00 196 ALA A C 1
ATOM 1527 O O . ALA A 1 196 ? 18.456 9.025 -5.484 1.00 92.00 196 ALA A O 1
ATOM 1528 N N . LYS A 1 197 ? 19.755 7.200 -5.510 1.00 90.44 197 LYS A N 1
ATOM 1529 C CA . LYS A 1 197 ? 19.152 6.613 -4.301 1.00 90.44 197 LYS A CA 1
ATOM 1530 C C . LYS A 1 197 ? 19.622 7.362 -3.047 1.00 90.44 197 LYS A C 1
ATOM 1532 O O . LYS A 1 197 ? 18.773 7.753 -2.247 1.00 90.44 197 LYS A O 1
ATOM 1537 N N . LYS A 1 198 ? 20.931 7.608 -2.900 1.00 94.56 198 LYS A N 1
ATOM 1538 C CA . LYS A 1 198 ? 21.516 8.372 -1.781 1.00 94.56 198 LYS A CA 1
ATOM 1539 C C . LYS A 1 198 ? 20.949 9.788 -1.706 1.00 94.56 198 LYS A C 1
ATOM 1541 O O . LYS A 1 198 ? 20.606 10.242 -0.622 1.00 94.56 198 LYS A O 1
ATOM 1546 N N . GLU A 1 199 ? 20.816 10.474 -2.838 1.00 92.00 199 GLU A N 1
ATOM 1547 C CA . GLU A 1 199 ? 20.208 11.806 -2.923 1.00 92.00 199 GLU A CA 1
ATOM 1548 C C . GLU A 1 199 ? 18.745 11.778 -2.464 1.00 92.00 199 GLU A C 1
ATOM 1550 O O . GLU A 1 199 ? 18.354 12.537 -1.579 1.00 92.00 199 GLU A O 1
ATOM 1555 N N . ARG A 1 200 ? 17.944 10.832 -2.970 1.00 82.81 200 ARG A N 1
ATOM 1556 C CA . ARG A 1 200 ? 16.550 10.655 -2.537 1.00 82.81 200 ARG A CA 1
ATOM 1557 C C . ARG A 1 200 ? 16.427 10.322 -1.045 1.00 82.81 200 ARG A C 1
ATOM 1559 O O . ARG A 1 200 ? 15.465 10.746 -0.405 1.00 82.81 200 ARG A O 1
ATOM 1566 N N . GLU A 1 201 ? 17.374 9.573 -0.483 1.00 86.62 201 GLU A N 1
ATOM 1567 C CA . GLU A 1 201 ? 17.432 9.265 0.951 1.00 86.62 201 GLU A CA 1
ATOM 1568 C C . GLU A 1 201 ? 17.869 10.479 1.788 1.00 86.62 201 GLU A C 1
ATOM 1570 O O . GLU A 1 201 ? 17.259 10.718 2.831 1.00 86.62 201 GLU A O 1
ATOM 1575 N N . LYS A 1 202 ? 18.807 11.312 1.306 1.00 90.75 202 LYS A N 1
ATOM 1576 C CA . LYS A 1 202 ? 19.147 12.616 1.909 1.00 90.75 202 LYS A CA 1
ATOM 1577 C C . LYS A 1 202 ? 17.951 13.565 1.913 1.00 90.75 202 LYS A C 1
ATOM 1579 O O . LYS A 1 202 ? 17.555 14.004 2.986 1.00 90.75 202 LYS A O 1
ATOM 1584 N N . ILE A 1 203 ? 17.303 13.779 0.765 1.00 81.69 203 ILE A N 1
ATOM 1585 C CA . ILE A 1 203 ? 16.106 14.630 0.643 1.00 81.69 203 ILE A CA 1
ATOM 1586 C C . ILE A 1 203 ? 14.991 14.127 1.573 1.00 81.69 203 ILE A C 1
ATOM 1588 O O . ILE A 1 203 ? 14.346 14.921 2.254 1.00 81.69 203 ILE A O 1
ATOM 1592 N N . LYS A 1 204 ? 14.778 12.805 1.672 1.00 75.69 204 LYS A N 1
ATOM 1593 C CA . LYS A 1 204 ? 13.812 12.228 2.624 1.00 75.69 204 LYS A CA 1
ATOM 1594 C C . LYS A 1 204 ? 14.222 12.476 4.083 1.00 75.69 204 LYS A C 1
ATOM 1596 O O . LYS A 1 204 ? 13.360 12.785 4.903 1.00 75.69 204 LYS A O 1
ATOM 1601 N N . ALA A 1 205 ? 15.506 12.345 4.417 1.00 78.25 205 ALA A N 1
ATOM 1602 C CA . ALA A 1 205 ? 16.017 12.588 5.763 1.00 78.25 205 ALA A CA 1
ATOM 1603 C C . ALA A 1 205 ? 15.911 14.073 6.153 1.00 78.25 205 ALA A C 1
ATOM 1605 O O . ALA A 1 205 ? 15.427 14.381 7.239 1.00 78.25 205 ALA A O 1
ATOM 1606 N N . GLU A 1 206 ? 16.285 14.992 5.267 1.00 80.69 206 GLU A N 1
ATOM 1607 C CA . GLU A 1 206 ? 16.182 16.443 5.453 1.00 80.69 206 GLU A CA 1
ATOM 1608 C C . GLU A 1 206 ? 14.723 16.890 5.550 1.00 80.69 206 GLU A C 1
ATOM 1610 O O . GLU A 1 206 ? 14.369 17.565 6.515 1.00 80.69 206 GLU A O 1
ATOM 1615 N N . ALA A 1 207 ? 13.841 16.395 4.675 1.00 74.31 207 ALA A N 1
ATOM 1616 C CA . ALA A 1 207 ? 12.400 16.600 4.807 1.00 74.31 207 ALA A CA 1
ATOM 1617 C C . ALA A 1 207 ? 11.865 16.068 6.150 1.00 74.31 207 ALA A C 1
ATOM 1619 O O . ALA A 1 207 ? 11.071 16.746 6.793 1.00 74.31 207 ALA A O 1
ATOM 1620 N N . SER A 1 208 ? 12.325 14.906 6.633 1.00 67.88 208 SER A N 1
ATOM 1621 C CA . SER A 1 208 ? 11.906 14.375 7.943 1.00 67.88 208 SER A CA 1
ATOM 1622 C C . SER A 1 208 ? 12.445 15.179 9.136 1.00 67.88 208 SER A C 1
ATOM 1624 O O . SER A 1 208 ? 11.769 15.277 10.159 1.00 67.88 208 SER A O 1
ATOM 1626 N N . LYS A 1 209 ? 13.627 15.799 9.002 1.00 74.25 209 LYS A N 1
ATOM 1627 C CA . LYS A 1 209 ? 14.204 16.707 10.006 1.00 74.25 209 LYS A CA 1
ATOM 1628 C C . LYS A 1 209 ? 13.456 18.041 10.035 1.00 74.25 209 LYS A C 1
ATOM 1630 O O . LYS A 1 209 ? 13.077 18.482 11.114 1.00 74.25 209 LYS A O 1
ATOM 1635 N N . ALA A 1 210 ? 13.183 18.633 8.871 1.00 68.19 210 ALA A N 1
ATOM 1636 C CA . ALA A 1 210 ? 12.366 19.842 8.739 1.00 68.19 210 ALA A CA 1
ATOM 1637 C C . ALA A 1 210 ? 10.915 19.606 9.205 1.00 68.19 210 ALA A C 1
ATOM 1639 O O . ALA A 1 210 ? 10.310 20.463 9.839 1.00 68.19 210 ALA A O 1
ATOM 1640 N N . MET A 1 211 ? 10.375 18.402 8.988 1.00 60.78 211 MET A N 1
ATOM 1641 C CA . MET A 1 211 ? 9.075 17.966 9.509 1.00 60.78 211 MET A CA 1
ATOM 1642 C C . MET A 1 211 ? 9.113 17.472 10.969 1.00 60.78 211 MET A C 1
ATOM 1644 O O . MET A 1 211 ? 8.222 16.719 11.377 1.00 60.78 211 MET A O 1
ATOM 1648 N N . LYS A 1 212 ? 10.051 17.945 11.811 1.00 58.06 212 LYS A N 1
ATOM 1649 C CA . LYS A 1 212 ? 9.951 17.843 13.285 1.00 58.06 212 LYS A CA 1
ATOM 1650 C C . LYS A 1 212 ? 8.864 18.780 13.856 1.00 58.06 212 LYS A C 1
ATOM 1652 O O . LYS A 1 212 ? 9.116 19.654 14.672 1.00 58.06 212 LYS A O 1
ATOM 1657 N N . LYS A 1 213 ? 7.632 18.525 13.407 1.00 57.22 213 LYS A N 1
ATOM 1658 C CA . LYS A 1 213 ? 6.316 18.888 13.959 1.00 57.22 213 LYS A CA 1
ATOM 1659 C C . LYS A 1 213 ? 6.188 20.263 14.647 1.00 57.22 213 LYS A C 1
ATOM 1661 O O . LYS A 1 213 ? 5.964 20.312 15.852 1.00 57.22 213 LYS A O 1
ATOM 1666 N N . PRO A 1 214 ? 6.105 21.350 13.861 1.00 61.44 214 PRO A N 1
ATOM 1667 C CA . PRO A 1 214 ? 5.375 22.559 14.240 1.00 61.44 214 PRO A CA 1
ATOM 1668 C C . PRO A 1 214 ? 3.853 22.439 13.973 1.00 61.44 214 PRO A C 1
ATOM 1670 O O . PRO A 1 214 ? 3.173 23.450 13.860 1.00 61.44 214 PRO A O 1
ATOM 1673 N N . TYR A 1 215 ? 3.304 21.222 13.815 1.00 71.38 215 TYR A N 1
ATOM 1674 C CA . TYR A 1 215 ? 1.863 20.990 13.633 1.00 71.38 215 TYR A CA 1
ATOM 1675 C C . TYR A 1 215 ? 1.275 20.215 14.825 1.00 71.38 215 TYR A C 1
ATOM 1677 O O . TYR A 1 215 ? 1.904 19.253 15.286 1.00 71.38 215 TYR A O 1
ATOM 1685 N N . PRO A 1 216 ? 0.082 20.591 15.327 1.00 79.44 216 PRO A N 1
ATOM 1686 C CA . PRO A 1 216 ? -0.535 19.925 16.470 1.00 79.44 216 PRO A CA 1
ATOM 1687 C C . PRO A 1 216 ? -0.886 18.464 16.135 1.00 79.44 216 PRO A C 1
ATOM 1689 O O . PRO A 1 216 ? -1.315 18.175 15.012 1.00 79.44 216 PRO A O 1
ATOM 1692 N N . PRO A 1 217 ? -0.731 17.520 17.083 1.00 82.56 217 PRO A N 1
ATOM 1693 C CA . PRO A 1 217 ? -1.092 16.125 16.855 1.00 82.56 217 PRO A CA 1
ATOM 1694 C C . PRO A 1 217 ? -2.603 15.975 16.590 1.00 82.56 217 PRO A C 1
ATOM 1696 O O . PRO A 1 217 ? -3.392 16.742 17.141 1.00 82.56 217 PRO A O 1
ATOM 1699 N N . PRO A 1 218 ? -3.029 14.986 15.780 1.00 84.88 218 PRO A N 1
ATOM 1700 C CA . PRO A 1 218 ? -4.445 14.748 15.506 1.00 84.88 218 PRO A CA 1
ATOM 1701 C C . PRO A 1 218 ? -5.245 14.458 16.786 1.00 84.88 218 PRO A C 1
ATOM 1703 O O . PRO A 1 218 ? -4.775 13.660 17.608 1.00 84.88 218 PRO A O 1
ATOM 1706 N N . PRO A 1 219 ? -6.469 15.010 16.931 1.00 89.75 219 PRO A N 1
ATOM 1707 C CA . PRO A 1 219 ? -7.399 14.636 17.991 1.00 89.75 219 PRO A CA 1
ATOM 1708 C C . PRO A 1 219 ? -7.585 13.116 18.057 1.00 89.75 219 PRO A C 1
ATOM 1710 O O . PRO A 1 219 ? -7.983 12.468 17.080 1.00 89.75 219 PRO A O 1
ATOM 1713 N N . LYS A 1 220 ? -7.261 12.527 19.214 1.00 90.81 220 LYS A N 1
ATOM 1714 C CA . LYS A 1 220 ? -7.350 11.076 19.434 1.00 90.81 220 LYS A CA 1
ATOM 1715 C C . LYS A 1 220 ? -8.800 10.619 19.272 1.00 90.81 220 LYS A C 1
ATOM 1717 O O . LYS A 1 220 ? -9.711 11.286 19.744 1.00 90.81 220 LYS A O 1
ATOM 1722 N N . GLY A 1 221 ? -8.999 9.472 18.620 1.00 87.81 221 GLY A N 1
ATOM 1723 C CA . GLY A 1 221 ? -10.332 8.893 18.444 1.00 87.81 221 GLY A CA 1
ATOM 1724 C C . GLY A 1 221 ? -11.043 8.672 19.788 1.00 87.81 221 GLY A C 1
ATOM 1725 O O . GLY A 1 221 ? -10.385 8.251 20.742 1.00 87.81 221 GLY A O 1
ATOM 1726 N N . PRO A 1 222 ? -12.361 8.924 19.876 1.00 95.31 222 PRO A N 1
ATOM 1727 C CA . PRO A 1 222 ? -13.110 8.804 21.116 1.00 95.31 222 PRO A CA 1
ATOM 1728 C C . PRO A 1 222 ? -13.201 7.340 21.543 1.00 95.31 222 PRO A C 1
ATOM 1730 O O . PRO A 1 222 ? -13.297 6.431 20.708 1.00 95.31 222 PRO A O 1
ATOM 1733 N N . ASN A 1 223 ? -13.223 7.115 22.855 1.00 95.50 223 ASN A N 1
ATOM 1734 C CA . ASN A 1 223 ? -13.420 5.785 23.414 1.00 95.50 223 ASN A CA 1
ATOM 1735 C C . ASN A 1 223 ? -14.760 5.192 22.943 1.00 95.50 223 ASN A C 1
ATOM 1737 O O . ASN A 1 223 ? -15.785 5.870 22.869 1.00 95.50 223 ASN A O 1
ATOM 1741 N N . THR A 1 224 ? -14.752 3.897 22.626 1.00 96.81 224 THR A N 1
ATOM 1742 C CA . THR A 1 224 ? -15.991 3.143 22.377 1.00 96.81 224 THR A CA 1
ATOM 1743 C C . THR A 1 224 ? -16.781 2.971 23.677 1.00 96.81 224 THR A C 1
ATOM 1745 O O . THR A 1 224 ? -16.209 3.107 24.755 1.00 96.81 224 THR A O 1
ATOM 1748 N N . ALA A 1 225 ? -18.065 2.610 23.590 1.00 97.62 225 ALA A N 1
ATOM 1749 C CA . ALA A 1 225 ? -18.911 2.352 24.760 1.00 97.62 225 ALA A CA 1
ATOM 1750 C C . ALA A 1 225 ? -18.261 1.367 25.755 1.00 97.62 225 ALA A C 1
ATOM 1752 O O . ALA A 1 225 ? -18.192 1.652 26.948 1.00 97.62 225 ALA A O 1
ATOM 1753 N N . TYR A 1 226 ? -17.677 0.276 25.242 1.00 97.44 226 TYR A N 1
ATOM 1754 C CA . TYR A 1 226 ? -16.907 -0.678 26.043 1.00 97.44 226 TYR A CA 1
ATOM 1755 C C . TYR A 1 226 ? -15.666 -0.045 26.689 1.00 97.44 226 TYR A C 1
ATOM 1757 O O . TYR A 1 226 ? -15.446 -0.227 27.881 1.00 97.44 226 TYR A O 1
ATOM 1765 N N . LEU A 1 227 ? -14.870 0.736 25.944 1.00 96.88 227 LEU A N 1
ATOM 1766 C CA . LEU A 1 227 ? -13.696 1.400 26.527 1.00 96.88 227 LEU A CA 1
ATOM 1767 C C . LEU A 1 227 ? -14.103 2.385 27.631 1.00 96.88 227 LEU A C 1
ATOM 1769 O O . LEU A 1 227 ? -13.504 2.349 28.701 1.00 96.88 227 LEU A O 1
ATOM 1773 N N . LEU A 1 228 ? -15.140 3.202 27.403 1.00 97.50 228 LEU A N 1
ATOM 1774 C CA . LEU A 1 228 ? -15.691 4.110 28.413 1.00 97.50 228 LEU A CA 1
ATOM 1775 C C . LEU A 1 228 ? -16.066 3.346 29.687 1.00 97.50 228 LEU A C 1
ATOM 1777 O O . LEU A 1 228 ? -15.576 3.708 30.752 1.00 97.50 228 LEU A O 1
ATOM 1781 N N . PHE A 1 229 ? -16.826 2.253 29.561 1.00 97.69 229 PHE A N 1
ATOM 1782 C CA . PHE A 1 229 ? -17.145 1.333 30.657 1.00 97.69 229 PHE A CA 1
ATOM 1783 C C . PHE A 1 229 ? -15.886 0.814 31.375 1.00 97.69 229 PHE A C 1
ATOM 1785 O O . PHE A 1 229 ? -15.790 0.930 32.592 1.00 97.69 229 PHE A O 1
ATOM 1792 N N . THR A 1 230 ? -14.872 0.316 30.653 1.00 96.38 230 THR A N 1
ATOM 1793 C CA . THR A 1 230 ? -13.650 -0.217 31.296 1.00 96.38 230 THR A CA 1
ATOM 1794 C C . THR A 1 230 ? -12.847 0.831 32.075 1.00 96.38 230 THR A C 1
ATOM 1796 O O . THR A 1 230 ? -12.140 0.461 33.016 1.00 96.38 230 THR A O 1
ATOM 1799 N N . THR A 1 231 ? -12.962 2.110 31.691 1.00 96.00 231 THR A N 1
ATOM 1800 C CA . THR A 1 231 ? -12.292 3.261 32.324 1.00 96.00 231 THR A CA 1
ATOM 1801 C C . THR A 1 231 ? -13.119 3.959 33.406 1.00 96.00 231 THR A C 1
ATOM 1803 O O . THR A 1 231 ? -12.572 4.779 34.146 1.00 96.00 231 THR A O 1
ATOM 1806 N N . ASP A 1 232 ? -14.419 3.673 33.499 1.00 96.44 232 ASP A N 1
ATOM 1807 C CA . ASP A 1 232 ? -15.330 4.336 34.428 1.00 96.44 232 ASP A CA 1
ATOM 1808 C C . ASP A 1 232 ? -15.079 3.834 35.859 1.00 96.44 232 ASP A C 1
ATOM 1810 O O . ASP A 1 232 ? -15.270 2.661 36.179 1.00 96.44 232 ASP A O 1
ATOM 1814 N N . ARG A 1 233 ? -14.607 4.731 36.733 1.00 93.88 233 ARG A N 1
ATOM 1815 C CA . ARG A 1 233 ? -14.249 4.395 38.120 1.00 93.88 233 ARG A CA 1
ATOM 1816 C C . ARG A 1 233 ? -15.462 4.196 39.031 1.00 93.88 233 ARG A C 1
ATOM 1818 O O . ARG A 1 233 ? -15.270 3.726 40.145 1.00 93.88 233 ARG A O 1
ATOM 1825 N N . SER A 1 234 ? -16.669 4.554 38.585 1.00 93.25 234 SER A N 1
ATOM 1826 C CA . SER A 1 234 ? -17.901 4.329 39.354 1.00 93.25 234 SER A CA 1
ATOM 1827 C C . SER A 1 234 ? -18.349 2.862 39.352 1.00 93.25 234 SER A C 1
ATOM 1829 O O . SER A 1 234 ? -19.119 2.452 40.217 1.00 93.25 234 SER A O 1
ATOM 1831 N N . ILE A 1 235 ? -17.850 2.059 38.407 1.00 91.38 235 ILE A N 1
ATOM 1832 C CA . ILE A 1 235 ? -18.230 0.656 38.256 1.00 91.38 235 ILE A CA 1
ATOM 1833 C C . ILE A 1 235 ? -17.321 -0.220 39.119 1.00 91.38 235 ILE A C 1
ATOM 1835 O O . ILE A 1 235 ? -16.163 -0.480 38.774 1.00 91.38 235 ILE A O 1
ATOM 1839 N N . ASN A 1 236 ? -17.875 -0.735 40.215 1.00 90.69 236 ASN A N 1
ATOM 1840 C CA . ASN A 1 236 ? -17.255 -1.798 41.001 1.00 90.69 236 ASN A CA 1
ATOM 1841 C C . ASN A 1 236 ? -17.302 -3.117 40.214 1.00 90.69 236 ASN A C 1
ATOM 1843 O O . ASN A 1 236 ? -18.228 -3.911 40.351 1.00 90.69 236 ASN A O 1
ATOM 1847 N N . ARG A 1 237 ? -16.296 -3.321 39.359 1.00 92.25 237 ARG A N 1
ATOM 1848 C CA . ARG A 1 237 ? -16.022 -4.578 38.651 1.00 92.25 237 ARG A CA 1
ATOM 1849 C C . ARG A 1 237 ? -14.769 -5.240 39.214 1.00 92.25 237 ARG A C 1
ATOM 1851 O O . ARG A 1 237 ? -13.794 -4.546 39.517 1.00 92.25 237 ARG A O 1
ATOM 1858 N N . ASP A 1 238 ? -14.757 -6.568 39.247 1.00 93.19 238 ASP A N 1
ATOM 1859 C CA . ASP A 1 238 ? -13.553 -7.325 39.581 1.00 93.19 238 ASP A CA 1
ATOM 1860 C C . ASP A 1 238 ? -12.432 -6.997 38.593 1.00 93.19 238 ASP A C 1
ATOM 1862 O O . ASP A 1 238 ? -12.601 -7.085 37.370 1.00 93.19 238 ASP A O 1
ATOM 1866 N N . ARG A 1 239 ? -11.271 -6.615 39.127 1.00 92.62 239 ARG A N 1
ATOM 1867 C CA . ARG A 1 239 ? -10.067 -6.390 38.324 1.00 92.62 239 ARG A CA 1
ATOM 1868 C C . ARG A 1 239 ? -9.245 -7.665 38.210 1.00 92.62 239 ARG A C 1
ATOM 1870 O O . ARG A 1 239 ? -9.341 -8.565 39.049 1.00 92.62 239 ARG A O 1
ATOM 1877 N N . GLY A 1 240 ? -8.496 -7.785 37.123 1.00 91.44 240 GLY A N 1
ATOM 1878 C CA . GLY A 1 240 ? -7.535 -8.873 36.937 1.00 91.44 240 GLY A CA 1
ATOM 1879 C C . GLY A 1 240 ? -6.191 -8.561 37.590 1.00 91.44 240 GLY A C 1
ATOM 1880 O O . GLY A 1 240 ? -5.849 -7.393 37.767 1.00 91.44 240 GLY A O 1
ATOM 1881 N N . GLU A 1 241 ? -5.395 -9.591 37.872 1.00 92.81 241 GLU A N 1
ATOM 1882 C CA . GLU A 1 241 ? -4.009 -9.458 38.358 1.00 92.81 241 GLU A CA 1
ATOM 1883 C C . GLU A 1 241 ? -3.030 -9.171 37.199 1.00 92.81 241 GLU A C 1
ATOM 1885 O O . GLU A 1 241 ? -1.916 -9.677 37.123 1.00 92.81 241 GLU A O 1
ATOM 1890 N N . GLY A 1 242 ? -3.471 -8.343 36.250 1.00 94.75 242 GLY A N 1
ATOM 1891 C CA . GLY A 1 242 ? -2.766 -8.051 35.011 1.00 94.75 242 GLY A CA 1
ATOM 1892 C C . GLY A 1 242 ? -3.705 -7.534 33.923 1.00 94.75 242 GLY A C 1
ATOM 1893 O O . GLY A 1 242 ? -4.923 -7.698 33.985 1.00 94.75 242 GLY A O 1
ATOM 1894 N N . VAL A 1 243 ? -3.132 -6.908 32.892 1.00 94.69 243 VAL A N 1
ATOM 1895 C CA . VAL A 1 243 ? -3.892 -6.266 31.800 1.00 94.69 243 VAL A CA 1
ATOM 1896 C C . VAL A 1 243 ? -4.718 -7.277 30.989 1.00 94.69 243 VAL A C 1
ATOM 1898 O O . VAL A 1 243 ? -5.802 -6.939 30.517 1.00 94.69 243 VAL A O 1
ATOM 1901 N N . ALA A 1 244 ? -4.232 -8.514 30.842 1.00 95.19 244 ALA A N 1
ATOM 1902 C CA . ALA A 1 244 ? -4.944 -9.577 30.133 1.00 95.19 244 ALA A CA 1
ATOM 1903 C C . ALA A 1 244 ? -6.206 -10.016 30.895 1.00 95.19 244 ALA A C 1
ATOM 1905 O O . ALA A 1 244 ? -7.308 -9.951 30.349 1.00 95.19 244 ALA A O 1
ATOM 1906 N N . ASP A 1 245 ? -6.063 -10.377 32.171 1.00 95.50 245 ASP A N 1
ATOM 1907 C CA . ASP A 1 245 ? -7.184 -10.830 32.997 1.00 95.50 245 ASP A CA 1
ATOM 1908 C C . ASP A 1 245 ? -8.177 -9.704 33.287 1.00 95.50 245 ASP A C 1
ATOM 1910 O O . ASP A 1 245 ? -9.383 -9.941 33.320 1.00 95.50 245 ASP A O 1
ATOM 1914 N N . ASP A 1 246 ? -7.705 -8.459 33.424 1.00 95.69 246 ASP A N 1
ATOM 1915 C CA . ASP A 1 246 ? -8.587 -7.302 33.577 1.00 95.69 246 ASP A CA 1
ATOM 1916 C C . ASP A 1 246 ? -9.449 -7.086 32.327 1.00 95.69 246 ASP A C 1
ATOM 1918 O O . ASP A 1 246 ? -10.648 -6.834 32.441 1.00 95.69 246 ASP A O 1
ATOM 1922 N N . ALA A 1 247 ? -8.880 -7.276 31.131 1.00 95.44 247 ALA A N 1
ATOM 1923 C CA . ALA A 1 247 ? -9.625 -7.224 29.877 1.00 95.44 247 ALA A CA 1
ATOM 1924 C C . ALA A 1 247 ? -10.611 -8.400 29.716 1.00 95.44 247 ALA A C 1
ATOM 1926 O O . ALA A 1 247 ? -11.687 -8.209 29.143 1.00 95.44 247 ALA A O 1
ATOM 1927 N N . ILE A 1 248 ? -10.287 -9.592 30.235 1.00 96.94 248 ILE A N 1
ATOM 1928 C CA . ILE A 1 248 ? -11.193 -10.753 30.244 1.00 96.94 248 ILE A CA 1
ATOM 1929 C C . ILE A 1 248 ? -12.367 -10.510 31.203 1.00 96.94 248 ILE A C 1
ATOM 1931 O O . ILE A 1 248 ? -13.521 -10.595 30.773 1.00 96.94 248 ILE A O 1
ATOM 1935 N N . LYS A 1 249 ? -12.097 -10.138 32.463 1.00 97.00 249 LYS A N 1
ATOM 1936 C CA . LYS A 1 249 ? -13.127 -9.836 33.474 1.00 97.00 249 LYS A CA 1
ATOM 1937 C C . LYS A 1 249 ? -14.006 -8.657 33.049 1.00 97.00 249 LYS A C 1
ATOM 1939 O O . LYS A 1 249 ? -15.230 -8.751 33.107 1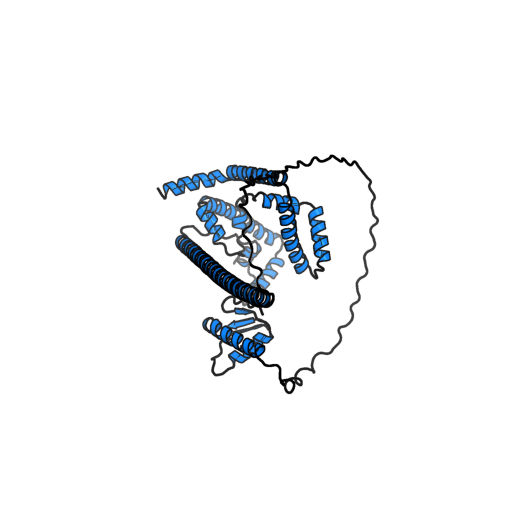.00 97.00 249 LYS A O 1
ATOM 1944 N N . ALA A 1 250 ? -13.421 -7.578 32.524 1.00 97.06 250 ALA A N 1
ATOM 1945 C CA . ALA A 1 250 ? -14.186 -6.458 31.976 1.00 97.06 250 ALA A CA 1
ATOM 1946 C C . ALA A 1 250 ? -15.061 -6.876 30.778 1.00 97.06 250 ALA A C 1
ATOM 1948 O O . ALA A 1 250 ? -16.208 -6.438 30.668 1.00 97.06 250 ALA A O 1
ATOM 1949 N N . GLY A 1 251 ? -14.563 -7.765 29.912 1.00 96.62 251 GLY A N 1
ATOM 1950 C CA . GLY A 1 251 ? -15.315 -8.316 28.783 1.00 96.62 251 GLY A CA 1
ATOM 1951 C C . GLY A 1 251 ? -16.467 -9.239 29.196 1.00 96.62 251 GLY A C 1
ATOM 1952 O O . GLY A 1 251 ? -17.460 -9.337 28.474 1.00 96.62 251 GLY A O 1
ATOM 1953 N N . GLN A 1 252 ? -16.368 -9.896 30.355 1.00 97.56 252 GLN A N 1
ATOM 1954 C CA . GLN A 1 252 ? -17.470 -10.631 30.983 1.00 97.56 252 GLN A CA 1
ATOM 1955 C C . GLN A 1 252 ? -18.486 -9.662 31.605 1.00 97.56 252 GLN A C 1
ATOM 1957 O O . GLN A 1 252 ? -19.666 -9.728 31.265 1.00 97.56 252 GLN A O 1
ATOM 1962 N N . ALA A 1 253 ? -18.034 -8.702 32.417 1.00 97.38 253 ALA A N 1
ATOM 1963 C CA . ALA A 1 253 ? -18.895 -7.718 33.075 1.00 97.38 253 ALA A CA 1
ATOM 1964 C C . ALA A 1 253 ? -19.721 -6.883 32.071 1.00 97.38 253 ALA A C 1
ATOM 1966 O O . ALA A 1 253 ? -20.922 -6.709 32.253 1.00 97.38 253 ALA A O 1
ATOM 1967 N N . TRP A 1 254 ? -19.130 -6.458 30.948 1.00 97.62 254 TRP A N 1
ATOM 1968 C CA . TRP A 1 254 ? -19.848 -5.750 29.874 1.00 97.62 254 TRP A CA 1
ATOM 1969 C C . TRP A 1 254 ? -20.958 -6.586 29.206 1.00 97.62 254 TRP A C 1
ATOM 1971 O O . TRP A 1 254 ? -21.966 -6.042 28.744 1.00 97.62 254 TRP A O 1
ATOM 1981 N N . ARG A 1 255 ? -20.794 -7.915 29.142 1.00 97.75 255 ARG A N 1
ATOM 1982 C CA . ARG A 1 255 ? -21.839 -8.833 28.652 1.00 97.75 255 ARG A CA 1
ATOM 1983 C C . ARG A 1 255 ? -22.934 -9.054 29.697 1.00 97.75 255 ARG A C 1
ATOM 1985 O O . ARG A 1 255 ? -24.087 -9.202 29.307 1.00 97.75 255 ARG A O 1
ATOM 1992 N N . ALA A 1 256 ? -22.575 -9.041 30.981 1.00 97.19 256 ALA A N 1
ATOM 1993 C CA . ALA A 1 256 ? -23.500 -9.190 32.103 1.00 97.19 256 ALA A CA 1
ATOM 1994 C C . ALA A 1 256 ? -24.376 -7.948 32.361 1.00 97.19 256 ALA A C 1
ATOM 1996 O O . ALA A 1 256 ? -25.468 -8.102 32.899 1.00 97.19 256 ALA A O 1
ATOM 1997 N N . LEU A 1 257 ? -23.940 -6.746 31.951 1.00 96.75 257 LEU A N 1
ATOM 1998 C CA . LEU A 1 257 ? -24.788 -5.545 31.957 1.00 96.75 257 LEU A CA 1
ATOM 1999 C C . LEU A 1 257 ? -26.114 -5.773 31.215 1.00 96.75 257 LEU A C 1
ATOM 2001 O O . LEU A 1 257 ? -26.157 -6.446 30.180 1.00 96.75 257 LEU A O 1
ATOM 2005 N N . SER A 1 258 ? -27.172 -5.114 31.680 1.00 98.00 258 SER A N 1
ATOM 2006 C CA . SER A 1 258 ? -28.418 -4.978 30.926 1.00 98.00 258 SER A CA 1
ATOM 2007 C C . SER A 1 258 ? -28.232 -4.100 29.682 1.00 98.00 258 SER A C 1
ATOM 2009 O O . SER A 1 258 ? -27.316 -3.275 29.591 1.00 98.00 258 SER A O 1
ATOM 2011 N N . ASP A 1 259 ? -29.139 -4.227 28.710 1.00 97.88 259 ASP A N 1
ATOM 2012 C CA . ASP A 1 259 ? -29.099 -3.372 27.521 1.00 97.88 259 ASP A CA 1
ATOM 2013 C C . ASP A 1 259 ? -29.363 -1.895 27.836 1.00 97.88 259 ASP A C 1
ATOM 2015 O O . ASP A 1 259 ? -28.781 -1.038 27.179 1.00 97.88 259 ASP A O 1
ATOM 2019 N N . ALA A 1 260 ? -30.127 -1.583 28.890 1.00 97.75 260 ALA A N 1
ATOM 2020 C CA . ALA A 1 260 ? -30.325 -0.210 29.358 1.00 97.75 260 ALA A CA 1
ATOM 2021 C C . ALA A 1 260 ? -29.010 0.429 29.849 1.00 97.75 260 ALA A C 1
ATOM 2023 O O . ALA A 1 260 ? -28.682 1.557 29.480 1.00 97.75 260 ALA A O 1
ATOM 2024 N N . GLU A 1 261 ? -28.201 -0.305 30.620 1.00 97.00 261 GLU A N 1
ATOM 2025 C CA . GLU A 1 261 ? -26.881 0.165 31.066 1.00 97.00 261 GLU A CA 1
ATOM 2026 C C . GLU A 1 261 ? -25.906 0.294 29.886 1.00 97.00 261 GLU A C 1
ATOM 2028 O O . GLU A 1 261 ? -25.199 1.301 29.762 1.00 97.00 261 GLU A O 1
ATOM 2033 N N . ARG A 1 262 ? -25.905 -0.677 28.958 1.00 97.62 262 ARG A N 1
ATOM 2034 C CA . ARG A 1 262 ? -25.123 -0.590 27.711 1.00 97.62 262 ARG A CA 1
ATOM 2035 C C . ARG A 1 262 ? -25.541 0.598 26.840 1.00 97.62 262 ARG A C 1
ATOM 2037 O O . ARG A 1 262 ? -24.684 1.202 26.186 1.00 97.62 262 ARG A O 1
ATOM 2044 N N . GLU A 1 263 ? -26.819 0.973 26.839 1.00 97.75 263 GLU A N 1
ATOM 2045 C CA . GLU A 1 263 ? -27.333 2.126 26.098 1.00 97.75 263 GLU A CA 1
ATOM 2046 C C . GLU A 1 263 ? -26.773 3.450 26.647 1.00 97.75 263 GLU A C 1
ATOM 2048 O O . GLU A 1 263 ? -26.388 4.318 25.863 1.00 97.75 263 GLU A O 1
ATOM 2053 N N . VAL A 1 264 ? -26.616 3.591 27.972 1.00 98.00 264 VAL A N 1
ATOM 2054 C CA . VAL A 1 264 ? -25.981 4.774 28.592 1.00 98.00 264 VAL A CA 1
ATOM 2055 C C . VAL A 1 264 ? -24.545 4.958 28.089 1.00 98.00 264 VAL A C 1
ATOM 2057 O O . VAL A 1 264 ? -24.168 6.054 27.666 1.00 98.00 264 VAL A O 1
ATOM 2060 N N . TYR A 1 265 ? -23.739 3.891 28.067 1.00 98.06 265 TYR A N 1
ATOM 2061 C CA . TYR A 1 265 ? -22.372 3.952 27.530 1.00 98.06 265 TYR A CA 1
ATOM 2062 C C . TYR A 1 265 ? -22.333 4.150 26.009 1.00 98.06 265 TYR A C 1
ATOM 2064 O O . TYR A 1 265 ? -21.398 4.768 25.496 1.00 98.06 265 TYR A O 1
ATOM 2072 N N . SER A 1 266 ? -23.359 3.691 25.290 1.00 97.06 266 SER A N 1
ATOM 2073 C CA . SER A 1 266 ? -23.510 3.923 23.849 1.00 97.06 266 SER A CA 1
ATOM 2074 C C . SER A 1 266 ? -23.809 5.394 23.547 1.00 97.06 266 SER A C 1
ATOM 2076 O O . SER A 1 266 ? -23.082 6.003 22.764 1.00 97.06 266 SER A O 1
ATOM 2078 N N . LYS A 1 267 ? -24.761 6.010 24.260 1.00 98.12 267 LYS A N 1
ATOM 2079 C CA . LYS A 1 267 ? -25.077 7.448 24.174 1.00 98.12 267 LYS A CA 1
ATOM 2080 C C . LYS A 1 267 ? -23.864 8.322 24.526 1.00 98.12 267 LYS A C 1
ATOM 2082 O O . LYS A 1 267 ? -23.526 9.222 23.757 1.00 98.12 267 LYS A O 1
ATOM 2087 N N . LYS A 1 268 ? -23.130 8.000 25.607 1.00 97.31 268 LYS A N 1
ATOM 2088 C CA . LYS A 1 268 ? -21.846 8.656 25.950 1.00 97.31 268 LYS A CA 1
ATOM 2089 C C . LYS A 1 268 ? -20.825 8.555 24.798 1.00 97.31 268 LYS A C 1
ATOM 2091 O O . LYS A 1 268 ? -20.177 9.543 24.454 1.00 97.31 268 LYS A O 1
ATOM 2096 N N . ALA A 1 269 ? -20.686 7.382 24.171 1.00 96.75 269 ALA A N 1
ATOM 2097 C CA . ALA A 1 269 ? -19.761 7.176 23.051 1.00 96.75 269 ALA A CA 1
ATOM 2098 C C . ALA A 1 269 ? -20.188 7.905 21.763 1.00 96.75 269 ALA A C 1
ATOM 2100 O O . ALA A 1 269 ? -19.334 8.311 20.975 1.00 96.75 269 ALA A O 1
ATOM 2101 N N . GLU A 1 270 ? -21.486 8.090 21.529 1.00 96.25 270 GLU A N 1
ATOM 2102 C CA . GLU A 1 270 ? -22.004 8.850 20.387 1.00 96.25 270 GLU A CA 1
ATOM 2103 C C . GLU A 1 270 ? -21.819 10.358 20.555 1.00 96.25 270 GLU A C 1
ATOM 2105 O O . GLU A 1 270 ? -21.351 11.008 19.620 1.00 96.25 270 GLU A O 1
ATOM 2110 N N . GLN A 1 271 ? -22.046 10.892 21.758 1.00 97.25 271 GLN A N 1
ATOM 2111 C CA . GLN A 1 271 ? -21.714 12.280 22.108 1.00 97.25 271 GLN A CA 1
ATOM 2112 C C . GLN A 1 271 ? -20.205 12.550 21.969 1.00 97.25 271 GLN A C 1
ATOM 2114 O O . GLN A 1 271 ? -19.793 13.526 21.343 1.00 97.25 271 GLN A O 1
ATOM 2119 N N . ALA A 1 272 ? -19.353 11.636 22.447 1.00 95.88 272 ALA A N 1
ATOM 2120 C CA . ALA A 1 272 ? -17.907 11.737 22.236 1.00 95.88 272 ALA A CA 1
ATOM 2121 C C . ALA A 1 272 ? -17.523 11.693 20.739 1.00 95.88 272 ALA A C 1
ATOM 2123 O O . ALA A 1 272 ? -16.562 12.337 20.321 1.00 95.88 272 ALA A O 1
ATOM 2124 N N . ARG A 1 273 ? -18.290 10.977 19.900 1.00 91.69 273 ARG A N 1
ATOM 2125 C CA . ARG A 1 273 ? -18.113 10.949 18.436 1.00 91.69 273 ARG A CA 1
ATOM 2126 C C . ARG A 1 273 ? -18.618 12.201 17.721 1.00 91.69 273 ARG A C 1
ATOM 2128 O O . ARG A 1 273 ? -18.105 12.464 16.636 1.00 91.69 273 ARG A O 1
ATOM 2135 N N . THR A 1 274 ? -19.594 12.946 18.240 1.00 93.50 274 THR A N 1
ATOM 2136 C CA . THR A 1 274 ? -19.992 14.233 17.638 1.00 93.50 274 THR A CA 1
ATOM 2137 C C . THR A 1 274 ? -18.965 15.310 17.959 1.00 93.50 274 THR A C 1
ATOM 2139 O O . THR A 1 274 ? -18.414 15.887 17.024 1.00 93.50 274 THR A O 1
ATOM 2142 N N . VAL A 1 275 ? -18.589 15.467 19.235 1.00 95.31 275 VAL A N 1
ATOM 2143 C CA . VAL A 1 275 ? -17.545 16.419 19.667 1.00 95.31 275 VAL A CA 1
ATOM 2144 C C . VAL A 1 275 ? -16.239 16.190 18.900 1.00 95.31 275 VAL A C 1
ATOM 2146 O O . VAL A 1 275 ? -15.715 17.108 18.274 1.00 95.31 275 VAL A O 1
ATOM 2149 N N . TRP A 1 276 ? -15.760 14.946 18.827 1.00 93.44 276 TRP A N 1
ATOM 2150 C CA . TRP A 1 276 ? -14.526 14.624 18.104 1.00 93.44 276 TRP A CA 1
ATOM 2151 C C . TRP A 1 276 ? -14.599 14.869 16.584 1.00 93.44 276 TRP A C 1
ATOM 2153 O O . TRP A 1 276 ? -13.590 15.216 15.970 1.00 93.44 276 TRP A O 1
ATOM 2163 N N . LYS A 1 277 ? -15.773 14.734 15.944 1.00 86.50 277 LYS A N 1
ATOM 2164 C CA . LYS A 1 277 ? -15.933 15.117 14.524 1.00 86.50 277 LYS A CA 1
ATOM 2165 C C . LYS A 1 277 ? -15.746 16.622 14.336 1.00 86.50 277 LYS A C 1
ATOM 2167 O O . LYS A 1 277 ? -15.145 17.027 13.345 1.00 86.50 277 LYS A O 1
ATOM 2172 N N . GLU A 1 278 ? -16.237 17.435 15.269 1.00 89.94 278 GLU A N 1
ATOM 2173 C CA . GLU A 1 278 ? -16.053 18.888 15.243 1.00 89.94 278 GLU A CA 1
ATOM 2174 C C . GLU A 1 278 ? -14.609 19.289 15.552 1.00 89.94 278 GLU A C 1
ATOM 2176 O O . GLU A 1 278 ? -14.059 20.143 14.861 1.00 89.94 278 GLU A O 1
ATOM 2181 N N . GLU A 1 279 ? -13.971 18.662 16.545 1.00 89.12 279 GLU A N 1
ATOM 2182 C CA . GLU A 1 279 ? -12.540 18.840 16.829 1.00 89.12 279 GLU A CA 1
ATOM 2183 C C . GLU A 1 279 ? -11.679 18.486 15.614 1.00 89.12 279 GLU A C 1
ATOM 2185 O O . GLU A 1 279 ? -10.748 19.218 15.287 1.00 89.12 279 GLU A O 1
ATOM 2190 N N . ILE A 1 280 ? -12.011 17.407 14.898 1.00 87.19 280 ILE A N 1
ATOM 2191 C CA . ILE A 1 280 ? -11.335 17.049 13.649 1.00 87.19 280 ILE A CA 1
ATOM 2192 C C . ILE A 1 280 ? -11.634 18.037 12.530 1.00 87.19 280 ILE A C 1
ATOM 2194 O O . ILE A 1 280 ? -10.709 18.374 11.801 1.00 87.19 280 ILE A O 1
ATOM 2198 N N . ALA A 1 281 ? -12.864 18.531 12.379 1.00 83.38 281 ALA A N 1
ATOM 2199 C CA . ALA A 1 281 ? -13.159 19.563 11.386 1.00 83.38 281 ALA A CA 1
ATOM 2200 C C . ALA A 1 281 ? -12.324 20.832 11.647 1.00 83.38 281 ALA A C 1
ATOM 2202 O O . ALA A 1 281 ? -11.685 21.344 10.728 1.00 83.38 281 ALA A O 1
ATOM 2203 N N . LYS A 1 282 ? -12.242 21.261 12.915 1.00 86.94 282 LYS A N 1
ATOM 2204 C CA . LYS A 1 282 ? -11.406 22.377 13.383 1.00 86.94 282 LYS A CA 1
ATOM 2205 C C . LYS A 1 282 ? -9.915 22.107 13.112 1.00 86.94 282 LYS A C 1
ATOM 2207 O O . LYS A 1 282 ? -9.280 22.900 12.423 1.00 86.94 282 LYS A O 1
ATOM 2212 N N . TRP A 1 283 ? -9.380 20.958 13.534 1.00 87.00 283 TRP A N 1
ATOM 2213 C CA . TRP A 1 283 ? -7.976 20.563 13.318 1.00 87.00 283 TRP A CA 1
ATOM 2214 C C . TRP A 1 283 ? -7.600 20.421 11.834 1.00 87.00 283 TRP A C 1
ATOM 2216 O O . TRP A 1 283 ? -6.512 20.814 11.427 1.00 87.00 283 TRP A O 1
ATOM 2226 N N . VAL A 1 284 ? -8.504 19.898 11.001 1.00 83.00 284 VAL A N 1
ATOM 2227 C CA . VAL A 1 284 ? -8.327 19.836 9.542 1.00 83.00 284 VAL A CA 1
ATOM 2228 C C . VAL A 1 284 ? -8.322 21.235 8.928 1.00 83.00 284 VAL A C 1
ATOM 2230 O O . VAL A 1 284 ? -7.526 21.480 8.027 1.00 83.00 284 VAL A O 1
ATOM 2233 N N . SER A 1 285 ? -9.167 22.155 9.408 1.00 81.31 285 SER A N 1
ATOM 2234 C CA . SER A 1 285 ? -9.161 23.545 8.932 1.00 81.31 285 SER A CA 1
ATOM 2235 C C . SER A 1 285 ? -7.918 24.329 9.371 1.00 81.31 285 SER A C 1
ATOM 2237 O O . SER A 1 285 ? -7.451 25.171 8.613 1.00 81.31 285 SER A O 1
ATOM 2239 N N . SER A 1 286 ? -7.320 23.997 10.523 1.00 82.50 286 SER A N 1
ATOM 2240 C CA . SER A 1 286 ? -6.060 24.587 11.003 1.00 82.50 286 SER A CA 1
ATOM 2241 C C . SER A 1 286 ? -4.794 23.945 10.412 1.00 82.50 286 SER A C 1
ATOM 2243 O O . SER A 1 286 ? -3.701 24.172 10.927 1.00 82.50 286 SER A O 1
ATOM 2245 N N . LEU A 1 287 ? -4.919 23.087 9.392 1.00 82.06 287 LEU A N 1
ATOM 2246 C CA . LEU A 1 287 ? -3.793 22.421 8.733 1.00 82.06 287 LEU A CA 1
ATOM 2247 C C . LEU A 1 287 ? -3.691 22.825 7.267 1.00 82.06 287 LEU A C 1
ATOM 2249 O O . LEU A 1 287 ? -4.568 22.512 6.459 1.00 82.06 287 LEU A O 1
ATOM 2253 N N . ASN A 1 288 ? -2.543 23.385 6.894 1.00 79.12 288 ASN A N 1
ATOM 2254 C CA . ASN A 1 288 ? -2.181 23.587 5.497 1.00 79.12 288 ASN A CA 1
ATOM 2255 C C . ASN A 1 288 ? -2.112 22.233 4.755 1.00 79.12 288 ASN A C 1
ATOM 2257 O O . ASN A 1 288 ? -1.663 21.232 5.321 1.00 79.12 288 ASN A O 1
ATOM 2261 N N . LEU A 1 289 ? -2.489 22.182 3.472 1.00 73.94 289 LEU A N 1
ATOM 2262 C CA . LEU A 1 289 ? -2.407 20.988 2.623 1.00 73.94 289 LEU A CA 1
ATOM 2263 C C . LEU A 1 289 ? -1.039 20.293 2.709 1.00 73.94 289 LEU A C 1
ATOM 2265 O O . LEU A 1 289 ? -0.989 19.062 2.735 1.00 73.94 289 LEU A O 1
ATOM 2269 N N . ALA A 1 290 ? 0.060 21.049 2.794 1.00 72.38 290 ALA A N 1
ATOM 2270 C CA . ALA A 1 290 ? 1.400 20.493 2.967 1.00 72.38 290 ALA A CA 1
ATOM 2271 C C . ALA A 1 290 ? 1.535 19.709 4.288 1.00 72.38 290 ALA A C 1
ATOM 2273 O O . ALA A 1 290 ? 2.027 18.579 4.292 1.00 72.38 290 ALA A O 1
ATOM 2274 N N . GLN A 1 291 ? 1.024 20.258 5.394 1.00 78.75 291 GLN A N 1
ATOM 2275 C CA . GLN A 1 291 ? 0.993 19.600 6.705 1.00 78.75 291 GLN A CA 1
ATOM 2276 C C . GLN A 1 291 ? 0.018 18.413 6.718 1.00 78.75 291 GLN A C 1
ATOM 2278 O O . GLN A 1 291 ? 0.320 17.378 7.304 1.00 78.75 291 GLN A O 1
ATOM 2283 N N . LEU A 1 292 ? -1.120 18.504 6.024 1.00 77.06 292 LEU A N 1
ATOM 2284 C CA . LEU A 1 292 ? -2.104 17.422 5.919 1.00 77.06 292 LEU A CA 1
ATOM 2285 C C . LEU A 1 292 ? -1.584 16.253 5.062 1.00 77.06 292 LEU A C 1
ATOM 2287 O O . LEU A 1 292 ? -1.802 15.083 5.391 1.00 77.06 292 LEU A O 1
ATOM 2291 N N . MET A 1 293 ? -0.835 16.539 3.993 1.00 74.75 293 MET A N 1
ATOM 2292 C CA . MET A 1 293 ? -0.102 15.524 3.232 1.00 74.75 293 MET A CA 1
ATOM 2293 C C . MET A 1 293 ? 1.068 14.948 4.039 1.00 74.75 293 MET A C 1
ATOM 2295 O O . MET A 1 293 ? 1.260 13.734 4.014 1.00 74.75 293 MET A O 1
ATOM 2299 N N . ALA A 1 294 ? 1.781 15.760 4.827 1.00 77.12 294 ALA A N 1
ATOM 2300 C CA . ALA A 1 294 ? 2.795 15.280 5.765 1.00 77.12 294 ALA A CA 1
ATOM 2301 C C . ALA A 1 294 ? 2.196 14.373 6.856 1.00 77.12 294 ALA A C 1
ATOM 2303 O O . ALA A 1 294 ? 2.765 13.327 7.153 1.00 77.12 294 ALA A O 1
ATOM 2304 N N . ALA A 1 295 ? 1.033 14.707 7.419 1.00 76.94 295 ALA A N 1
ATOM 2305 C CA . ALA A 1 295 ? 0.333 13.886 8.408 1.00 76.94 295 ALA A CA 1
ATOM 2306 C C . ALA A 1 295 ? -0.160 12.553 7.814 1.00 76.94 295 ALA A C 1
ATOM 2308 O O . ALA A 1 295 ? -0.161 11.531 8.498 1.00 76.94 295 ALA A O 1
ATOM 2309 N N . ARG A 1 296 ? -0.523 12.532 6.522 1.00 75.00 296 ARG A N 1
ATOM 2310 C CA . ARG A 1 296 ? -0.813 11.294 5.775 1.00 75.00 296 ARG A CA 1
ATOM 2311 C C . ARG A 1 296 ? 0.446 10.477 5.460 1.00 75.00 296 ARG A C 1
ATOM 2313 O O . ARG A 1 296 ? 0.378 9.255 5.498 1.00 75.00 296 ARG A O 1
ATOM 2320 N N . ALA A 1 297 ? 1.573 11.123 5.156 1.00 74.75 297 ALA A N 1
ATOM 2321 C CA . ALA A 1 297 ? 2.830 10.461 4.787 1.00 74.75 297 ALA A CA 1
ATOM 2322 C C . ALA A 1 297 ? 3.622 9.922 5.994 1.00 74.75 297 ALA A C 1
ATOM 2324 O O . ALA A 1 297 ? 4.248 8.872 5.892 1.00 74.75 297 ALA A O 1
ATOM 2325 N N . ASN A 1 298 ? 3.557 10.604 7.141 1.00 72.00 298 ASN A N 1
ATOM 2326 C CA . ASN A 1 298 ? 4.154 10.174 8.413 1.00 72.00 298 ASN A CA 1
ATOM 2327 C C . ASN A 1 298 ? 3.280 9.154 9.173 1.00 72.00 298 ASN A C 1
ATOM 2329 O O . ASN A 1 298 ? 3.539 8.868 10.341 1.00 72.00 298 ASN A O 1
ATOM 2333 N N . ARG A 1 299 ? 2.218 8.629 8.549 1.00 69.25 299 ARG A N 1
ATOM 2334 C CA . ARG A 1 299 ? 1.345 7.627 9.161 1.00 69.25 299 ARG A CA 1
ATOM 2335 C C . ARG A 1 299 ? 1.924 6.230 8.963 1.00 69.25 299 ARG A C 1
ATOM 2337 O O . ARG A 1 299 ? 1.981 5.730 7.842 1.00 69.25 299 ARG A O 1
ATOM 2344 N N . GLU A 1 300 ? 2.277 5.577 10.063 1.00 63.59 300 GLU A N 1
ATOM 2345 C CA . GLU A 1 300 ? 2.712 4.180 10.055 1.00 63.59 300 GLU A CA 1
ATOM 2346 C C . GLU A 1 300 ? 1.600 3.259 9.510 1.00 63.59 300 GLU A C 1
ATOM 2348 O O . GLU A 1 300 ? 0.457 3.314 9.998 1.00 63.59 300 GLU A O 1
ATOM 2353 N N . PRO A 1 301 ? 1.892 2.419 8.497 1.00 60.44 301 PRO A N 1
ATOM 2354 C CA . PRO A 1 301 ? 0.899 1.549 7.879 1.00 60.44 301 PRO A CA 1
ATOM 2355 C C . PRO A 1 301 ? 0.414 0.494 8.881 1.00 60.44 301 PRO A C 1
ATOM 2357 O O . PRO A 1 301 ? 1.191 -0.319 9.366 1.00 60.44 301 PRO A O 1
ATOM 2360 N N . GLY A 1 302 ? -0.888 0.510 9.179 1.00 59.25 302 GLY A N 1
ATOM 2361 C CA . GLY A 1 302 ? -1.527 -0.372 10.166 1.00 59.25 302 GLY A CA 1
ATOM 2362 C C . GLY A 1 302 ? -2.052 0.345 11.417 1.00 59.25 302 GLY A C 1
ATOM 2363 O O . GLY A 1 302 ? -2.903 -0.202 12.116 1.00 59.25 302 GLY A O 1
ATOM 2364 N N . THR A 1 303 ? -1.641 1.592 11.678 1.00 59.88 303 THR A N 1
ATOM 2365 C CA . THR A 1 303 ? -2.159 2.372 12.818 1.00 59.88 303 THR A CA 1
ATOM 2366 C C . THR A 1 303 ? -3.671 2.601 12.705 1.00 59.88 303 THR A C 1
ATOM 2368 O O . THR A 1 303 ? -4.152 3.243 11.771 1.00 59.88 303 THR A O 1
ATOM 2371 N N . ARG A 1 304 ? -4.446 2.095 13.675 1.00 47.47 304 ARG A N 1
ATOM 2372 C CA . ARG A 1 304 ? -5.923 1.975 13.621 1.00 47.47 304 ARG A CA 1
ATOM 2373 C C . ARG A 1 304 ? -6.702 3.306 13.675 1.00 47.47 304 ARG A C 1
ATOM 2375 O O . ARG A 1 304 ? -7.928 3.297 13.612 1.00 47.47 304 ARG A O 1
ATOM 2382 N N . GLY A 1 305 ? -6.019 4.452 13.727 1.00 56.31 305 GLY A N 1
ATOM 2383 C CA . GLY A 1 305 ? -6.597 5.808 13.721 1.00 56.31 305 GLY A CA 1
ATOM 2384 C C . GLY A 1 305 ? -7.237 6.257 12.396 1.00 56.31 305 GLY A C 1
ATOM 2385 O O . GLY A 1 305 ? -7.365 7.453 12.152 1.00 56.31 305 GLY A O 1
ATOM 2386 N N . ASP A 1 306 ? -7.634 5.324 11.525 1.00 56.50 306 ASP A N 1
ATOM 2387 C CA . ASP A 1 306 ? -8.140 5.601 10.172 1.00 56.50 306 ASP A CA 1
ATOM 2388 C C . ASP A 1 306 ? -9.398 6.480 10.164 1.00 56.50 306 ASP A C 1
ATOM 2390 O O . ASP A 1 306 ? -9.608 7.262 9.237 1.00 56.50 306 ASP A O 1
ATOM 2394 N N . ALA A 1 307 ? -10.236 6.373 11.199 1.00 61.88 307 ALA A N 1
ATOM 2395 C CA . ALA A 1 307 ? -11.502 7.097 11.286 1.00 61.88 307 ALA A CA 1
ATOM 2396 C C . ALA A 1 307 ? -11.323 8.623 11.146 1.00 61.88 307 ALA A C 1
ATOM 2398 O O . ALA A 1 307 ? -12.147 9.269 10.506 1.00 61.88 307 ALA A O 1
ATOM 2399 N N . ALA A 1 308 ? -10.216 9.175 11.661 1.00 63.75 308 ALA A N 1
ATOM 2400 C CA . ALA A 1 308 ? -9.893 10.602 11.594 1.00 63.75 308 ALA A CA 1
ATOM 2401 C C . ALA A 1 308 ? -9.629 11.114 10.167 1.00 63.75 308 ALA A C 1
ATOM 2403 O O . ALA A 1 308 ? -9.901 12.266 9.848 1.00 63.75 308 ALA A O 1
ATOM 2404 N N . MET A 1 309 ? -9.068 10.257 9.309 1.00 65.56 309 MET A N 1
ATOM 2405 C CA . MET A 1 309 ? -8.621 10.606 7.956 1.00 65.56 309 MET A CA 1
ATOM 2406 C C . MET A 1 309 ? -9.558 10.082 6.857 1.00 65.56 309 MET A C 1
ATOM 2408 O O . MET A 1 309 ? -9.393 10.461 5.698 1.00 65.56 309 MET A O 1
ATOM 2412 N N . ASN A 1 310 ? -10.546 9.243 7.197 1.00 69.75 310 ASN A N 1
ATOM 2413 C CA . ASN A 1 310 ? -11.592 8.793 6.268 1.00 69.75 310 ASN A CA 1
ATOM 2414 C C . ASN A 1 310 ? -12.793 9.750 6.175 1.00 69.75 310 ASN A C 1
ATOM 2416 O O . ASN A 1 310 ? -13.552 9.640 5.216 1.00 69.75 310 ASN A O 1
ATOM 2420 N N . THR A 1 311 ? -12.958 10.682 7.119 1.00 66.50 311 THR A N 1
ATOM 2421 C CA . THR A 1 311 ? -13.911 11.805 7.008 1.00 66.50 311 THR A CA 1
ATOM 2422 C C . THR A 1 311 ? -13.463 12.838 5.973 1.00 66.50 311 THR A C 1
ATOM 2424 O O . THR A 1 311 ? -14.293 13.480 5.334 1.00 66.50 311 THR A O 1
ATOM 2427 N N . LEU A 1 312 ? -12.149 12.977 5.772 1.00 71.81 312 LEU A N 1
ATOM 2428 C CA . LEU A 1 312 ? -11.572 13.837 4.746 1.00 71.81 312 LEU A CA 1
ATOM 2429 C C . LEU A 1 312 ? -11.934 13.340 3.333 1.00 71.81 312 LEU A C 1
ATOM 2431 O O . LEU A 1 312 ? -11.730 12.158 3.033 1.00 71.81 312 LEU A O 1
ATOM 2435 N N . PRO A 1 313 ? -12.365 14.232 2.420 1.00 77.56 313 PRO A N 1
ATOM 2436 C CA . PRO A 1 313 ? -12.674 13.881 1.040 1.00 77.56 313 PRO A CA 1
ATOM 2437 C C . PRO A 1 313 ? -11.514 13.157 0.354 1.00 77.56 313 PRO A C 1
ATOM 2439 O O . PRO A 1 313 ? -10.420 13.703 0.170 1.00 77.56 313 PRO A O 1
ATOM 2442 N N . LYS A 1 314 ? -11.758 11.914 -0.066 1.00 86.38 314 LYS A N 1
ATOM 2443 C CA . LYS A 1 314 ? -10.801 11.150 -0.870 1.00 86.38 314 LYS A CA 1
ATOM 2444 C C . LYS A 1 314 ? -10.662 11.835 -2.229 1.00 86.38 314 LYS A C 1
ATOM 2446 O O . LYS A 1 314 ? -11.661 12.167 -2.864 1.00 86.38 314 LYS A O 1
ATOM 2451 N N . ARG A 1 315 ? -9.419 12.081 -2.656 1.00 88.38 315 ARG A N 1
ATOM 2452 C CA . ARG A 1 315 ? -9.138 12.643 -3.983 1.00 88.38 315 ARG A CA 1
ATOM 2453 C C . ARG A 1 315 ? -9.651 11.652 -5.040 1.00 88.38 315 ARG A C 1
ATOM 2455 O O . ARG A 1 315 ? -9.425 10.453 -4.856 1.00 88.38 315 ARG A O 1
ATOM 2462 N N . PRO A 1 316 ? -10.331 12.101 -6.109 1.00 94.62 316 PRO A N 1
ATOM 2463 C CA . PRO A 1 316 ? -10.808 11.208 -7.157 1.00 94.62 316 PRO A CA 1
ATOM 2464 C C . PRO A 1 316 ? -9.656 10.413 -7.773 1.00 94.62 316 PRO A C 1
ATOM 2466 O O . PRO A 1 316 ? -8.525 10.897 -7.880 1.00 94.62 316 PRO A O 1
ATOM 2469 N N . GLY A 1 317 ? -9.961 9.177 -8.162 1.00 94.88 317 GLY A N 1
ATOM 2470 C CA . GLY A 1 317 ? -9.016 8.305 -8.845 1.00 94.88 317 GLY A CA 1
ATOM 2471 C C . GLY A 1 317 ? -8.603 8.862 -10.209 1.00 94.88 317 GLY A C 1
ATOM 2472 O O . GLY A 1 317 ? -9.329 9.636 -10.831 1.00 94.88 317 GLY A O 1
ATOM 2473 N N . ASN A 1 318 ? -7.436 8.437 -10.695 1.00 97.06 318 ASN A N 1
ATOM 2474 C CA . ASN A 1 318 ? -7.068 8.653 -12.093 1.00 97.06 318 ASN A CA 1
ATOM 2475 C C . ASN A 1 318 ? -7.960 7.807 -13.030 1.00 97.06 318 ASN A C 1
ATOM 2477 O O . ASN A 1 318 ? -8.735 6.963 -12.575 1.00 97.06 318 ASN A O 1
ATOM 2481 N N . ALA A 1 319 ? -7.822 8.001 -14.344 1.00 97.88 319 ALA A N 1
ATOM 2482 C CA . ALA A 1 319 ? -8.610 7.283 -15.351 1.00 97.88 319 ALA A CA 1
ATOM 2483 C C . ALA A 1 319 ? -8.592 5.753 -15.153 1.00 97.88 319 ALA A C 1
ATOM 2485 O O . ALA A 1 319 ? -9.640 5.112 -15.189 1.00 97.88 319 ALA A O 1
ATOM 2486 N N . TYR A 1 320 ? -7.420 5.183 -14.849 1.00 97.50 320 TYR A N 1
ATOM 2487 C CA . TYR A 1 320 ? -7.279 3.752 -14.573 1.00 97.50 320 TYR A CA 1
ATOM 2488 C C . TYR A 1 320 ? -8.018 3.320 -13.296 1.00 97.50 320 TYR A C 1
ATOM 2490 O O . TYR A 1 320 ? -8.658 2.279 -13.295 1.00 97.50 320 TYR A O 1
ATOM 2498 N N . ALA A 1 321 ? -8.003 4.115 -12.225 1.00 96.94 321 ALA A N 1
ATOM 2499 C CA . ALA A 1 321 ? -8.732 3.808 -10.993 1.00 96.94 321 ALA A CA 1
ATOM 2500 C C . ALA A 1 321 ? -10.264 3.885 -11.162 1.00 96.94 321 ALA A C 1
ATOM 2502 O O . ALA A 1 321 ? -10.981 3.088 -10.559 1.00 96.94 321 ALA A O 1
ATOM 2503 N N . LEU A 1 322 ? -10.771 4.791 -12.007 1.00 97.50 322 LEU A N 1
ATOM 2504 C CA . LEU A 1 322 ? -12.194 4.819 -12.373 1.00 97.50 322 LEU A CA 1
ATOM 2505 C C . LEU A 1 322 ? -12.579 3.627 -13.260 1.00 97.50 322 LEU A C 1
ATOM 2507 O O . LEU A 1 322 ? -13.638 3.036 -13.064 1.00 97.50 322 LEU A O 1
ATOM 2511 N N . PHE A 1 323 ? -11.703 3.234 -14.186 1.00 98.00 323 PHE A N 1
ATOM 2512 C CA . PHE A 1 323 ? -11.844 2.003 -14.964 1.00 98.00 323 PHE A CA 1
ATOM 2513 C C . PHE A 1 323 ? -11.817 0.745 -14.078 1.00 98.00 323 PHE A C 1
ATOM 2515 O O . PHE A 1 323 ? -12.644 -0.143 -14.263 1.00 98.00 323 PHE A O 1
ATOM 2522 N N . LEU A 1 324 ? -10.931 0.683 -13.077 1.00 97.12 324 LEU A N 1
ATOM 2523 C CA . LEU A 1 324 ? -10.891 -0.405 -12.097 1.00 97.12 324 LEU A CA 1
ATOM 2524 C C . LEU A 1 324 ? -12.213 -0.509 -11.332 1.00 97.12 324 LEU A C 1
ATOM 2526 O O . LEU A 1 324 ? -12.760 -1.604 -11.228 1.00 97.12 324 LEU A O 1
ATOM 2530 N N . ALA A 1 325 ? -12.742 0.607 -10.824 1.00 96.69 325 ALA A N 1
ATOM 2531 C CA . ALA A 1 325 ? -14.023 0.624 -10.117 1.00 96.69 325 ALA A CA 1
ATOM 2532 C C . ALA A 1 325 ? -15.178 0.138 -11.012 1.00 96.69 325 ALA A C 1
ATOM 2534 O O . ALA A 1 325 ? -15.975 -0.692 -10.582 1.00 96.69 325 ALA A O 1
ATOM 2535 N N . ASP A 1 326 ? -15.224 0.594 -12.267 1.00 97.56 326 ASP A N 1
ATOM 2536 C CA . ASP A 1 326 ? -16.208 0.155 -13.258 1.00 97.56 326 ASP A CA 1
ATOM 2537 C C . ASP A 1 326 ? -16.085 -1.351 -13.559 1.00 97.56 326 ASP A C 1
ATOM 2539 O O . ASP A 1 326 ? -17.014 -2.105 -13.282 1.00 97.56 326 ASP A O 1
ATOM 2543 N N . VAL A 1 327 ? -14.930 -1.837 -14.027 1.00 97.44 327 VAL A N 1
ATOM 2544 C CA . VAL A 1 327 ? -14.750 -3.252 -14.411 1.00 97.44 327 VAL A CA 1
ATOM 2545 C C . VAL A 1 327 ? -14.914 -4.212 -13.231 1.00 97.44 327 VAL A C 1
ATOM 2547 O O . VAL A 1 327 ? -15.539 -5.257 -13.386 1.00 97.44 327 VAL A O 1
ATOM 2550 N N . THR A 1 328 ? -14.437 -3.864 -12.031 1.00 95.31 328 THR A N 1
ATOM 2551 C CA . THR A 1 328 ? -14.617 -4.715 -10.835 1.00 95.31 328 THR A CA 1
ATOM 2552 C C . THR A 1 328 ? -16.028 -4.661 -10.233 1.00 95.31 328 THR A C 1
ATOM 2554 O O . THR A 1 328 ? -16.351 -5.468 -9.352 1.00 95.31 328 THR A O 1
ATOM 2557 N N . SER A 1 329 ? -16.898 -3.767 -10.719 1.00 96.38 329 SER A N 1
ATOM 2558 C CA . SER A 1 329 ? -18.333 -3.781 -10.405 1.00 96.38 329 SER A CA 1
ATOM 2559 C C . SER A 1 329 ? -19.129 -4.791 -11.243 1.00 96.38 329 SER A C 1
ATOM 2561 O O . SER A 1 329 ? -20.146 -5.292 -10.765 1.00 96.38 329 SER A O 1
ATOM 2563 N N . ARG A 1 330 ? -18.658 -5.130 -12.454 1.00 97.81 330 ARG A N 1
ATOM 2564 C CA . ARG A 1 330 ? -19.379 -5.984 -13.411 1.00 97.81 330 ARG A CA 1
ATOM 2565 C C . ARG A 1 330 ? -19.269 -7.461 -13.038 1.00 97.81 330 ARG A C 1
ATOM 2567 O O . ARG A 1 330 ? -18.170 -7.961 -12.809 1.00 97.81 330 ARG A O 1
ATOM 2574 N N . GLN A 1 331 ? -20.403 -8.158 -12.975 1.00 97.50 331 GLN A N 1
ATOM 2575 C CA . GLN A 1 331 ? -20.457 -9.532 -12.466 1.00 97.50 331 GLN A CA 1
ATOM 2576 C C . GLN A 1 331 ? -19.756 -10.541 -13.391 1.00 97.50 331 GLN A C 1
ATOM 2578 O O . GLN A 1 331 ? -19.024 -11.391 -12.897 1.00 97.50 331 GLN A O 1
ATOM 2583 N N . ASP A 1 332 ? -19.868 -10.376 -14.712 1.00 97.62 332 ASP A N 1
ATOM 2584 C CA . ASP A 1 332 ? -19.186 -11.197 -15.726 1.00 97.62 332 ASP A CA 1
ATOM 2585 C C . ASP A 1 332 ? -17.662 -11.241 -15.523 1.00 97.62 332 ASP A C 1
ATOM 2587 O O . ASP A 1 332 ? -17.024 -12.289 -15.658 1.00 97.62 332 ASP A O 1
ATOM 2591 N N . PHE A 1 333 ? -17.070 -10.109 -15.137 1.00 97.50 333 PHE A N 1
ATOM 2592 C CA . PHE A 1 333 ? -15.654 -10.034 -14.810 1.00 97.50 333 PHE A CA 1
ATOM 2593 C C . PHE A 1 333 ? -15.325 -10.788 -13.514 1.00 97.50 333 PHE A C 1
ATOM 2595 O O . PHE A 1 333 ? -14.299 -11.466 -13.453 1.00 97.50 333 PHE A O 1
ATOM 2602 N N . ARG A 1 334 ? -16.194 -10.731 -12.496 1.00 97.62 334 ARG A N 1
ATOM 2603 C CA . ARG A 1 334 ? -16.012 -11.471 -11.232 1.00 97.62 334 ARG A CA 1
ATOM 2604 C C . ARG A 1 334 ? -16.078 -12.977 -11.458 1.00 97.62 334 ARG A C 1
ATOM 2606 O O . ARG A 1 334 ? -15.160 -13.684 -11.049 1.00 97.62 334 ARG A O 1
ATOM 2613 N N . ASP A 1 335 ? -17.097 -13.433 -12.180 1.00 97.88 335 ASP A N 1
ATOM 2614 C CA . ASP A 1 335 ? -17.309 -14.841 -12.524 1.00 97.88 335 ASP A CA 1
ATOM 2615 C C . ASP A 1 335 ? -16.114 -15.390 -13.324 1.00 97.88 335 ASP A C 1
ATOM 2617 O O . ASP A 1 335 ? -15.617 -16.487 -13.059 1.00 97.88 335 ASP A O 1
ATOM 2621 N N . LYS A 1 336 ? -15.570 -14.584 -14.250 1.00 97.75 336 LYS A N 1
ATOM 2622 C CA . LYS A 1 336 ? -14.350 -14.907 -15.003 1.00 97.75 336 LYS A CA 1
ATOM 2623 C C . LYS A 1 336 ? -13.108 -15.025 -14.112 1.00 97.75 336 LYS A C 1
ATOM 2625 O O . LYS A 1 336 ? -12.297 -15.923 -14.338 1.00 97.75 336 LYS A O 1
ATOM 2630 N N . ILE A 1 337 ? -12.927 -14.145 -13.122 1.00 97.94 337 ILE A N 1
ATOM 2631 C CA . ILE A 1 337 ? -11.814 -14.263 -12.165 1.00 97.94 337 ILE A CA 1
ATOM 2632 C C . ILE A 1 337 ? -11.981 -15.514 -11.299 1.00 97.94 337 ILE A C 1
ATOM 2634 O O . ILE A 1 337 ? -11.013 -16.245 -11.109 1.00 97.94 337 ILE A O 1
ATOM 2638 N N . ASP A 1 338 ? -13.187 -15.809 -10.823 1.00 97.25 338 ASP A N 1
ATOM 2639 C CA . ASP A 1 338 ? -13.428 -16.956 -9.944 1.00 97.25 338 ASP A CA 1
ATOM 2640 C C . ASP A 1 338 ? -13.293 -18.301 -10.675 1.00 97.25 338 ASP A C 1
ATOM 2642 O O . ASP A 1 338 ? -12.731 -19.252 -10.121 1.00 97.25 338 ASP A O 1
ATOM 2646 N N . ALA A 1 339 ? -13.670 -18.367 -11.956 1.00 97.75 339 ALA A N 1
ATOM 2647 C CA . ALA A 1 339 ? -13.352 -19.500 -12.825 1.00 97.75 339 ALA A CA 1
ATOM 2648 C C . ALA A 1 339 ? -11.829 -19.703 -12.990 1.00 97.75 339 ALA A C 1
ATOM 2650 O O . ALA A 1 339 ? -11.352 -20.840 -12.998 1.00 97.75 339 ALA A O 1
ATOM 2651 N N . LEU A 1 340 ? -11.042 -18.620 -13.067 1.00 97.12 340 LEU A N 1
ATOM 2652 C CA . LEU A 1 340 ? -9.575 -18.695 -13.111 1.00 97.12 340 LEU A CA 1
ATOM 2653 C C . LEU A 1 340 ? -8.971 -19.126 -11.764 1.00 97.12 340 LEU A C 1
ATOM 2655 O O . LEU A 1 340 ? -8.083 -19.973 -11.758 1.00 97.12 340 LEU A O 1
ATOM 2659 N N . VAL A 1 341 ? -9.473 -18.622 -10.630 1.00 97.50 341 VAL A N 1
ATOM 2660 C CA . VAL A 1 341 ? -9.030 -19.046 -9.283 1.00 97.50 341 VAL A CA 1
ATOM 2661 C C . VAL A 1 341 ? -9.321 -20.531 -9.050 1.00 97.50 341 VAL A C 1
ATOM 2663 O O . VAL A 1 341 ? -8.469 -21.250 -8.528 1.00 97.50 341 VAL A O 1
ATOM 2666 N N . SER A 1 342 ? -10.489 -21.004 -9.494 1.00 96.38 342 SER A N 1
ATOM 2667 C CA . SER A 1 342 ? -10.866 -22.422 -9.442 1.00 96.38 342 SER A CA 1
ATOM 2668 C C . SER A 1 342 ? -9.928 -23.281 -10.299 1.00 96.38 342 SER A C 1
ATOM 2670 O O . SER A 1 342 ? -9.478 -24.338 -9.859 1.00 96.38 342 SER A O 1
ATOM 2672 N N . LYS A 1 343 ? -9.556 -22.800 -11.495 1.00 97.62 343 LYS A N 1
ATOM 2673 C CA . LYS A 1 343 ? -8.584 -23.467 -12.377 1.00 97.62 343 LYS A CA 1
ATOM 2674 C C . LYS A 1 343 ? -7.150 -23.455 -11.821 1.00 97.62 343 LYS A C 1
ATOM 2676 O O . LYS A 1 343 ? -6.402 -24.391 -12.083 1.00 97.62 343 LYS A O 1
ATOM 2681 N N . GLU A 1 344 ? -6.771 -22.4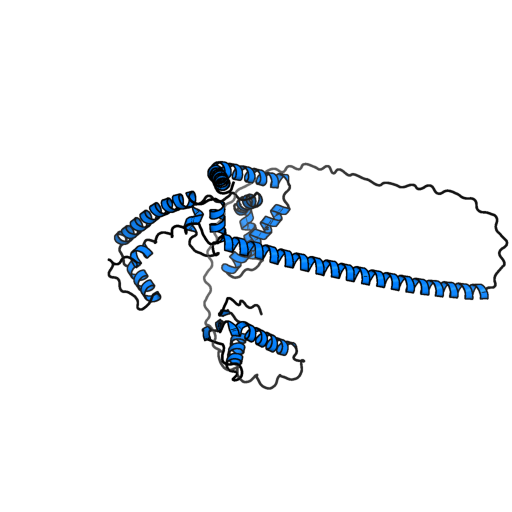50 -11.029 1.00 96.25 344 GLU A N 1
ATOM 2682 C CA . GLU A 1 344 ? -5.496 -22.409 -10.289 1.00 96.25 344 GLU A CA 1
ATOM 2683 C C . GLU A 1 344 ? -5.470 -23.339 -9.048 1.00 96.25 344 GLU A C 1
ATOM 2685 O O . GLU A 1 344 ? -4.490 -23.323 -8.298 1.00 96.25 344 GLU A O 1
ATOM 2690 N N . GLY A 1 345 ? -6.514 -24.145 -8.800 1.00 94.44 345 GLY A N 1
ATOM 2691 C CA . GLY A 1 345 ? -6.493 -25.247 -7.825 1.00 94.44 345 GLY A CA 1
ATOM 2692 C C . GLY A 1 345 ? -6.246 -24.832 -6.369 1.00 94.44 345 GLY A C 1
ATOM 2693 O O . GLY A 1 345 ? -5.660 -25.600 -5.608 1.00 94.44 345 GLY A O 1
ATOM 2694 N N . ALA A 1 346 ? -6.634 -23.609 -5.997 1.00 93.38 346 ALA A N 1
ATOM 2695 C CA . ALA A 1 346 ? -6.387 -23.034 -4.675 1.00 93.38 346 ALA A CA 1
ATOM 2696 C C . ALA A 1 346 ? -7.068 -23.837 -3.546 1.00 93.38 346 ALA A C 1
ATOM 2698 O O . ALA A 1 346 ? -8.267 -24.111 -3.612 1.00 93.38 346 ALA A O 1
ATOM 2699 N N . LYS A 1 347 ? -6.326 -24.173 -2.485 1.00 93.06 347 LYS A N 1
ATOM 2700 C CA . LYS A 1 347 ? -6.805 -24.968 -1.345 1.00 93.06 347 LYS A CA 1
ATOM 2701 C C . LYS A 1 347 ? -6.866 -24.118 -0.077 1.00 93.06 347 LYS A C 1
ATOM 2703 O O . LYS A 1 347 ? -5.922 -24.054 0.704 1.00 93.06 347 LYS A O 1
ATOM 2708 N N . GLY A 1 348 ? -8.027 -23.502 0.141 1.00 95.31 348 GLY A N 1
ATOM 2709 C CA . GLY A 1 348 ? -8.361 -22.765 1.362 1.00 95.31 348 GLY A CA 1
ATOM 2710 C C . GLY A 1 348 ? -8.615 -21.277 1.124 1.00 95.31 348 GLY A C 1
ATOM 2711 O O . GLY A 1 348 ? -8.011 -20.647 0.256 1.00 95.31 348 GLY A O 1
ATOM 2712 N N . GLU A 1 349 ? -9.516 -20.699 1.920 1.00 95.62 349 GLU A N 1
ATOM 2713 C CA . GLU A 1 349 ? -10.060 -19.348 1.724 1.00 95.62 349 GLU A CA 1
ATOM 2714 C C . GLU A 1 349 ? -8.980 -18.259 1.614 1.00 95.62 349 GLU A C 1
ATOM 2716 O O . GLU A 1 349 ? -9.014 -17.432 0.702 1.00 95.62 349 GLU A O 1
ATOM 2721 N N . ARG A 1 350 ? -7.962 -18.289 2.485 1.00 94.88 350 ARG A N 1
ATOM 2722 C CA . ARG A 1 350 ? -6.860 -17.312 2.471 1.00 94.88 350 ARG A CA 1
ATOM 2723 C C . ARG A 1 350 ? -6.024 -17.380 1.185 1.00 94.88 350 ARG A C 1
ATOM 2725 O O . ARG A 1 350 ? -5.537 -16.347 0.723 1.00 94.88 350 ARG A O 1
ATOM 2732 N N . GLU A 1 351 ? -5.865 -18.566 0.596 1.00 95.62 351 GLU A N 1
ATOM 2733 C CA . GLU A 1 351 ? -5.172 -18.734 -0.685 1.00 95.62 351 GLU A CA 1
ATOM 2734 C C . GLU A 1 351 ? -6.060 -18.288 -1.853 1.00 95.62 351 GLU A C 1
ATOM 2736 O O . GLU A 1 351 ? -5.605 -17.526 -2.706 1.00 95.62 351 GLU A O 1
ATOM 2741 N N . ILE A 1 352 ? -7.341 -18.679 -1.837 1.00 96.38 352 ILE A N 1
ATOM 2742 C CA . ILE A 1 352 ? -8.374 -18.259 -2.795 1.00 96.38 352 ILE A CA 1
ATOM 2743 C C . ILE A 1 352 ? -8.433 -16.729 -2.873 1.00 96.38 352 ILE A C 1
ATOM 2745 O O . ILE A 1 352 ? -8.301 -16.172 -3.959 1.00 96.38 352 ILE A O 1
ATOM 2749 N N . VAL A 1 353 ? -8.536 -16.029 -1.738 1.00 96.62 353 VAL A N 1
ATOM 2750 C CA . VAL A 1 353 ? -8.556 -14.556 -1.679 1.00 96.62 353 VAL A CA 1
ATOM 2751 C C . VAL A 1 353 ? -7.252 -13.948 -2.215 1.00 96.62 353 VAL A C 1
ATOM 2753 O O . VAL A 1 353 ? -7.300 -12.985 -2.982 1.00 96.62 353 VAL A O 1
ATOM 2756 N N . LYS A 1 354 ? -6.085 -14.520 -1.884 1.00 96.31 354 LYS A N 1
ATOM 2757 C CA . LYS A 1 354 ? -4.779 -14.039 -2.372 1.00 96.31 354 LYS A CA 1
ATOM 2758 C C . LYS A 1 354 ? -4.632 -14.204 -3.893 1.00 96.31 354 LYS A C 1
ATOM 2760 O O . LYS A 1 354 ? -4.235 -13.251 -4.568 1.00 96.31 354 LYS A O 1
ATOM 2765 N N . LYS A 1 355 ? -4.982 -15.376 -4.439 1.00 96.81 355 LYS A N 1
ATOM 2766 C CA . LYS A 1 355 ? -4.990 -15.659 -5.887 1.00 96.81 355 LYS A CA 1
ATOM 2767 C C . LYS A 1 355 ? -5.999 -14.780 -6.620 1.00 96.81 355 LYS A C 1
ATOM 2769 O O . LYS A 1 355 ? -5.625 -14.128 -7.593 1.00 96.81 355 LYS A O 1
ATOM 2774 N N . ARG A 1 356 ? -7.224 -14.665 -6.091 1.00 97.00 356 ARG A N 1
ATOM 2775 C CA . ARG A 1 356 ? -8.285 -13.770 -6.577 1.00 97.00 356 ARG A CA 1
ATOM 2776 C C . ARG A 1 356 ? -7.754 -12.342 -6.729 1.00 97.00 356 ARG A C 1
ATOM 2778 O O . ARG A 1 356 ? -7.732 -11.836 -7.846 1.00 97.00 356 ARG A O 1
ATOM 2785 N N . ILE A 1 357 ? -7.240 -11.718 -5.663 1.00 96.19 357 ILE A N 1
ATOM 2786 C CA . ILE A 1 357 ? -6.693 -10.342 -5.704 1.00 96.19 357 ILE A CA 1
ATOM 2787 C C . ILE A 1 357 ? -5.565 -10.201 -6.746 1.00 96.19 357 ILE A C 1
ATOM 2789 O O . ILE A 1 357 ? -5.540 -9.225 -7.500 1.00 96.19 357 ILE A O 1
ATOM 2793 N N . GLY A 1 358 ? -4.661 -11.182 -6.837 1.00 95.62 358 GLY A N 1
ATOM 2794 C CA . GLY A 1 358 ? -3.595 -11.193 -7.845 1.00 95.62 358 GLY A CA 1
ATOM 2795 C C . GLY A 1 358 ? -4.117 -11.265 -9.287 1.00 95.62 358 GLY A C 1
ATOM 2796 O O . GLY A 1 358 ? -3.628 -10.543 -10.156 1.00 95.62 358 GLY A O 1
ATOM 2797 N N . LEU A 1 359 ? -5.132 -12.094 -9.542 1.00 96.94 359 LEU A N 1
ATOM 2798 C CA . LEU A 1 359 ? -5.784 -12.226 -10.847 1.00 96.94 359 LEU A CA 1
ATOM 2799 C C . LEU A 1 359 ? -6.587 -10.974 -11.226 1.00 96.94 359 LEU A C 1
ATOM 2801 O O . LEU A 1 359 ? -6.472 -10.529 -12.367 1.00 96.94 359 LEU A O 1
ATOM 2805 N N . TYR A 1 360 ? -7.312 -10.360 -10.280 1.00 96.50 360 TYR A N 1
ATOM 2806 C CA . TYR A 1 360 ? -7.981 -9.063 -10.468 1.00 96.50 360 TYR A CA 1
ATOM 2807 C C . TYR A 1 360 ? -6.997 -8.014 -11.008 1.00 96.50 360 TYR A C 1
ATOM 2809 O O . TYR A 1 360 ? -7.252 -7.398 -12.046 1.00 96.50 360 TYR A O 1
ATOM 2817 N N . GLY A 1 361 ? -5.848 -7.845 -10.341 1.00 95.56 361 GLY A N 1
ATOM 2818 C CA . GLY A 1 361 ? -4.835 -6.859 -10.728 1.00 95.56 361 GLY A CA 1
ATOM 2819 C C . GLY A 1 361 ? -4.183 -7.129 -12.090 1.00 95.56 361 GLY A C 1
ATOM 2820 O O . GLY A 1 361 ? -3.937 -6.185 -12.837 1.00 95.56 361 GLY A O 1
ATOM 2821 N N . ARG A 1 362 ? -3.939 -8.401 -12.444 1.00 97.38 362 ARG A N 1
ATOM 2822 C CA . ARG A 1 362 ? -3.401 -8.779 -13.766 1.00 97.38 362 ARG A CA 1
ATOM 2823 C C . ARG A 1 362 ? -4.423 -8.535 -14.880 1.00 97.38 362 ARG A C 1
ATOM 2825 O O . ARG A 1 362 ? -4.164 -7.760 -15.796 1.00 97.38 362 ARG A O 1
ATOM 2832 N N . ALA A 1 363 ? -5.608 -9.134 -14.767 1.00 97.69 363 ALA A N 1
ATOM 2833 C CA . ALA A 1 363 ? -6.612 -9.109 -15.826 1.00 97.69 363 ALA A CA 1
ATOM 2834 C C . ALA A 1 363 ? -7.138 -7.693 -16.121 1.00 97.69 363 ALA A C 1
ATOM 2836 O O . ALA A 1 363 ? -7.330 -7.349 -17.285 1.00 97.69 363 ALA A O 1
ATOM 2837 N N . THR A 1 364 ? -7.322 -6.845 -15.103 1.00 97.38 364 THR A N 1
ATOM 2838 C CA . THR A 1 364 ? -7.697 -5.435 -15.324 1.00 97.38 364 THR A CA 1
ATOM 2839 C C . THR A 1 364 ? -6.593 -4.636 -16.021 1.00 97.38 364 THR A C 1
ATOM 2841 O O . THR A 1 364 ? -6.890 -3.858 -16.928 1.00 97.38 364 THR A O 1
ATOM 2844 N N . ALA A 1 365 ? -5.323 -4.856 -15.663 1.00 97.56 365 ALA A N 1
ATOM 2845 C CA . ALA A 1 365 ? -4.195 -4.197 -16.315 1.00 97.56 365 ALA A CA 1
ATOM 2846 C C . ALA A 1 365 ? -4.057 -4.615 -17.787 1.00 97.56 365 ALA A C 1
ATOM 2848 O O . ALA A 1 365 ? -3.725 -3.780 -18.627 1.00 97.56 365 ALA A O 1
ATOM 2849 N N . ASP A 1 366 ? -4.323 -5.879 -18.115 1.00 97.81 366 ASP A N 1
ATOM 2850 C CA . ASP A 1 366 ? -4.245 -6.378 -19.491 1.00 97.81 366 ASP A CA 1
ATOM 2851 C C . ASP A 1 366 ? -5.427 -5.903 -20.349 1.00 97.81 366 ASP A C 1
ATOM 2853 O O . ASP A 1 366 ? -5.210 -5.469 -21.482 1.00 97.81 366 ASP A O 1
ATOM 2857 N N . ILE A 1 367 ? -6.646 -5.843 -19.790 1.00 97.81 367 ILE A N 1
ATOM 2858 C CA . ILE A 1 367 ? -7.785 -5.182 -20.450 1.00 97.81 367 ILE A CA 1
ATOM 2859 C C . ILE A 1 367 ? -7.436 -3.715 -20.747 1.00 97.81 367 ILE A C 1
ATOM 2861 O O . ILE A 1 367 ? -7.526 -3.296 -21.899 1.00 97.81 367 ILE A O 1
ATOM 2865 N N . TRP A 1 368 ? -6.945 -2.953 -19.761 1.00 98.00 368 TRP A N 1
ATOM 2866 C CA . TRP A 1 368 ? -6.588 -1.538 -19.943 1.00 98.00 368 TRP A CA 1
ATOM 2867 C C . TRP A 1 368 ? -5.509 -1.298 -21.012 1.00 98.00 368 TRP A C 1
ATOM 2869 O O . TRP A 1 368 ? -5.589 -0.315 -21.748 1.00 98.00 368 TRP A O 1
ATOM 2879 N N . LYS A 1 369 ? -4.521 -2.197 -21.141 1.00 98.00 369 LYS A N 1
ATOM 2880 C CA . LYS A 1 369 ? -3.527 -2.155 -22.233 1.00 98.00 369 LYS A CA 1
ATOM 2881 C C . LYS A 1 369 ? -4.160 -2.426 -23.602 1.00 98.00 369 LYS A C 1
ATOM 2883 O O . LYS A 1 369 ? -3.743 -1.816 -24.580 1.00 98.00 369 LYS A O 1
ATOM 2888 N N . SER A 1 370 ? -5.129 -3.343 -23.670 1.00 97.88 370 SER A N 1
ATOM 2889 C CA . SER A 1 370 ? -5.799 -3.733 -24.920 1.00 97.88 370 SER A CA 1
ATOM 2890 C C . SER A 1 370 ? -6.829 -2.715 -25.426 1.00 97.88 370 SER A C 1
ATOM 2892 O O . SER A 1 370 ? -7.124 -2.693 -26.618 1.00 97.88 370 SER A O 1
ATOM 2894 N N . MET A 1 371 ? -7.355 -1.856 -24.546 1.00 97.81 371 MET A N 1
ATOM 2895 C CA . MET A 1 371 ? -8.342 -0.834 -24.905 1.00 97.81 371 MET A CA 1
ATOM 2896 C C . MET A 1 371 ? -7.776 0.206 -25.874 1.00 97.81 371 MET A C 1
ATOM 2898 O O . MET A 1 371 ? -6.658 0.714 -25.710 1.00 97.81 371 MET A O 1
ATOM 2902 N N . SER A 1 372 ? -8.601 0.609 -26.836 1.00 98.44 372 SER A N 1
ATOM 2903 C CA . SER A 1 372 ? -8.305 1.723 -27.730 1.00 98.44 372 SER A CA 1
ATOM 2904 C C . SER A 1 372 ? -8.179 3.044 -26.966 1.00 98.44 372 SER A C 1
ATOM 2906 O O . SER A 1 372 ? -8.677 3.219 -25.849 1.00 98.44 372 SER A O 1
ATOM 2908 N N . GLU A 1 373 ? -7.532 4.023 -27.591 1.00 98.00 373 GLU A N 1
ATOM 2909 C CA . GLU A 1 373 ? -7.410 5.367 -27.021 1.00 98.00 373 GLU A CA 1
ATOM 2910 C C . GLU A 1 373 ? -8.771 6.061 -26.891 1.00 98.00 373 GLU A C 1
ATOM 2912 O O . GLU A 1 373 ? -8.974 6.817 -25.946 1.00 98.00 373 GLU A O 1
ATOM 2917 N N . LYS A 1 374 ? -9.737 5.732 -27.762 1.00 98.19 374 LYS A N 1
ATOM 2918 C CA . LYS A 1 374 ? -11.119 6.231 -27.684 1.00 98.19 374 LYS A CA 1
ATOM 2919 C C . LYS A 1 374 ? -11.827 5.745 -26.417 1.00 98.19 374 LYS A C 1
ATOM 2921 O O . LYS A 1 374 ? -12.470 6.536 -25.736 1.00 98.19 374 LYS A O 1
ATOM 2926 N N . GLU A 1 375 ? -11.670 4.471 -26.062 1.00 98.00 375 GLU A N 1
ATOM 2927 C CA . GLU A 1 375 ? -12.238 3.915 -24.826 1.00 98.00 375 GLU A CA 1
ATOM 2928 C C . GLU A 1 375 ? -11.520 4.464 -23.586 1.00 98.00 375 GLU A C 1
ATOM 2930 O O . GLU A 1 375 ? -12.168 4.881 -22.626 1.00 98.00 375 GLU A O 1
ATOM 2935 N N . ARG A 1 376 ? -10.180 4.542 -23.613 1.00 98.38 376 ARG A N 1
ATOM 2936 C CA . ARG A 1 376 ? -9.389 5.134 -22.518 1.00 98.38 376 ARG A CA 1
ATOM 2937 C C . ARG A 1 376 ? -9.693 6.626 -22.317 1.00 98.38 376 ARG A C 1
ATOM 2939 O O . ARG A 1 376 ? -9.699 7.087 -21.174 1.00 98.38 376 ARG A O 1
ATOM 2946 N N . ALA A 1 377 ? -10.022 7.364 -23.380 1.00 98.12 377 ALA A N 1
ATOM 2947 C CA . ALA A 1 377 ? -10.433 8.766 -23.304 1.00 98.12 377 ALA A CA 1
ATOM 2948 C C . ALA A 1 377 ? -11.715 8.964 -22.478 1.00 98.12 377 ALA A C 1
ATOM 2950 O O . ALA A 1 377 ? -11.769 9.911 -21.699 1.00 98.12 377 ALA A O 1
ATOM 2951 N N . VAL A 1 378 ? -12.692 8.048 -22.538 1.00 98.38 378 VAL A N 1
ATOM 2952 C CA . VAL A 1 378 ? -13.920 8.129 -21.715 1.00 98.38 378 VAL A CA 1
ATOM 2953 C C . VAL A 1 378 ? -13.584 8.169 -20.219 1.00 98.38 378 VAL A C 1
ATOM 2955 O O . VAL A 1 378 ? -14.137 8.979 -19.475 1.00 98.38 378 VAL A O 1
ATOM 2958 N N . TYR A 1 379 ? -12.642 7.338 -19.765 1.00 98.25 379 TYR A N 1
ATOM 2959 C CA . TYR A 1 379 ? -12.196 7.346 -18.367 1.00 98.25 379 TYR A CA 1
ATOM 2960 C C . TYR A 1 379 ? -11.265 8.525 -18.043 1.00 98.25 379 TYR A C 1
ATOM 2962 O O . TYR A 1 379 ? -11.231 8.965 -16.895 1.00 98.25 379 TYR A O 1
ATOM 2970 N N . SER A 1 380 ? -10.553 9.073 -19.035 1.00 97.62 380 SER A N 1
ATOM 2971 C CA . SER A 1 3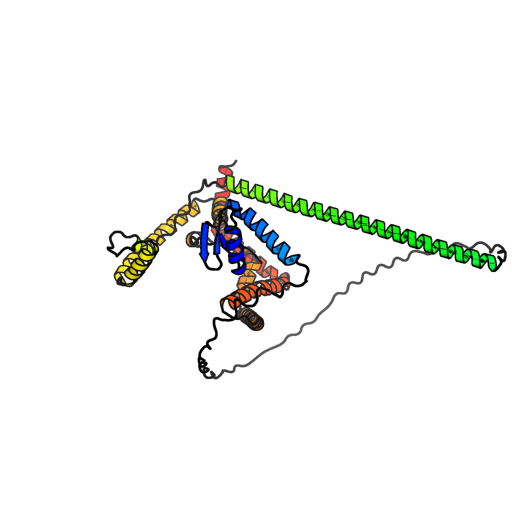80 ? -9.798 10.328 -18.902 1.00 97.62 380 SER A CA 1
ATOM 2972 C C . SER A 1 380 ? -10.731 11.512 -18.627 1.00 97.62 380 SER A C 1
ATOM 2974 O O . SER A 1 380 ? -10.549 12.213 -17.632 1.00 97.62 380 SER A O 1
ATOM 2976 N N . THR A 1 381 ? -11.791 11.673 -19.427 1.00 98.06 381 THR A N 1
ATOM 2977 C CA . THR A 1 381 ? -12.817 12.711 -19.237 1.00 98.06 381 THR A CA 1
ATOM 2978 C C . THR A 1 381 ? -13.505 12.569 -17.882 1.00 98.06 381 THR A C 1
ATOM 2980 O O . THR A 1 381 ? -13.497 13.521 -17.107 1.00 98.06 381 THR A O 1
ATOM 2983 N N . LYS A 1 382 ? -13.970 11.364 -17.512 1.00 97.88 382 LYS A N 1
ATOM 2984 C CA . LYS A 1 382 ? -14.550 11.107 -16.177 1.00 97.88 382 LYS A CA 1
ATOM 2985 C C . LYS A 1 382 ? -13.587 11.446 -15.030 1.00 97.88 382 LYS A C 1
ATOM 2987 O O . LYS A 1 382 ? -14.022 11.938 -13.991 1.00 97.88 382 LYS A O 1
ATOM 2992 N N . ALA A 1 383 ? -12.281 11.212 -15.193 1.00 97.50 383 ALA A N 1
ATOM 2993 C CA . ALA A 1 383 ? -11.280 11.580 -14.188 1.00 97.50 383 ALA A CA 1
ATOM 2994 C C . ALA A 1 383 ? -11.054 13.099 -14.117 1.00 97.50 383 ALA A C 1
ATOM 2996 O O . ALA A 1 383 ? -10.905 13.638 -13.020 1.00 97.50 383 ALA A O 1
ATOM 2997 N N . ALA A 1 384 ? -11.071 13.797 -15.256 1.00 97.31 384 ALA A N 1
ATOM 2998 C CA . ALA A 1 384 ? -10.995 15.254 -15.313 1.00 97.31 384 ALA A CA 1
ATOM 2999 C C . ALA A 1 384 ? -12.240 15.919 -14.699 1.00 97.31 384 ALA A C 1
ATOM 3001 O O . ALA A 1 384 ? -12.100 16.834 -13.891 1.00 97.31 384 ALA A O 1
ATOM 3002 N N . GLU A 1 385 ? -13.440 15.415 -14.996 1.00 97.56 385 GLU A N 1
ATOM 3003 C CA . GLU A 1 385 ? -14.712 15.858 -14.410 1.00 97.56 385 GLU A CA 1
ATOM 3004 C C . GLU A 1 385 ? -14.758 15.615 -12.899 1.00 97.56 385 GLU A C 1
ATOM 3006 O O . GLU A 1 385 ? -15.031 16.537 -12.131 1.00 97.56 385 GLU A O 1
ATOM 3011 N N . ALA A 1 386 ? -14.436 14.398 -12.446 1.00 96.31 386 ALA A N 1
ATOM 3012 C CA . ALA A 1 386 ? -14.392 14.074 -11.023 1.00 96.31 386 ALA A CA 1
ATOM 3013 C C . ALA A 1 386 ? -13.356 14.940 -10.284 1.00 96.31 386 ALA A C 1
ATOM 3015 O O . ALA A 1 386 ? -13.631 15.422 -9.183 1.00 96.31 386 ALA A O 1
ATOM 3016 N N . LYS A 1 387 ? -12.193 15.201 -10.905 1.00 94.88 387 LYS A N 1
ATOM 3017 C CA . LYS A 1 387 ? -11.198 16.156 -10.398 1.00 94.88 387 LYS A CA 1
ATOM 3018 C C . LYS A 1 387 ? -11.768 17.571 -10.330 1.00 94.88 387 LYS A C 1
ATOM 3020 O O . LYS A 1 387 ? -11.663 18.179 -9.276 1.00 94.88 387 LYS A O 1
ATOM 3025 N N . ALA A 1 388 ? -12.410 18.076 -11.382 1.00 94.88 388 ALA A N 1
ATOM 3026 C CA . ALA A 1 388 ? -12.997 19.415 -11.399 1.00 94.88 388 ALA A CA 1
ATOM 3027 C C . ALA A 1 388 ? -14.119 19.580 -10.355 1.00 94.88 388 ALA A C 1
ATOM 3029 O O . ALA A 1 388 ? -14.209 20.620 -9.707 1.00 94.88 388 ALA A O 1
ATOM 3030 N N . GLN A 1 389 ? -14.932 18.547 -10.114 1.00 94.75 389 GLN A N 1
ATOM 3031 C CA . GLN A 1 389 ? -15.924 18.544 -9.032 1.00 94.75 389 GLN A CA 1
ATOM 3032 C C . GLN A 1 389 ? -15.274 18.545 -7.640 1.00 94.75 389 GLN A C 1
ATOM 3034 O O . GLN A 1 389 ? -15.778 19.208 -6.733 1.00 94.75 389 GLN A O 1
ATOM 3039 N N . TRP A 1 390 ? -14.166 17.821 -7.456 1.00 93.75 390 TRP A N 1
ATOM 3040 C CA . TRP A 1 390 ? -13.411 17.805 -6.199 1.00 93.75 390 TRP A CA 1
ATOM 3041 C C . TRP A 1 390 ? -12.681 19.135 -5.963 1.00 93.75 390 TRP A C 1
ATOM 3043 O O . TRP A 1 390 ? -12.788 19.702 -4.880 1.00 93.75 390 TRP A O 1
ATOM 3053 N N . ASP A 1 391 ? -12.038 19.692 -6.990 1.00 88.75 391 ASP A N 1
ATOM 3054 C CA . ASP A 1 391 ? -11.404 21.013 -6.966 1.00 88.75 391 ASP A CA 1
ATOM 3055 C C . ASP A 1 391 ? -12.451 22.130 -6.755 1.00 88.75 391 ASP A C 1
ATOM 3057 O O . ASP A 1 391 ? -12.192 23.075 -6.018 1.00 88.75 391 ASP A O 1
ATOM 3061 N N . LYS A 1 392 ? -13.679 22.010 -7.283 1.00 92.06 392 LYS A N 1
ATOM 3062 C CA . LYS A 1 392 ? -14.774 22.948 -6.964 1.00 92.06 392 LYS A CA 1
ATOM 3063 C C . LYS A 1 392 ? -15.225 22.839 -5.502 1.00 92.06 392 LYS A C 1
ATOM 3065 O O . LYS A 1 392 ? -15.482 23.856 -4.862 1.00 92.06 392 LYS A O 1
ATOM 3070 N N . LYS A 1 393 ? -15.329 21.619 -4.962 1.00 86.44 393 LYS A N 1
ATOM 3071 C CA . LYS A 1 393 ? -15.793 21.378 -3.583 1.00 86.44 393 LYS A CA 1
ATOM 3072 C C . LYS A 1 393 ? -14.735 21.656 -2.512 1.00 86.44 393 LYS A C 1
ATOM 3074 O O . LYS A 1 393 ? -15.116 22.003 -1.403 1.00 86.44 393 LYS A O 1
ATOM 3079 N N . PHE A 1 394 ? -13.445 21.505 -2.821 1.00 86.06 394 PHE A N 1
ATOM 3080 C CA . PHE A 1 394 ? -12.356 21.529 -1.828 1.00 86.06 394 PHE A CA 1
ATOM 3081 C C . PHE A 1 394 ? -11.117 22.323 -2.266 1.00 86.06 394 PHE A C 1
ATOM 3083 O O . PHE A 1 394 ? -10.240 22.589 -1.449 1.00 86.06 394 PHE A O 1
ATOM 3090 N N . GLY A 1 395 ? -11.025 22.746 -3.528 1.00 81.94 395 GLY A N 1
ATOM 3091 C CA . GLY A 1 395 ? -9.906 23.543 -4.037 1.00 81.94 395 GLY A CA 1
ATOM 3092 C C . GLY A 1 395 ? -9.867 24.975 -3.502 1.00 81.94 395 GLY A C 1
ATOM 3093 O O . GLY A 1 395 ? -8.793 25.564 -3.495 1.00 81.94 395 GLY A O 1
ATOM 3094 N N . HIS A 1 396 ? -10.974 25.509 -2.969 1.00 80.25 396 HIS A N 1
ATOM 3095 C CA . HIS A 1 396 ? -10.962 26.787 -2.246 1.00 80.25 396 HIS A CA 1
ATOM 3096 C C . HIS A 1 396 ? -10.112 26.710 -0.963 1.00 80.25 396 HIS A C 1
ATOM 3098 O O . HIS A 1 396 ? -9.367 27.641 -0.673 1.00 80.25 396 HIS A O 1
ATOM 3104 N N . LEU A 1 397 ? -10.126 25.565 -0.262 1.00 77.06 397 LEU A N 1
ATOM 3105 C CA . LEU A 1 397 ? -9.237 25.305 0.878 1.00 77.06 397 LEU A CA 1
ATOM 3106 C C . LEU A 1 397 ? -7.767 25.313 0.429 1.00 77.06 397 LEU A C 1
ATOM 3108 O O . LEU A 1 397 ? -6.908 25.857 1.109 1.00 77.06 397 LEU A O 1
ATOM 3112 N N . ILE A 1 398 ? -7.485 24.754 -0.753 1.00 73.94 398 ILE A N 1
ATOM 3113 C CA . ILE A 1 398 ? -6.134 24.696 -1.333 1.00 73.94 398 ILE A CA 1
ATOM 3114 C C . ILE A 1 398 ? -5.663 26.076 -1.824 1.00 73.94 398 ILE A C 1
ATOM 3116 O O . ILE A 1 398 ? -4.469 26.355 -1.771 1.00 73.94 398 ILE A O 1
ATOM 3120 N N . ALA A 1 399 ? -6.570 26.927 -2.312 1.00 75.56 399 ALA A N 1
ATOM 3121 C CA . ALA A 1 399 ? -6.261 28.290 -2.741 1.00 75.56 399 ALA A CA 1
ATOM 3122 C C . ALA A 1 399 ? -5.892 29.186 -1.550 1.00 75.56 399 ALA A C 1
ATOM 3124 O O . ALA A 1 399 ? -4.774 29.695 -1.515 1.00 75.56 399 ALA A O 1
ATOM 3125 N N . ALA A 1 400 ? -6.755 29.267 -0.530 1.00 75.31 400 ALA A N 1
ATOM 3126 C CA . ALA A 1 400 ? -6.484 30.052 0.678 1.00 75.31 400 ALA A CA 1
ATOM 3127 C C . ALA A 1 400 ? -5.162 29.634 1.357 1.00 75.31 400 ALA A C 1
ATOM 3129 O O . ALA A 1 400 ? -4.353 30.473 1.736 1.00 75.31 400 ALA A O 1
ATOM 3130 N N . GLN A 1 401 ? -4.883 28.327 1.412 1.00 64.31 401 GLN A N 1
ATOM 3131 C CA . GLN A 1 401 ? -3.644 27.778 1.981 1.00 64.31 401 GLN A CA 1
ATOM 3132 C C . GLN A 1 401 ? -2.385 28.018 1.132 1.00 64.31 401 GLN A C 1
ATOM 3134 O O . GLN A 1 401 ? -1.273 27.837 1.631 1.00 64.31 401 GLN A O 1
ATOM 3139 N N . LYS A 1 402 ? -2.521 28.393 -0.147 1.00 72.75 402 LYS A N 1
ATOM 3140 C CA . LYS A 1 402 ? -1.392 28.894 -0.944 1.00 72.75 402 LYS A CA 1
ATOM 3141 C C . LYS A 1 402 ? -1.112 30.352 -0.624 1.00 72.75 402 LYS A C 1
ATOM 3143 O O . LYS A 1 402 ? 0.044 30.684 -0.401 1.00 72.75 402 LYS A O 1
ATOM 3148 N N . GLU A 1 403 ? -2.156 31.175 -0.591 1.00 78.12 403 GLU A N 1
ATOM 3149 C CA . GLU A 1 403 ? -2.069 32.612 -0.308 1.00 78.12 403 GLU A CA 1
ATOM 3150 C C . GLU A 1 403 ? -1.479 32.856 1.090 1.00 78.12 403 GLU A C 1
ATOM 3152 O O . GLU A 1 403 ? -0.504 33.594 1.226 1.00 78.12 403 GLU A O 1
ATOM 3157 N N . GLU A 1 404 ? -1.966 32.125 2.098 1.00 72.38 404 GLU A N 1
ATOM 3158 C CA . GLU A 1 404 ? -1.410 32.091 3.457 1.00 72.38 404 GLU A CA 1
ATOM 3159 C C . GLU A 1 404 ? 0.074 31.679 3.471 1.00 72.38 404 GLU A C 1
ATOM 3161 O O . GLU A 1 404 ? 0.895 32.330 4.115 1.00 72.38 404 GLU A O 1
ATOM 3166 N N . PHE A 1 405 ? 0.459 30.641 2.718 1.00 65.12 405 PHE A N 1
ATOM 3167 C CA . PHE A 1 405 ? 1.856 30.198 2.658 1.00 65.12 405 PHE A CA 1
ATOM 3168 C C . PHE A 1 405 ? 2.772 31.237 1.991 1.00 65.12 405 PHE A C 1
ATOM 3170 O O . PHE A 1 405 ? 3.875 31.465 2.478 1.00 65.12 405 PHE A O 1
ATOM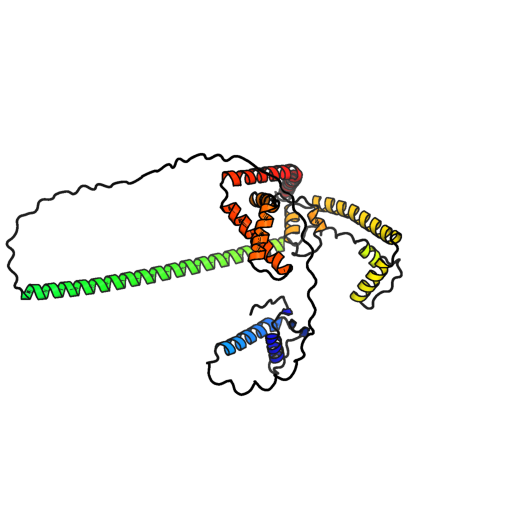 3177 N N . THR A 1 406 ? 2.318 31.905 0.924 1.00 76.62 406 THR A N 1
ATOM 3178 C CA . THR A 1 406 ? 3.062 33.010 0.287 1.00 76.62 406 THR A CA 1
ATOM 3179 C C . THR A 1 406 ? 3.105 34.283 1.133 1.00 76.62 406 THR A C 1
ATOM 3181 O O . THR A 1 406 ? 4.029 35.068 0.982 1.00 76.62 406 THR A O 1
ATOM 3184 N N . ALA A 1 407 ? 2.151 34.490 2.046 1.00 76.56 407 ALA A N 1
ATOM 3185 C CA . ALA A 1 407 ? 2.195 35.600 2.999 1.00 76.56 407 ALA A CA 1
ATOM 3186 C C . ALA A 1 407 ? 3.173 35.340 4.164 1.00 76.56 407 ALA A C 1
ATOM 3188 O O . ALA A 1 407 ? 3.764 36.277 4.693 1.00 76.56 407 ALA A O 1
ATOM 3189 N N . ILE A 1 408 ? 3.358 34.073 4.554 1.00 67.44 408 ILE A N 1
ATOM 3190 C CA . ILE A 1 408 ? 4.324 33.647 5.585 1.00 67.44 408 ILE A CA 1
ATOM 3191 C C . ILE A 1 408 ? 5.753 33.532 5.014 1.00 67.44 408 ILE A C 1
ATOM 3193 O O . ILE A 1 408 ? 6.729 33.715 5.744 1.00 67.44 408 ILE A O 1
ATOM 3197 N N . HIS A 1 409 ? 5.882 33.250 3.715 1.00 62.72 409 HIS A N 1
ATOM 3198 C CA . HIS A 1 409 ? 7.151 33.132 2.995 1.00 62.72 409 HIS A CA 1
ATOM 3199 C C . HIS A 1 409 ? 7.160 34.015 1.726 1.00 62.72 409 HIS A C 1
ATOM 3201 O O . HIS A 1 409 ? 6.977 33.476 0.628 1.00 62.72 409 HIS A O 1
ATOM 3207 N N . PRO A 1 410 ? 7.328 35.345 1.883 1.00 55.91 410 PRO A N 1
ATOM 3208 C CA . PRO A 1 410 ? 7.470 36.294 0.774 1.00 55.91 410 PRO A CA 1
ATOM 3209 C C . PRO A 1 410 ? 8.828 36.193 0.055 1.00 55.91 410 PRO A C 1
ATOM 3211 O O . PRO A 1 410 ? 9.820 35.787 0.706 1.00 55.91 410 PRO A O 1
#

Radius of gyration: 39.23 Å; chains: 1; bounding box: 91×82×118 Å

Sequence (410 aa):
MIWLLAGDHISSDPAVKQILLILDKMPSQGGFIIKDIDDTHVLVRADDVKRIRIALEQELELDTSGDQHDFESHTADALVRIALEPARKAAPPPPPPPAKGRKTTAATTATTKATPATAAKNSAATTTKKAVAASPAPATRTRLTEKERATRDREKEREKIARAKEREKEREKARKLKEREKEHERKEKAKAREDAKKEREKIKAEASKAMKKPYPPPPKGPNTAYLLFTTDRSINRDRGEGVADDAIKAGQAWRALSDAEREVYSKKAEQARTVWKEEIAKWVSSLNLAQLMAARANREPGTRGDAAMNTLPKRPGNAYALFLADVTSRQDFRDKIDALVSKEGAKGEREIVKKRIGLYGRATADIWKSMSEKERAVYSTKAAEAKAQWDKKFGHLIAAQKEEFTAIHP